Protein AF-0000000087007994 (afdb_homodimer)

Nearest PDB structures (foldseek):
  3gvc-assembly1_B  TM=8.521E-01  e=8.054E-19  Mycobacterium tuberculosis H37Rv
  3m1a-assembly1_G  TM=7.918E-01  e=7.813E-20  Streptomyces avermitilis
  3m1a-assembly2_B  TM=7.851E-01  e=1.188E-19  Streptomyces avermitilis
  3m1a-assembly6_J  TM=7.791E-01  e=2.035E-19  Streptomyces avermitilis
  3gvc-assembly2_D-3  TM=8.747E-01  e=1.055E-17  Mycobacterium tuberculosis H37Rv

Structure (mmCIF, N/CA/C/O backbone):
data_AF-0000000087007994-model_v1
#
loop_
_entity.id
_entity.type
_entity.pdbx_description
1 polymer 'Dehydrogenase/reductase SDR family protein 7-like'
#
loop_
_atom_site.group_PDB
_atom_site.id
_atom_site.type_symbol
_atom_site.label_atom_id
_atom_site.label_alt_id
_atom_site.label_comp_id
_atom_site.label_asym_id
_atom_site.label_entity_id
_atom_site.label_seq_id
_atom_site.pdbx_PDB_ins_code
_atom_site.Cartn_x
_atom_site.Cartn_y
_atom_site.Cartn_z
_atom_site.occupancy
_atom_site.B_iso_or_equiv
_atom_site.auth_seq_id
_atom_site.auth_comp_id
_atom_site.auth_asym_id
_atom_site.auth_atom_id
_atom_site.pdbx_PDB_model_num
ATOM 1 N N . MET A 1 1 ? -0.614 -20.672 -14.039 1 98.31 1 MET A N 1
ATOM 2 C CA . MET A 1 1 ? -0.047 -19.484 -14.672 1 98.31 1 MET A CA 1
ATOM 3 C C . MET A 1 1 ? 0.906 -18.766 -13.727 1 98.31 1 MET A C 1
ATOM 5 O O . MET A 1 1 ? 0.541 -18.453 -12.594 1 98.31 1 MET A O 1
ATOM 9 N N . ILE A 1 2 ? 2.139 -18.578 -14.102 1 98.81 2 ILE A N 1
ATOM 10 C CA . ILE A 1 2 ? 3.188 -17.984 -13.289 1 98.81 2 ILE A CA 1
ATOM 11 C C . ILE A 1 2 ? 3.684 -16.703 -13.945 1 98.81 2 ILE A C 1
ATOM 13 O O . ILE A 1 2 ? 4.18 -16.719 -15.07 1 98.81 2 ILE A O 1
ATOM 17 N N . THR A 1 3 ? 3.537 -15.57 -13.289 1 98.75 3 THR A N 1
ATOM 18 C CA . THR A 1 3 ? 4.07 -14.32 -13.805 1 98.75 3 THR A CA 1
ATOM 19 C C . THR A 1 3 ? 5.523 -14.133 -13.383 1 98.75 3 THR A C 1
ATOM 21 O O . THR A 1 3 ? 5.949 -14.656 -12.352 1 98.75 3 THR A O 1
ATOM 24 N N . GLY A 1 4 ? 6.262 -13.367 -14.188 1 97.62 4 GLY A N 1
ATOM 25 C CA . GLY A 1 4 ? 7.684 -13.219 -13.93 1 97.62 4 GLY A CA 1
ATOM 26 C C . GLY A 1 4 ? 8.469 -14.5 -14.109 1 97.62 4 GLY A C 1
ATOM 27 O O . GLY A 1 4 ? 9.453 -14.742 -13.414 1 97.62 4 GLY A O 1
ATOM 28 N N . ALA A 1 5 ? 8.078 -15.32 -15 1 98.06 5 ALA A N 1
ATOM 29 C CA . ALA A 1 5 ? 8.594 -16.688 -15.117 1 98.06 5 ALA A CA 1
ATOM 30 C C . ALA A 1 5 ? 9.891 -16.719 -15.914 1 98.06 5 ALA A C 1
ATOM 32 O O . ALA A 1 5 ? 10.477 -17.781 -16.125 1 98.06 5 ALA A O 1
ATOM 33 N N . SER A 1 6 ? 10.406 -15.547 -16.297 1 96.06 6 SER A N 1
ATOM 34 C CA . SER A 1 6 ? 11.539 -15.508 -17.219 1 96.06 6 SER A CA 1
ATOM 35 C C . SER A 1 6 ? 12.867 -15.578 -16.469 1 96.06 6 SER A C 1
ATOM 37 O O . SER A 1 6 ? 13.93 -15.695 -17.078 1 96.06 6 SER A O 1
ATOM 39 N N . SER A 1 7 ? 12.898 -15.453 -15.133 1 93.25 7 SER A N 1
ATOM 40 C CA . SER A 1 7 ? 14.141 -15.492 -14.375 1 93.25 7 SER A CA 1
ATOM 41 C C . SER A 1 7 ? 13.875 -15.656 -12.883 1 93.25 7 SER A C 1
ATOM 43 O O . SER A 1 7 ? 12.719 -15.695 -12.453 1 93.25 7 SER A O 1
ATOM 45 N N . GLY A 1 8 ? 14.891 -15.945 -12.203 1 93.94 8 GLY A N 1
ATOM 46 C CA . GLY A 1 8 ? 14.859 -15.891 -10.75 1 93.94 8 GLY A CA 1
ATOM 47 C C . GLY A 1 8 ? 13.852 -16.859 -10.141 1 93.94 8 GLY A C 1
ATOM 48 O O . GLY A 1 8 ? 13.852 -18.047 -10.469 1 93.94 8 GLY A O 1
ATOM 49 N N . LEU A 1 9 ? 13.109 -16.312 -9.219 1 96.62 9 LEU A N 1
ATOM 50 C CA . LEU A 1 9 ? 12.133 -17.125 -8.5 1 96.62 9 LEU A CA 1
ATOM 51 C C . LEU A 1 9 ? 11.07 -17.672 -9.445 1 96.62 9 LEU A C 1
ATOM 53 O O . LEU A 1 9 ? 10.641 -18.828 -9.32 1 96.62 9 LEU A O 1
ATOM 57 N N . GLY A 1 10 ? 10.641 -16.828 -10.398 1 98 10 GLY A N 1
ATOM 58 C CA . GLY A 1 10 ? 9.625 -17.266 -11.352 1 98 10 GLY A CA 1
ATOM 59 C C . GLY A 1 10 ? 10.047 -18.469 -12.172 1 98 10 GLY A C 1
ATOM 60 O O . GLY A 1 10 ? 9.258 -19.391 -12.383 1 98 10 GLY A O 1
ATOM 61 N N . GLU A 1 11 ? 11.258 -18.438 -12.602 1 97.88 11 GLU A N 1
ATOM 62 C CA . GLU A 1 11 ? 11.797 -19.578 -13.328 1 97.88 11 GLU A CA 1
ATOM 63 C C . GLU A 1 11 ? 11.85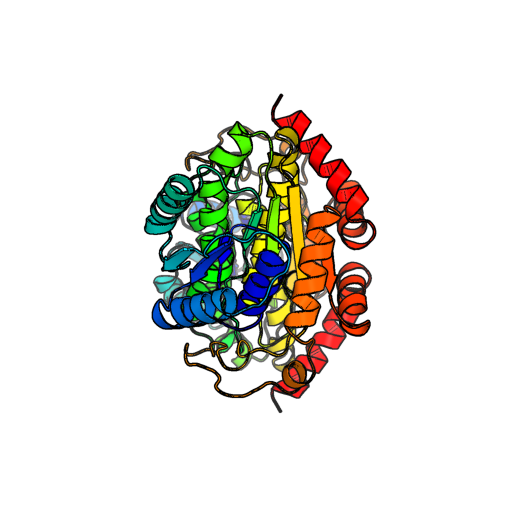2 -20.828 -12.445 1 97.88 11 GLU A C 1
ATOM 65 O O . GLU A 1 11 ? 11.484 -21.922 -12.883 1 97.88 11 GLU A O 1
ATOM 70 N N . SER A 1 12 ? 12.289 -20.672 -11.227 1 98 12 SER A N 1
ATOM 71 C CA . SER A 1 12 ? 12.359 -21.781 -10.289 1 98 12 SER A CA 1
ATOM 72 C C . SER A 1 12 ? 10.969 -22.344 -9.992 1 98 12 SER A C 1
ATOM 74 O O . SER A 1 12 ? 10.797 -23.547 -9.844 1 98 12 SER A O 1
ATOM 76 N N . LEU A 1 13 ? 10.008 -21.453 -9.883 1 98.69 13 LEU A N 1
ATOM 77 C CA . LEU A 1 13 ? 8.625 -21.891 -9.703 1 98.69 13 LEU A CA 1
ATOM 78 C C . LEU A 1 13 ? 8.156 -22.719 -10.891 1 98.69 13 LEU A C 1
ATOM 80 O O . LEU A 1 13 ? 7.5 -23.75 -10.711 1 98.69 13 LEU A O 1
ATOM 84 N N . ALA A 1 14 ? 8.477 -22.219 -12.094 1 98.5 14 ALA A N 1
ATOM 85 C CA . ALA A 1 14 ? 8.109 -22.953 -13.305 1 98.5 14 ALA A CA 1
ATOM 86 C C . ALA A 1 14 ? 8.648 -24.391 -13.266 1 98.5 14 ALA A C 1
ATOM 88 O O . ALA A 1 14 ? 7.918 -25.344 -13.531 1 98.5 14 ALA A O 1
ATOM 89 N N . HIS A 1 15 ? 9.922 -24.516 -12.898 1 97.69 15 HIS A N 1
ATOM 90 C CA . HIS A 1 15 ? 10.547 -25.828 -12.805 1 97.69 15 HIS A CA 1
ATOM 91 C C . HIS A 1 15 ? 9.859 -26.703 -11.766 1 97.69 15 HIS A C 1
ATOM 93 O O . HIS A 1 15 ? 9.555 -27.875 -12.023 1 97.69 15 HIS A O 1
ATOM 99 N N . CYS A 1 16 ? 9.586 -26.141 -10.633 1 97.19 16 CYS A N 1
ATOM 100 C CA . CYS A 1 16 ? 9.016 -26.859 -9.5 1 97.19 16 CYS A CA 1
ATOM 101 C C . CYS A 1 16 ? 7.609 -27.359 -9.82 1 97.19 16 CYS A C 1
ATOM 103 O O . CYS A 1 16 ? 7.297 -28.531 -9.594 1 97.19 16 CYS A O 1
ATOM 105 N N . PHE A 1 17 ? 6.777 -26.531 -10.375 1 97.88 17 PHE A N 1
ATOM 106 C CA . PHE A 1 17 ? 5.395 -26.891 -10.648 1 97.88 17 PHE A CA 1
ATOM 107 C C . PHE A 1 17 ? 5.305 -27.797 -11.867 1 97.88 17 PHE A C 1
ATOM 109 O O . PHE A 1 17 ? 4.445 -28.688 -11.922 1 97.88 17 PHE A O 1
ATOM 116 N N . TYR A 1 18 ? 6.191 -27.625 -12.852 1 97.62 18 TYR A N 1
ATOM 117 C CA . TYR A 1 18 ? 6.266 -28.531 -13.992 1 97.62 18 TYR A CA 1
ATOM 118 C C . TYR A 1 18 ? 6.629 -29.938 -13.562 1 97.62 18 TYR A C 1
ATOM 120 O O . TYR A 1 18 ? 5.988 -30.906 -13.977 1 97.62 18 TYR A O 1
ATOM 128 N N . LYS A 1 19 ? 7.629 -30.016 -12.688 1 95.38 19 LYS A N 1
ATOM 129 C CA . LYS A 1 19 ? 8.086 -31.297 -12.172 1 95.38 19 LYS A CA 1
ATOM 130 C C . LYS A 1 19 ? 6.973 -32 -11.391 1 95.38 19 LYS A C 1
ATOM 132 O O . LYS A 1 19 ? 6.918 -33.219 -11.352 1 95.38 19 LYS A O 1
ATOM 137 N N . ALA A 1 20 ? 6.098 -31.219 -10.844 1 95.19 20 ALA A N 1
ATOM 138 C CA . ALA A 1 20 ? 4.988 -31.75 -10.055 1 95.19 20 ALA A CA 1
ATOM 139 C C . ALA A 1 20 ? 3.826 -32.156 -10.953 1 95.19 20 ALA A C 1
ATOM 141 O O . ALA A 1 20 ? 2.777 -32.594 -10.461 1 95.19 20 ALA A O 1
ATOM 142 N N . GLY A 1 21 ? 3.92 -31.984 -12.289 1 94.62 21 GLY A N 1
ATOM 143 C CA . GLY A 1 21 ? 2.93 -32.469 -13.234 1 94.62 21 GLY A CA 1
ATOM 144 C C . GLY A 1 21 ? 1.931 -31.406 -13.656 1 94.62 21 GLY A C 1
ATOM 145 O O . GLY A 1 21 ? 0.955 -31.703 -14.352 1 94.62 21 GLY A O 1
ATOM 146 N N . CYS A 1 22 ? 2.174 -30.172 -13.289 1 96.25 22 CYS A N 1
ATOM 147 C CA . CYS A 1 22 ? 1.242 -29.094 -13.617 1 96.25 22 CYS A CA 1
ATOM 148 C C . CYS A 1 22 ? 1.373 -28.688 -15.078 1 96.25 22 CYS A C 1
ATOM 150 O O . CYS A 1 22 ? 2.457 -28.766 -15.656 1 96.25 22 CYS A O 1
ATOM 152 N N . ARG A 1 23 ? 0.257 -28.344 -15.688 1 96.19 23 ARG A N 1
ATOM 153 C CA . ARG A 1 23 ? 0.303 -27.547 -16.906 1 96.19 23 ARG A CA 1
ATOM 154 C C . ARG A 1 23 ? 0.7 -26.109 -16.609 1 96.19 23 ARG A C 1
ATOM 156 O O . ARG A 1 23 ? -0.021 -25.391 -15.906 1 96.19 23 ARG A O 1
ATOM 163 N N . VAL A 1 24 ? 1.832 -25.688 -17.188 1 97.88 24 VAL A N 1
ATOM 164 C CA . VAL A 1 24 ? 2.396 -24.422 -16.75 1 97.88 24 VAL A CA 1
ATOM 165 C C . VAL A 1 24 ? 2.309 -23.391 -17.875 1 97.88 24 VAL A C 1
ATOM 167 O O . VAL A 1 24 ? 2.648 -23.688 -19.016 1 97.88 24 VAL A O 1
ATOM 170 N N . ILE A 1 25 ? 1.737 -22.234 -17.578 1 98.44 25 ILE A N 1
ATOM 171 C CA . ILE A 1 25 ? 1.8 -21.062 -18.438 1 98.44 25 ILE A CA 1
ATOM 172 C C . ILE A 1 25 ? 2.873 -20.109 -17.906 1 98.44 25 ILE A C 1
ATOM 174 O O . ILE A 1 25 ? 2.807 -19.641 -16.766 1 98.44 25 ILE A O 1
ATOM 178 N N . LEU A 1 26 ? 3.904 -19.844 -18.781 1 98.75 26 LEU A N 1
ATOM 179 C CA . LEU A 1 26 ? 5.004 -18.938 -18.469 1 98.75 26 LEU A CA 1
ATOM 180 C C . LEU A 1 26 ? 4.699 -17.516 -18.953 1 98.75 26 LEU A C 1
ATOM 182 O O . LEU A 1 26 ? 4.648 -17.266 -20.156 1 98.75 26 LEU A O 1
ATOM 186 N N . ALA A 1 27 ? 4.555 -16.578 -18 1 98.62 27 ALA A N 1
ATOM 187 C CA . ALA A 1 27 ? 4.148 -15.234 -18.359 1 98.62 27 ALA A CA 1
ATOM 188 C C . ALA A 1 27 ? 5.176 -14.203 -17.906 1 98.62 27 ALA A C 1
ATOM 190 O O . ALA A 1 27 ? 5.535 -14.156 -16.734 1 98.62 27 ALA A O 1
ATOM 191 N N . ALA A 1 28 ? 5.711 -13.461 -18.734 1 98.12 28 ALA A N 1
ATOM 192 C CA . ALA A 1 28 ? 6.633 -12.352 -18.5 1 98.12 28 ALA A CA 1
ATOM 193 C C . ALA A 1 28 ? 6.77 -11.477 -19.734 1 98.12 28 ALA A C 1
ATOM 195 O O . ALA A 1 28 ? 6.105 -11.711 -20.75 1 98.12 28 ALA A O 1
ATOM 196 N N . ARG A 1 29 ? 7.621 -10.516 -19.672 1 95.25 29 ARG A N 1
ATOM 197 C CA . ARG A 1 29 ? 7.762 -9.57 -20.781 1 95.25 29 ARG A CA 1
ATOM 198 C C . ARG A 1 29 ? 8.672 -10.125 -21.859 1 95.25 29 ARG A C 1
ATOM 200 O O . ARG A 1 29 ? 8.438 -9.906 -23.062 1 95.25 29 ARG A O 1
ATOM 207 N N . ARG A 1 30 ? 9.719 -10.891 -21.469 1 95.25 30 ARG A N 1
ATOM 208 C CA . ARG A 1 30 ? 10.781 -11.281 -22.391 1 95.25 30 ARG A CA 1
ATOM 209 C C . ARG A 1 30 ? 10.5 -12.648 -23 1 95.25 30 ARG A C 1
ATOM 211 O O . ARG A 1 30 ? 10.867 -13.68 -22.422 1 95.25 30 ARG A O 1
ATOM 218 N N . GLN A 1 31 ? 10 -12.516 -24.203 1 97.75 31 GLN A N 1
ATOM 219 C CA . GLN A 1 31 ? 9.578 -13.742 -24.859 1 97.75 31 GLN A CA 1
ATOM 220 C C . GLN A 1 31 ? 10.75 -14.703 -25.047 1 97.75 31 GLN A C 1
ATOM 222 O O . GLN A 1 31 ? 10.617 -15.906 -24.828 1 97.75 31 GLN A O 1
ATOM 227 N N . ASN A 1 32 ? 11.906 -14.172 -25.453 1 98.38 32 ASN A N 1
ATOM 228 C CA . ASN A 1 32 ? 13.07 -15.016 -25.688 1 98.38 32 ASN A CA 1
ATOM 229 C C . ASN A 1 32 ? 13.477 -15.773 -24.422 1 98.38 32 ASN A C 1
ATOM 231 O O . ASN A 1 32 ? 13.828 -16.953 -24.484 1 98.38 32 ASN A O 1
ATOM 235 N N . GLU A 1 33 ? 13.422 -15.125 -23.312 1 98 33 GLU A N 1
ATOM 236 C CA . GLU A 1 33 ? 13.758 -15.773 -22.047 1 98 33 GLU A CA 1
ATOM 237 C C . GLU A 1 33 ? 12.703 -16.797 -21.656 1 98 33 GLU A C 1
ATOM 239 O O . GLU A 1 33 ? 13.016 -17.828 -21.047 1 98 33 GLU A O 1
ATOM 244 N N . LEU A 1 34 ? 11.445 -16.484 -21.969 1 98.62 34 LEU A N 1
ATOM 245 C CA . LEU A 1 34 ? 10.383 -17.453 -21.703 1 98.62 34 LEU A CA 1
ATOM 246 C C . LEU A 1 34 ? 10.594 -18.734 -22.516 1 98.62 34 LEU A C 1
ATOM 248 O O . LEU A 1 34 ? 10.383 -19.828 -22 1 98.62 34 LEU A O 1
ATOM 252 N N . GLU A 1 35 ? 11.008 -18.547 -23.75 1 98.5 35 GLU A N 1
ATOM 253 C CA . GLU A 1 35 ? 11.273 -19.703 -24.609 1 98.5 35 GLU A CA 1
ATOM 254 C C . GLU A 1 35 ? 12.461 -20.516 -24.078 1 98.5 35 GLU A C 1
ATOM 256 O O . GLU A 1 35 ? 12.461 -21.75 -24.156 1 98.5 35 GLU A O 1
ATOM 261 N N . ARG A 1 36 ? 13.445 -19.812 -23.578 1 98.44 36 ARG A N 1
ATOM 262 C CA . ARG A 1 36 ? 14.562 -20.5 -22.953 1 98.44 36 ARG A CA 1
ATOM 263 C C . ARG A 1 36 ? 14.102 -21.344 -21.766 1 98.44 36 ARG A C 1
ATOM 265 O O . ARG A 1 36 ? 14.477 -22.516 -21.656 1 98.44 36 ARG A O 1
ATOM 272 N N . VAL A 1 37 ? 13.273 -20.781 -20.906 1 98.5 37 VAL A N 1
ATOM 273 C CA . VAL A 1 37 ? 12.742 -21.516 -19.75 1 98.5 37 VAL A CA 1
ATOM 274 C C . VAL A 1 37 ? 11.914 -22.703 -20.234 1 98.5 37 VAL A C 1
ATOM 276 O O . VAL A 1 37 ? 12.016 -23.797 -19.688 1 98.5 37 VAL A O 1
ATOM 279 N N . ARG A 1 38 ? 11.086 -22.469 -21.266 1 98.19 38 ARG A N 1
ATOM 280 C CA . ARG A 1 38 ? 10.289 -23.547 -21.844 1 98.19 38 ARG A CA 1
ATOM 281 C C . ARG A 1 38 ? 11.172 -24.703 -22.312 1 98.19 38 ARG A C 1
ATOM 283 O O . ARG A 1 38 ? 10.891 -25.875 -22.016 1 98.19 38 ARG A O 1
ATOM 290 N N . SER A 1 39 ? 12.227 -24.406 -22.984 1 97.88 39 SER A N 1
ATOM 291 C CA . SER A 1 39 ? 13.156 -25.406 -23.484 1 97.88 39 SER A CA 1
ATOM 292 C C . SER A 1 39 ? 13.797 -26.172 -22.328 1 97.88 39 SER A C 1
ATOM 294 O O . SER A 1 39 ? 13.953 -27.391 -22.406 1 97.88 39 SER A O 1
ATOM 296 N N . ASP A 1 40 ? 14.141 -25.453 -21.297 1 97.25 40 ASP A N 1
ATOM 297 C CA . ASP A 1 40 ? 14.711 -26.078 -20.109 1 97.25 40 ASP A CA 1
ATOM 298 C C . ASP A 1 40 ? 13.734 -27.078 -19.484 1 97.25 40 ASP A C 1
ATOM 300 O O . ASP A 1 40 ? 14.133 -28.172 -19.062 1 97.25 40 ASP A O 1
ATOM 304 N N . LEU A 1 41 ? 12.492 -26.688 -19.391 1 97.19 41 LEU A N 1
ATOM 305 C CA . LEU A 1 41 ? 11.469 -27.547 -18.797 1 97.19 41 LEU A CA 1
ATOM 306 C C . LEU A 1 41 ? 11.266 -28.812 -19.641 1 97.19 41 LEU A C 1
ATOM 308 O O . LEU A 1 41 ? 11.18 -29.922 -19.094 1 97.19 41 LEU A O 1
ATOM 312 N N . LEU A 1 42 ? 11.273 -28.641 -20.953 1 95.62 42 LEU A N 1
ATOM 313 C CA . LEU A 1 42 ? 11.062 -29.766 -21.875 1 95.62 42 LEU A CA 1
ATOM 314 C C . LEU A 1 42 ? 12.242 -30.734 -21.812 1 95.62 42 LEU A C 1
ATOM 316 O O . LEU A 1 42 ? 12.078 -31.922 -22.062 1 95.62 42 LEU A O 1
ATOM 320 N N . ALA A 1 43 ? 13.336 -30.188 -21.438 1 95.06 4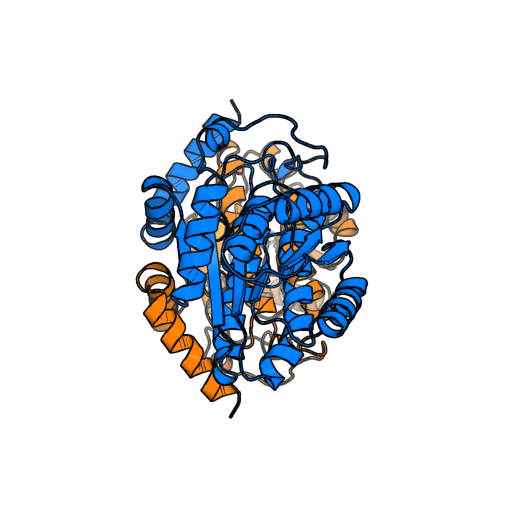3 ALA A N 1
ATOM 321 C CA . ALA A 1 43 ? 14.547 -31 -21.406 1 95.06 43 ALA A CA 1
ATOM 322 C C . ALA A 1 43 ? 14.633 -31.797 -20.094 1 95.06 43 ALA A C 1
ATOM 324 O O . ALA A 1 43 ? 15.453 -32.719 -19.969 1 95.06 43 ALA A O 1
ATOM 325 N N . MET A 1 44 ? 13.766 -31.438 -19.219 1 91.75 44 MET A N 1
ATOM 326 C CA . MET A 1 44 ? 13.789 -32.125 -17.938 1 91.75 44 MET A CA 1
ATOM 327 C C . MET A 1 44 ? 13.312 -33.562 -18.109 1 91.75 44 MET A C 1
ATOM 329 O O . MET A 1 44 ? 12.422 -33.844 -18.906 1 91.75 44 MET A O 1
ATOM 333 N N . HIS A 1 45 ? 13.977 -34.562 -17.562 1 85.94 45 HIS A N 1
ATOM 334 C CA . HIS A 1 45 ? 13.555 -35.938 -17.547 1 85.94 45 HIS A CA 1
ATOM 335 C C . HIS A 1 45 ? 12.633 -36.219 -16.359 1 85.94 45 HIS A C 1
ATOM 337 O O . HIS A 1 45 ? 13.102 -36.531 -15.266 1 85.94 45 HIS A O 1
ATOM 343 N N . VAL A 1 46 ? 11.391 -35.938 -16.625 1 84.56 46 VAL A N 1
ATOM 344 C CA . VAL A 1 46 ? 10.422 -36.125 -15.539 1 84.56 46 VAL A CA 1
ATOM 345 C C . VAL A 1 46 ? 9.742 -37.5 -15.695 1 84.56 46 VAL A C 1
ATOM 347 O O . VAL A 1 46 ? 9.508 -37.969 -16.812 1 84.56 46 VAL A O 1
ATOM 350 N N . THR A 1 47 ? 9.461 -38.094 -14.586 1 87.06 47 THR A N 1
ATOM 351 C CA . THR A 1 47 ? 8.93 -39.469 -14.562 1 87.06 47 THR A CA 1
ATOM 352 C C . THR A 1 47 ? 7.402 -39.438 -14.586 1 87.06 47 THR A C 1
ATOM 354 O O . THR A 1 47 ? 6.77 -40.5 -14.688 1 87.06 47 THR A O 1
ATOM 357 N N . ILE A 1 48 ? 6.828 -38.344 -14.469 1 87.38 48 ILE A N 1
ATOM 358 C CA . ILE A 1 48 ? 5.371 -38.219 -14.492 1 87.38 48 ILE A CA 1
ATOM 359 C C . ILE A 1 48 ? 4.934 -37.531 -15.789 1 87.38 48 ILE A C 1
ATOM 361 O O . ILE A 1 48 ? 5.719 -36.812 -16.422 1 87.38 48 ILE A O 1
ATOM 365 N N . PRO A 1 49 ? 3.707 -37.844 -16.234 1 85.94 49 PRO A N 1
ATOM 366 C CA . PRO A 1 49 ? 3.221 -37.125 -17.438 1 85.94 49 PRO A CA 1
ATOM 367 C C . PRO A 1 49 ? 3.26 -35.625 -17.297 1 85.94 49 PRO A C 1
ATOM 369 O O . PRO A 1 49 ? 2.9 -35.094 -16.25 1 85.94 49 PRO A O 1
ATOM 372 N N . THR A 1 50 ? 3.846 -35 -18.219 1 86.31 50 THR A N 1
ATOM 373 C CA . THR A 1 50 ? 3.916 -33.562 -18.25 1 86.31 50 THR A CA 1
ATOM 374 C C . THR A 1 50 ? 3.283 -33 -19.516 1 86.31 50 THR A C 1
ATOM 376 O O . THR A 1 50 ? 2.988 -33.781 -20.453 1 86.31 50 THR A O 1
ATOM 379 N N . HIS A 1 51 ? 2.928 -31.797 -19.484 1 90.25 51 HIS A N 1
ATOM 380 C CA . HIS A 1 51 ? 2.393 -31.062 -20.625 1 90.25 51 HIS A CA 1
ATOM 381 C C . HIS A 1 51 ? 3.354 -29.969 -21.094 1 90.25 51 HIS A C 1
ATOM 383 O O . HIS A 1 51 ? 4.043 -29.359 -20.266 1 90.25 51 HIS A O 1
ATOM 389 N N . PRO A 1 52 ? 3.395 -29.797 -22.375 1 93.38 52 PRO A N 1
ATOM 390 C CA . PRO A 1 52 ? 4.273 -28.719 -22.844 1 93.38 52 PRO A CA 1
ATOM 391 C C . PRO A 1 52 ? 3.914 -27.359 -22.25 1 93.38 52 PRO A C 1
ATOM 393 O O . PRO A 1 52 ? 2.75 -26.953 -22.281 1 93.38 52 PRO A O 1
ATOM 396 N N . PRO A 1 53 ? 4.891 -26.719 -21.719 1 97.31 53 PRO A N 1
ATOM 397 C CA . PRO A 1 53 ? 4.625 -25.391 -21.172 1 97.31 53 PRO A CA 1
ATOM 398 C C . PRO A 1 53 ? 4.191 -24.391 -22.234 1 97.31 53 PRO A C 1
ATOM 400 O O . PRO A 1 53 ? 4.629 -24.484 -23.391 1 97.31 53 PRO A O 1
ATOM 403 N N . VAL A 1 54 ? 3.377 -23.453 -21.875 1 97.75 54 VAL A N 1
ATOM 404 C CA . VAL A 1 54 ? 2.887 -22.422 -22.797 1 97.75 54 VAL A CA 1
ATOM 405 C C . VAL A 1 54 ? 3.525 -21.078 -22.453 1 97.75 54 VAL A C 1
ATOM 407 O O . VAL A 1 54 ? 3.59 -20.703 -21.281 1 97.75 54 VAL A O 1
ATOM 410 N N . VAL A 1 55 ? 4.02 -20.453 -23.484 1 98.25 55 VAL A N 1
ATOM 411 C CA . VAL A 1 55 ? 4.605 -19.125 -23.328 1 98.25 55 VAL A CA 1
ATOM 412 C C . VAL A 1 55 ? 3.543 -18.062 -23.594 1 98.25 55 VAL A C 1
ATOM 414 O O . VAL A 1 55 ? 2.85 -18.109 -24.609 1 98.25 55 VAL A O 1
ATOM 417 N N . LEU A 1 56 ? 3.4 -17.109 -22.672 1 98.31 56 LEU A N 1
ATOM 418 C CA . LEU A 1 56 ? 2.453 -16.016 -22.781 1 98.31 56 LEU A CA 1
ATOM 419 C C . LEU A 1 56 ? 3.121 -14.68 -22.438 1 98.31 56 LEU A C 1
ATOM 421 O O . LEU A 1 56 ? 3.055 -14.227 -21.281 1 98.31 56 LEU A O 1
ATOM 425 N N . PRO A 1 57 ? 3.736 -14.047 -23.469 1 98.19 57 PRO A N 1
ATOM 426 C CA . PRO A 1 57 ? 4.336 -12.734 -23.188 1 98.19 57 PRO A CA 1
ATOM 427 C C . PRO A 1 57 ? 3.314 -11.703 -22.734 1 98.19 57 PRO A C 1
ATOM 429 O O . PRO A 1 57 ? 2.268 -11.539 -23.359 1 98.19 57 PRO A O 1
ATOM 432 N N . LEU A 1 58 ? 3.57 -11.047 -21.562 1 97.19 58 LEU A N 1
ATOM 433 C CA . LEU A 1 58 ? 2.682 -9.992 -21.094 1 97.19 58 LEU A CA 1
ATOM 434 C C . LEU A 1 58 ? 3.438 -8.992 -20.234 1 97.19 58 LEU A C 1
ATOM 436 O O . LEU A 1 58 ? 4.484 -9.312 -19.672 1 97.19 58 LEU A O 1
ATOM 440 N N . ASP A 1 59 ? 2.992 -7.797 -20.25 1 98 59 ASP A N 1
ATOM 441 C CA . ASP A 1 59 ? 3.504 -6.691 -19.453 1 98 59 ASP A CA 1
ATOM 442 C C . ASP A 1 59 ? 2.512 -6.301 -18.359 1 98 59 ASP A C 1
ATOM 444 O O . ASP A 1 59 ? 1.438 -5.77 -18.641 1 98 59 ASP A O 1
ATOM 448 N N . LEU A 1 60 ? 2.957 -6.512 -17.109 1 97.94 60 LEU A N 1
ATOM 449 C CA . LEU A 1 60 ? 2.074 -6.254 -15.977 1 97.94 60 LEU A CA 1
ATOM 450 C C . LEU A 1 60 ? 1.728 -4.773 -15.883 1 97.94 60 LEU A C 1
ATOM 452 O O . LEU A 1 60 ? 0.769 -4.398 -15.203 1 97.94 60 LEU A O 1
ATOM 456 N N . SER A 1 61 ? 2.535 -3.92 -16.5 1 96.69 61 SER A N 1
ATOM 457 C CA . SER A 1 61 ? 2.258 -2.488 -16.438 1 96.69 61 SER A CA 1
ATOM 458 C C . SER A 1 61 ? 1.196 -2.094 -17.469 1 96.69 61 SER A C 1
ATOM 460 O O . SER A 1 61 ? 0.654 -0.989 -17.406 1 96.69 61 SER A O 1
ATOM 462 N N . ASP A 1 62 ? 0.912 -2.979 -18.438 1 97.44 62 ASP A N 1
ATOM 463 C CA . ASP A 1 62 ? -0.129 -2.719 -19.422 1 97.44 62 ASP A CA 1
ATOM 464 C C . ASP A 1 62 ? -1.477 -3.268 -18.969 1 97.44 62 ASP A C 1
ATOM 466 O O . ASP A 1 62 ? -1.969 -4.258 -19.516 1 97.44 62 ASP A O 1
ATOM 470 N N . LEU A 1 63 ? -2.107 -2.549 -18.109 1 97.5 63 LEU A N 1
ATOM 471 C CA . LEU A 1 63 ? -3.301 -3.008 -17.406 1 97.5 63 LEU A CA 1
ATOM 472 C C . LEU A 1 63 ? -4.418 -3.336 -18.391 1 97.5 63 LEU A C 1
ATOM 474 O O . LEU A 1 63 ? -5.152 -4.309 -18.188 1 97.5 63 LEU A O 1
ATOM 478 N N . ASN A 1 64 ? -4.551 -2.574 -19.391 1 96.5 64 ASN A N 1
ATOM 479 C CA . ASN A 1 64 ? -5.652 -2.723 -20.328 1 96.5 64 ASN A CA 1
ATOM 480 C C . ASN A 1 64 ? -5.523 -4.008 -21.156 1 96.5 64 ASN A C 1
ATOM 482 O O . ASN A 1 64 ? -6.52 -4.531 -21.641 1 96.5 64 ASN A O 1
ATOM 486 N N . ALA A 1 65 ? -4.332 -4.57 -21.281 1 97.88 65 ALA A N 1
ATOM 487 C CA . ALA A 1 65 ? -4.082 -5.754 -22.094 1 97.88 65 ALA A CA 1
ATOM 488 C C . ALA A 1 65 ? -4.227 -7.031 -21.281 1 97.88 65 ALA A C 1
ATOM 490 O O . ALA A 1 65 ? -4.371 -8.125 -21.828 1 97.88 65 ALA A O 1
ATOM 491 N N . LEU A 1 66 ? -4.219 -6.961 -19.984 1 98.19 66 LEU A N 1
ATOM 492 C CA . LEU A 1 66 ? -4.109 -8.133 -19.109 1 98.19 66 LEU A CA 1
ATOM 493 C C . LEU A 1 66 ? -5.332 -9.031 -19.266 1 98.19 66 LEU A C 1
ATOM 495 O O . LEU A 1 66 ? -5.199 -10.25 -19.375 1 98.19 66 LEU A O 1
ATOM 499 N N . PRO A 1 67 ? -6.551 -8.453 -19.344 1 97.69 67 PRO A N 1
ATOM 500 C CA . PRO A 1 67 ? -7.707 -9.328 -19.5 1 97.69 67 PRO A CA 1
ATOM 501 C C . PRO A 1 67 ? -7.641 -10.156 -20.797 1 97.69 67 PRO A C 1
ATOM 503 O O . PRO A 1 67 ? -8.047 -11.32 -20.812 1 97.69 67 PRO A O 1
ATOM 506 N N . ASP A 1 68 ? -7.117 -9.594 -21.812 1 98 68 ASP A N 1
ATOM 507 C CA . ASP A 1 68 ? -6.98 -10.312 -23.062 1 98 68 ASP A CA 1
ATOM 508 C C . ASP A 1 68 ? -5.98 -11.461 -22.938 1 98 68 ASP A C 1
ATOM 510 O O . ASP A 1 68 ? -6.18 -12.531 -23.516 1 98 68 ASP A O 1
ATOM 514 N N . HIS A 1 69 ? -4.91 -11.203 -22.266 1 97.81 69 HIS A N 1
ATOM 515 C CA . HIS A 1 69 ? -3.938 -12.266 -22.031 1 97.81 69 HIS A CA 1
ATOM 516 C C . HIS A 1 69 ? -4.559 -13.422 -21.25 1 97.81 69 HIS A C 1
ATOM 518 O O . HIS A 1 69 ? -4.262 -14.586 -21.516 1 97.81 69 HIS A O 1
ATOM 524 N N . VAL A 1 70 ? -5.406 -13.078 -20.266 1 98.06 70 VAL A N 1
ATOM 525 C CA . VAL A 1 70 ? -6.078 -14.102 -19.469 1 98.06 70 VAL A CA 1
ATOM 526 C C . VAL A 1 70 ? -7.027 -14.906 -20.359 1 98.06 70 VAL A C 1
ATOM 528 O O . VAL A 1 70 ? -7.102 -16.125 -20.25 1 98.06 70 VAL A O 1
ATOM 531 N N . ARG A 1 71 ? -7.707 -14.219 -21.25 1 97.56 71 ARG A N 1
ATOM 532 C CA . ARG A 1 71 ? -8.586 -14.906 -22.188 1 97.56 71 ARG A CA 1
ATOM 533 C C . ARG A 1 71 ? -7.801 -15.891 -23.047 1 97.56 71 ARG A C 1
ATOM 535 O O . ARG A 1 71 ? -8.258 -17 -23.297 1 97.56 71 ARG A O 1
ATOM 542 N N . GLN A 1 72 ? -6.672 -15.5 -23.5 1 97.12 72 GLN A N 1
ATOM 543 C CA . GLN A 1 72 ? -5.809 -16.375 -24.297 1 97.12 72 GLN A CA 1
ATOM 544 C C . GLN A 1 72 ? -5.398 -17.609 -23.484 1 97.12 72 GLN A C 1
ATOM 546 O O . GLN A 1 72 ? -5.426 -18.734 -24 1 97.12 72 GLN A O 1
ATOM 551 N N . ALA A 1 73 ? -5.012 -17.359 -22.25 1 96.62 73 ALA A N 1
ATOM 552 C CA . ALA A 1 73 ? -4.613 -18.453 -21.375 1 96.62 73 ALA A CA 1
ATOM 553 C C . ALA A 1 73 ? -5.766 -19.438 -21.172 1 96.62 73 ALA A C 1
ATOM 555 O O . ALA A 1 73 ? -5.562 -20.656 -21.203 1 96.62 73 ALA A O 1
ATOM 556 N N . LEU A 1 74 ? -6.977 -18.922 -20.953 1 96.56 74 LEU A N 1
ATOM 557 C CA . LEU A 1 74 ? -8.156 -19.75 -20.719 1 96.56 74 LEU A CA 1
ATOM 558 C C . LEU A 1 74 ? -8.539 -20.516 -21.984 1 96.56 74 LEU A C 1
ATOM 560 O O . LEU A 1 74 ? -9.039 -21.641 -21.891 1 96.56 74 LEU A O 1
ATOM 564 N N . ALA A 1 75 ? -8.258 -19.922 -23.109 1 95.44 75 ALA A N 1
ATOM 565 C CA . ALA A 1 75 ? -8.562 -20.594 -24.375 1 95.44 75 ALA A CA 1
ATOM 566 C C . ALA A 1 75 ? -7.672 -21.812 -24.594 1 95.44 75 ALA A C 1
ATOM 568 O O . ALA A 1 75 ? -8.078 -22.766 -25.234 1 95.44 75 ALA A O 1
ATOM 569 N N . ILE A 1 76 ? -6.531 -21.797 -24.047 1 91.94 76 ILE A N 1
ATOM 570 C CA . ILE A 1 76 ? -5.562 -22.875 -24.25 1 91.94 76 ILE A CA 1
ATOM 571 C C . ILE A 1 76 ? -5.926 -24.062 -23.359 1 91.94 76 ILE A C 1
ATOM 573 O O . ILE A 1 76 ? -6.027 -25.188 -23.844 1 91.94 76 ILE A O 1
ATOM 577 N N . PHE A 1 77 ? -6.184 -23.797 -22.078 1 90.81 77 PHE A N 1
ATOM 578 C CA . PHE A 1 77 ? -6.344 -24.906 -21.141 1 90.81 77 PHE A CA 1
ATOM 579 C C . PHE A 1 77 ? -7.77 -24.969 -20.609 1 90.81 77 PHE A C 1
ATOM 581 O O . PHE A 1 77 ? -8.133 -25.906 -19.906 1 90.81 77 PHE A O 1
ATOM 588 N N . GLY A 1 78 ? -8.586 -23.969 -20.828 1 91.31 78 GLY A N 1
ATOM 589 C CA . GLY A 1 78 ? -9.969 -23.938 -20.391 1 91.31 78 GLY A CA 1
ATOM 590 C C . GLY A 1 78 ? -10.141 -23.297 -19.031 1 91.31 78 GLY A C 1
ATOM 591 O O . GLY A 1 78 ? -11.148 -22.625 -18.766 1 91.31 78 GLY A O 1
ATOM 592 N N . HIS A 1 79 ? -9.203 -23.594 -18.125 1 93.44 79 HIS A N 1
ATOM 593 C CA . HIS A 1 79 ? -9.281 -22.984 -16.812 1 93.44 79 HIS A CA 1
ATOM 594 C C . HIS A 1 79 ? -7.891 -22.781 -16.219 1 93.44 79 HIS A C 1
ATOM 596 O O . HIS A 1 79 ? -6.906 -23.328 -16.719 1 93.44 79 HIS A O 1
ATOM 602 N N . ILE A 1 80 ? -7.816 -21.938 -15.25 1 97.12 80 ILE A N 1
ATOM 603 C CA . ILE A 1 80 ? -6.613 -21.703 -14.461 1 97.12 80 ILE A CA 1
ATOM 604 C C . ILE A 1 80 ? -6.855 -22.125 -13.008 1 97.12 80 ILE A C 1
ATOM 606 O O . ILE A 1 80 ? -7.656 -21.516 -12.305 1 97.12 80 ILE A O 1
ATOM 610 N N . ASP A 1 81 ? -6.176 -23.156 -12.594 1 98.06 81 ASP A N 1
ATOM 611 C CA . ASP A 1 81 ? -6.363 -23.688 -11.25 1 98.06 81 ASP A CA 1
ATOM 612 C C . ASP A 1 81 ? -5.547 -22.891 -10.234 1 98.06 81 ASP A C 1
ATOM 614 O O . ASP A 1 81 ? -5.973 -22.719 -9.086 1 98.06 81 ASP A O 1
ATOM 618 N N . ILE A 1 82 ? -4.309 -22.484 -10.641 1 98.81 82 ILE A N 1
ATOM 619 C CA . ILE A 1 82 ? -3.395 -21.766 -9.766 1 98.81 82 ILE A CA 1
ATOM 620 C C . ILE A 1 82 ? -2.834 -20.547 -10.5 1 98.81 82 ILE A C 1
ATOM 622 O O . ILE A 1 82 ? -2.281 -20.672 -11.594 1 98.81 82 ILE A O 1
ATOM 626 N N . LEU A 1 83 ? -3.098 -19.406 -9.984 1 98.88 83 LEU A N 1
ATOM 627 C CA . LEU A 1 83 ? -2.43 -18.188 -10.422 1 98.88 83 LEU A CA 1
ATOM 628 C C . LEU A 1 83 ? -1.33 -17.781 -9.445 1 98.88 83 LEU A C 1
ATOM 630 O O . LEU A 1 83 ? -1.599 -17.562 -8.266 1 98.88 83 LEU A O 1
ATOM 634 N N . ILE A 1 84 ? -0.088 -17.781 -9.875 1 98.88 84 ILE A N 1
ATOM 635 C CA . ILE A 1 84 ? 1.029 -17.344 -9.047 1 98.88 84 ILE A CA 1
ATOM 636 C C . ILE A 1 84 ? 1.486 -15.953 -9.484 1 98.88 84 ILE A C 1
ATOM 638 O O . ILE A 1 84 ? 2.23 -15.812 -10.453 1 98.88 84 ILE A O 1
ATOM 642 N N . ASN A 1 85 ? 1.009 -14.969 -8.75 1 98.81 85 ASN A N 1
ATOM 643 C CA . ASN A 1 85 ? 1.48 -13.602 -8.922 1 98.81 85 ASN A CA 1
ATOM 644 C C . ASN A 1 85 ? 2.879 -13.414 -8.336 1 98.81 85 ASN A C 1
ATOM 646 O O . ASN A 1 85 ? 3.029 -13.078 -7.164 1 98.81 85 ASN A O 1
ATOM 650 N N . ASN A 1 86 ? 3.846 -13.562 -9.172 1 98.38 86 ASN A N 1
ATOM 651 C CA . ASN A 1 86 ? 5.238 -13.492 -8.75 1 98.38 86 ASN A CA 1
ATOM 652 C C . ASN A 1 86 ? 5.961 -12.312 -9.398 1 98.38 86 ASN A C 1
ATOM 654 O O . ASN A 1 86 ? 6.949 -11.812 -8.859 1 98.38 86 ASN A O 1
ATOM 658 N N . GLY A 1 87 ? 5.41 -11.883 -10.547 1 96.81 87 GLY A N 1
ATOM 659 C CA . GLY A 1 87 ? 6.043 -10.766 -11.242 1 96.81 87 GLY A CA 1
ATOM 660 C C . GLY A 1 87 ? 6.086 -9.5 -10.414 1 96.81 87 GLY A C 1
ATOM 661 O O . GLY A 1 87 ? 5.117 -9.164 -9.727 1 96.81 87 GLY A O 1
ATOM 662 N N . GLY A 1 88 ? 7.211 -8.797 -10.461 1 95 88 GLY A N 1
ATOM 663 C CA . GLY A 1 88 ? 7.395 -7.547 -9.742 1 95 88 GLY A CA 1
ATOM 664 C C . GLY A 1 88 ? 8.75 -6.914 -9.977 1 95 88 GLY A C 1
ATOM 665 O O . GLY A 1 88 ? 9.602 -7.496 -10.656 1 95 88 GLY A O 1
ATOM 666 N N . ILE A 1 89 ? 8.812 -5.668 -9.484 1 94.38 89 ILE A N 1
ATOM 667 C CA . ILE A 1 89 ? 10.055 -4.914 -9.617 1 94.38 89 ILE A CA 1
ATOM 668 C C . ILE A 1 89 ? 10.5 -4.418 -8.242 1 94.38 89 ILE A C 1
ATOM 670 O O . ILE A 1 89 ? 9.672 -4.047 -7.41 1 94.38 89 ILE A O 1
ATOM 674 N N . SER A 1 90 ? 11.844 -4.496 -8.039 1 92.5 90 SER A N 1
ATOM 675 C CA . SER A 1 90 ? 12.406 -3.984 -6.797 1 92.5 90 SER A CA 1
ATOM 676 C C . SER A 1 90 ? 12.883 -2.545 -6.957 1 92.5 90 SER A C 1
ATOM 678 O O . SER A 1 90 ? 12.859 -1.996 -8.062 1 92.5 90 SER A O 1
ATOM 680 N N . TYR A 1 91 ? 13.25 -1.97 -5.82 1 92.19 91 TYR A N 1
ATOM 681 C CA . TYR A 1 91 ? 13.57 -0.549 -5.77 1 92.19 91 TYR A CA 1
ATOM 682 C C . TYR A 1 91 ? 14.586 -0.259 -4.668 1 92.19 91 TYR A C 1
ATOM 684 O O . TYR A 1 91 ? 14.555 -0.887 -3.607 1 92.19 91 TYR A O 1
ATOM 692 N N . ARG A 1 92 ? 15.539 0.614 -5.02 1 92.56 92 ARG A N 1
ATOM 693 C CA . ARG A 1 92 ? 16.484 1.167 -4.047 1 92.56 92 ARG A CA 1
ATOM 694 C C . ARG A 1 92 ? 16.625 2.674 -4.227 1 92.56 92 ARG A C 1
ATOM 696 O O . ARG A 1 92 ? 17 3.143 -5.305 1 92.56 92 ARG A O 1
ATOM 703 N N . GLY A 1 93 ? 16.328 3.412 -3.201 1 93.44 93 GLY A N 1
ATOM 704 C CA . GLY A 1 93 ? 16.438 4.863 -3.229 1 93.44 93 GLY A CA 1
ATOM 705 C C . GLY A 1 93 ? 15.781 5.539 -2.041 1 93.44 93 GLY A C 1
ATOM 706 O O . GLY A 1 93 ? 14.977 4.926 -1.341 1 93.44 93 GLY A O 1
ATOM 707 N N . ASP A 1 94 ? 16.219 6.777 -1.768 1 94.81 94 ASP A N 1
ATOM 708 C CA . ASP A 1 94 ? 15.586 7.547 -0.698 1 94.81 94 ASP A CA 1
ATOM 709 C C . ASP A 1 94 ? 14.391 8.336 -1.221 1 94.81 94 ASP A C 1
ATOM 711 O O . ASP A 1 94 ? 14.297 8.609 -2.42 1 94.81 94 ASP A O 1
ATOM 715 N N . ILE A 1 95 ? 13.523 8.742 -0.353 1 95.38 95 ILE A N 1
ATOM 716 C CA . ILE A 1 95 ? 12.258 9.367 -0.71 1 95.38 95 ILE A CA 1
ATOM 717 C C . ILE A 1 95 ? 12.516 10.711 -1.388 1 95.38 95 ILE A C 1
ATOM 719 O O . ILE A 1 95 ? 11.922 11.016 -2.422 1 95.38 95 ILE A O 1
ATOM 723 N N . LEU A 1 96 ? 13.414 11.406 -0.86 1 94.38 96 LEU A N 1
ATOM 724 C CA . LEU A 1 96 ? 13.656 12.773 -1.317 1 94.38 96 LEU A CA 1
ATOM 725 C C . LEU A 1 96 ? 14.164 12.781 -2.754 1 94.38 96 LEU A C 1
ATOM 727 O O . LEU A 1 96 ? 13.711 13.578 -3.576 1 94.38 96 LEU A O 1
ATOM 731 N N . SER A 1 97 ? 14.969 11.836 -3.141 1 94.12 97 SER A N 1
ATOM 732 C CA . SER A 1 97 ? 15.68 11.883 -4.414 1 94.12 97 SER A CA 1
ATOM 733 C C . SER A 1 97 ? 15 11.008 -5.457 1 94.12 97 SER A C 1
ATOM 735 O O . SER A 1 97 ? 15.484 10.883 -6.582 1 94.12 97 SER A O 1
ATOM 737 N N . THR A 1 98 ? 13.922 10.422 -5.121 1 95.69 98 THR A N 1
ATOM 738 C CA . THR A 1 98 ? 13.273 9.5 -6.039 1 95.69 98 THR A CA 1
ATOM 739 C C . THR A 1 98 ? 12.227 10.219 -6.887 1 95.69 98 THR A C 1
ATOM 741 O O . THR A 1 98 ? 11.398 10.969 -6.355 1 95.69 98 THR A O 1
ATOM 744 N N . ASP A 1 99 ? 12.289 9.969 -8.164 1 95.62 99 ASP A N 1
ATOM 745 C CA . ASP A 1 99 ? 11.289 10.523 -9.078 1 95.62 99 ASP A CA 1
ATOM 746 C C . ASP A 1 99 ? 9.922 9.891 -8.844 1 95.62 99 ASP A C 1
ATOM 748 O O . ASP A 1 99 ? 9.812 8.672 -8.688 1 95.62 99 ASP A O 1
ATOM 752 N N . ALA A 1 100 ? 8.906 10.75 -8.914 1 95.75 100 ALA A N 1
ATOM 753 C CA . ALA A 1 100 ? 7.547 10.266 -8.703 1 95.75 100 ALA A CA 1
ATOM 754 C C . ALA A 1 100 ? 7.172 9.211 -9.734 1 95.75 100 ALA A C 1
ATOM 756 O O . ALA A 1 100 ? 6.43 8.273 -9.43 1 95.75 100 ALA A O 1
ATOM 757 N N . GLU A 1 101 ? 7.68 9.367 -10.883 1 95.88 101 GLU A N 1
ATOM 758 C CA . GLU A 1 101 ? 7.363 8.43 -11.953 1 95.88 101 GLU A CA 1
ATOM 759 C C . GLU A 1 101 ? 7.91 7.039 -11.648 1 95.88 101 GLU A C 1
ATOM 761 O O . GLU A 1 101 ? 7.305 6.035 -12.023 1 95.88 101 GLU A O 1
ATOM 766 N N . VAL A 1 102 ? 9.047 6.957 -10.984 1 96.69 102 VAL A N 1
ATOM 767 C CA . VAL A 1 102 ? 9.625 5.676 -10.586 1 96.69 102 VAL A CA 1
ATOM 768 C C . VAL A 1 102 ? 8.719 5 -9.562 1 96.69 102 VAL A C 1
ATOM 770 O O . VAL A 1 102 ? 8.438 3.801 -9.664 1 96.69 102 VAL A O 1
ATOM 773 N N . VAL A 1 103 ? 8.273 5.781 -8.625 1 97.88 103 VAL A N 1
ATOM 774 C CA . VAL A 1 103 ? 7.367 5.258 -7.605 1 97.88 103 VAL A CA 1
ATOM 775 C C . VAL A 1 103 ? 6.098 4.723 -8.266 1 97.88 103 VAL A C 1
ATOM 777 O O . VAL A 1 103 ? 5.617 3.643 -7.914 1 97.88 103 VAL A O 1
ATOM 780 N N . LYS A 1 104 ? 5.582 5.469 -9.203 1 97.38 104 LYS A N 1
ATOM 781 C CA . LYS A 1 104 ? 4.379 5.062 -9.922 1 97.38 104 LYS A CA 1
ATOM 782 C C . LYS A 1 104 ? 4.605 3.764 -10.688 1 97.38 104 LYS A C 1
ATOM 784 O O . LYS A 1 104 ? 3.738 2.889 -10.711 1 97.38 104 LYS A O 1
ATOM 789 N N . ARG A 1 105 ? 5.723 3.676 -11.297 1 96.94 105 ARG A N 1
ATOM 790 C CA . ARG A 1 105 ? 6.043 2.48 -12.07 1 96.94 105 ARG A CA 1
ATOM 791 C C . ARG A 1 105 ? 6.07 1.244 -11.18 1 96.94 105 ARG A C 1
ATOM 793 O O . ARG A 1 105 ? 5.527 0.199 -11.539 1 96.94 105 ARG A O 1
ATOM 800 N N . ILE A 1 106 ? 6.695 1.354 -10.031 1 98 106 ILE A N 1
ATOM 801 C CA . ILE A 1 106 ? 6.789 0.247 -9.086 1 98 106 ILE A CA 1
ATOM 802 C C . ILE A 1 106 ? 5.391 -0.171 -8.641 1 98 106 ILE A C 1
ATOM 804 O O . ILE A 1 106 ? 5.062 -1.36 -8.633 1 98 106 ILE A O 1
ATOM 808 N N . MET A 1 107 ? 4.562 0.799 -8.32 1 98.62 107 MET A N 1
ATOM 809 C CA . MET A 1 107 ? 3.195 0.539 -7.871 1 98.62 107 MET A CA 1
ATOM 810 C C . MET A 1 107 ? 2.371 -0.098 -8.984 1 98.62 107 MET A C 1
ATOM 812 O O . MET A 1 107 ? 1.57 -1 -8.734 1 98.62 107 MET A O 1
ATOM 816 N N . MET A 1 108 ? 2.578 0.357 -10.188 1 98 108 MET A N 1
ATOM 817 C CA . MET A 1 108 ? 1.836 -0.136 -11.344 1 98 108 MET A CA 1
ATOM 818 C C . MET A 1 108 ? 2.096 -1.623 -11.562 1 98 108 MET A C 1
ATOM 820 O O . MET A 1 108 ? 1.159 -2.396 -11.773 1 98 108 MET A O 1
ATOM 824 N N . VAL A 1 109 ? 3.275 -1.999 -11.461 1 98.06 109 VAL A N 1
ATOM 825 C CA . VAL A 1 109 ? 3.654 -3.379 -11.75 1 98.06 109 VAL A CA 1
ATOM 826 C C . VAL A 1 109 ? 3.328 -4.266 -10.547 1 98.06 109 VAL A C 1
ATOM 828 O O . VAL A 1 109 ? 2.635 -5.273 -10.688 1 98.06 109 VAL A O 1
ATOM 831 N N . ASN A 1 110 ? 3.787 -3.875 -9.352 1 98.56 110 ASN A N 1
ATOM 832 C CA . ASN A 1 110 ? 3.75 -4.738 -8.18 1 98.56 110 ASN A CA 1
ATOM 833 C C . ASN A 1 110 ? 2.33 -4.879 -7.629 1 98.56 110 ASN A C 1
ATOM 835 O O . ASN A 1 110 ? 1.977 -5.918 -7.074 1 98.56 110 ASN A O 1
ATOM 839 N N . TYR A 1 111 ? 1.558 -3.805 -7.77 1 98.81 111 TYR A N 1
ATOM 840 C CA . TYR A 1 111 ? 0.222 -3.838 -7.188 1 98.81 111 TYR A CA 1
ATOM 841 C C . TYR A 1 111 ? -0.848 -3.891 -8.273 1 98.81 111 TYR A C 1
ATOM 843 O O . TYR A 1 111 ? -1.554 -4.895 -8.406 1 98.81 111 TYR A O 1
ATOM 851 N N . PHE A 1 112 ? -0.928 -2.881 -9.141 1 98.75 112 PHE A N 1
ATOM 852 C CA . PHE A 1 112 ? -2.025 -2.785 -10.094 1 98.75 112 PHE A CA 1
ATOM 853 C C . PHE A 1 112 ? -1.988 -3.945 -11.078 1 98.75 112 PHE A C 1
ATOM 855 O O . PHE A 1 112 ? -3.025 -4.531 -11.398 1 98.75 112 PHE A O 1
ATOM 862 N N . GLY A 1 113 ? -0.814 -4.238 -11.578 1 98.56 113 GLY A N 1
ATOM 863 C CA . GLY A 1 113 ? -0.689 -5.352 -12.508 1 98.56 113 GLY A CA 1
ATOM 864 C C . GLY A 1 113 ? -1.196 -6.664 -11.938 1 98.56 113 GLY A C 1
ATOM 865 O O . GLY A 1 113 ? -1.979 -7.367 -12.578 1 98.56 113 GLY A O 1
ATOM 866 N N . ASN A 1 114 ? -0.786 -6.98 -10.703 1 98.12 114 ASN A N 1
ATOM 867 C CA . ASN A 1 114 ? -1.209 -8.203 -10.023 1 98.12 114 ASN A CA 1
ATOM 868 C C . ASN A 1 114 ? -2.707 -8.188 -9.734 1 98.12 114 ASN A C 1
ATOM 870 O O . ASN A 1 114 ? -3.381 -9.211 -9.891 1 98.12 114 ASN A O 1
ATOM 874 N N . MET A 1 115 ? -3.199 -7.051 -9.312 1 98.44 115 MET A N 1
ATOM 875 C CA . MET A 1 115 ? -4.613 -6.902 -8.969 1 98.44 115 MET A CA 1
ATOM 876 C C . MET A 1 115 ? -5.492 -7.117 -10.195 1 98.44 115 MET A C 1
ATOM 878 O O . MET A 1 115 ? -6.457 -7.883 -10.148 1 98.44 115 MET A O 1
ATOM 882 N N . VAL A 1 116 ? -5.16 -6.488 -11.32 1 98.5 116 VAL A N 1
ATOM 883 C CA . VAL A 1 116 ? -5.973 -6.562 -12.531 1 98.5 116 VAL A CA 1
ATOM 884 C C . VAL A 1 116 ? -5.914 -7.977 -13.109 1 98.5 116 VAL A C 1
ATOM 886 O O . VAL A 1 116 ? -6.926 -8.508 -13.57 1 98.5 116 VAL A O 1
ATOM 889 N N . LEU A 1 117 ? -4.742 -8.57 -13.062 1 98.56 117 LEU A N 1
ATOM 890 C CA . LEU A 1 117 ? -4.59 -9.938 -13.531 1 98.56 117 LEU A CA 1
ATOM 891 C C . LEU A 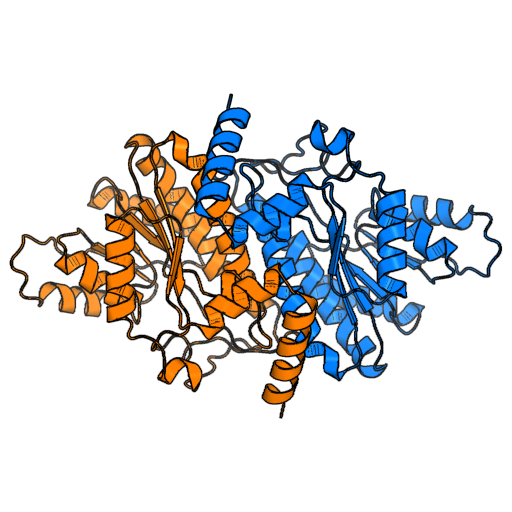1 117 ? -5.453 -10.891 -12.719 1 98.56 117 LEU A C 1
ATOM 893 O O . LEU A 1 117 ? -6.156 -11.734 -13.281 1 98.56 117 LEU A O 1
ATOM 897 N N . THR A 1 118 ? -5.387 -10.781 -11.406 1 98.69 118 THR A N 1
ATOM 898 C CA . THR A 1 118 ? -6.195 -11.602 -10.508 1 98.69 118 THR A CA 1
ATOM 899 C C . THR A 1 118 ? -7.68 -11.422 -10.805 1 98.69 118 THR A C 1
ATOM 901 O O . THR A 1 118 ? -8.414 -12.406 -10.922 1 98.69 118 THR A O 1
ATOM 904 N N . LYS A 1 119 ? -8.086 -10.18 -10.961 1 98.19 119 LYS A N 1
ATOM 905 C CA . LYS A 1 119 ? -9.484 -9.875 -11.258 1 98.19 119 LYS A CA 1
ATOM 906 C C . LYS A 1 119 ? -9.93 -10.562 -12.547 1 98.19 119 LYS A C 1
ATOM 908 O O . LYS A 1 119 ? -11.062 -11.039 -12.641 1 98.19 119 LYS A O 1
ATOM 913 N N . ALA A 1 120 ? -9.07 -10.594 -13.5 1 97.88 120 ALA A N 1
ATOM 914 C CA . ALA A 1 120 ? -9.398 -11.156 -14.805 1 97.88 120 ALA A CA 1
ATOM 915 C C . ALA A 1 120 ? -9.555 -12.672 -14.727 1 97.88 120 ALA A C 1
ATOM 917 O O . ALA A 1 120 ? -10.328 -13.266 -15.484 1 97.88 120 ALA A O 1
ATOM 918 N N . VAL A 1 121 ? -8.883 -13.336 -13.789 1 98.38 121 VAL A N 1
ATOM 919 C CA . VAL A 1 121 ? -8.883 -14.789 -13.68 1 98.38 121 VAL A CA 1
ATOM 920 C C . VAL A 1 121 ? -10.062 -15.242 -12.82 1 98.38 121 VAL A C 1
ATOM 922 O O . VAL A 1 121 ? -10.594 -16.344 -13.008 1 98.38 121 VAL A O 1
ATOM 925 N N . LEU A 1 122 ? -10.562 -14.398 -11.922 1 98.31 122 LEU A N 1
ATOM 926 C CA . LEU A 1 122 ? -11.492 -14.742 -10.852 1 98.31 122 LEU A CA 1
ATOM 927 C C . LEU A 1 122 ? -12.797 -15.289 -11.414 1 98.31 122 LEU A C 1
ATOM 929 O O . LEU A 1 122 ? -13.336 -16.281 -10.906 1 98.31 122 LEU A O 1
ATOM 933 N N . PRO A 1 123 ? -13.32 -14.664 -12.516 1 97.62 123 PRO A N 1
ATOM 934 C CA . PRO A 1 123 ? -14.602 -15.172 -13.016 1 97.62 123 PRO A CA 1
ATOM 935 C C . PRO A 1 123 ? -14.547 -16.656 -13.367 1 97.62 123 PRO A C 1
ATOM 937 O O . PRO A 1 123 ? -15.484 -17.406 -13.062 1 97.62 123 PRO A O 1
ATOM 940 N N . SER A 1 124 ? -13.5 -17.109 -13.984 1 97.62 124 SER A N 1
ATOM 941 C CA . SER A 1 124 ? -13.359 -18.516 -14.336 1 97.62 124 SER A CA 1
ATOM 942 C C . SER A 1 124 ? -13.25 -19.391 -13.094 1 97.62 124 SER A C 1
ATOM 944 O O . SER A 1 124 ? -13.828 -20.469 -13.039 1 97.62 124 SER A O 1
ATOM 946 N N . MET A 1 125 ? -12.523 -18.953 -12.07 1 98.44 125 MET A N 1
ATOM 947 C CA . MET A 1 125 ? -12.383 -19.703 -10.828 1 98.44 125 MET A CA 1
ATOM 948 C C . MET A 1 125 ? -13.719 -19.781 -10.094 1 98.44 125 MET A C 1
ATOM 950 O O . MET A 1 125 ? -14.031 -20.828 -9.5 1 98.44 125 MET A O 1
ATOM 954 N N . ILE A 1 126 ? -14.438 -18.688 -10.125 1 98 126 ILE A N 1
ATOM 955 C CA . ILE A 1 126 ? -15.734 -18.641 -9.461 1 98 126 ILE A CA 1
ATOM 956 C C . ILE A 1 126 ? -16.688 -19.625 -10.125 1 98 126 ILE A C 1
ATOM 958 O O . ILE A 1 126 ? -17.391 -20.375 -9.445 1 98 126 ILE A O 1
ATOM 962 N N . LYS A 1 127 ? -16.672 -19.625 -11.453 1 97.19 127 LYS A N 1
ATOM 963 C CA . LYS A 1 127 ? -17.5 -20.562 -12.203 1 97.19 127 LYS A CA 1
ATOM 964 C C . LYS A 1 127 ? -17.156 -22.016 -11.859 1 97.19 127 LYS A C 1
ATOM 966 O O . LYS A 1 127 ? -18.062 -22.844 -11.711 1 97.19 127 LYS A O 1
ATOM 971 N N . GLN A 1 128 ? -15.938 -22.328 -11.664 1 96.81 128 GLN A N 1
ATOM 972 C CA . GLN A 1 128 ? -15.453 -23.656 -11.359 1 96.81 128 GLN A CA 1
ATOM 973 C C . GLN A 1 128 ? -15.625 -23.984 -9.875 1 96.81 128 GLN A C 1
ATOM 975 O O . GLN A 1 128 ? -15.508 -25.141 -9.469 1 96.81 128 GLN A O 1
ATOM 980 N N . ARG A 1 129 ? -15.828 -22.953 -9.062 1 98.12 129 ARG A N 1
ATOM 981 C CA . ARG A 1 129 ? -15.867 -23.062 -7.609 1 98.12 129 ARG A CA 1
ATOM 982 C C . ARG A 1 129 ? -14.586 -23.703 -7.074 1 98.12 129 ARG A C 1
ATOM 984 O O . ARG A 1 129 ? -14.641 -24.594 -6.219 1 98.12 129 ARG A O 1
ATOM 991 N N . SER A 1 130 ? -13.547 -23.391 -7.73 1 98.19 130 SER A N 1
ATOM 992 C CA . SER A 1 130 ? -12.211 -23.844 -7.363 1 98.19 130 SER A CA 1
ATOM 993 C C . SER A 1 130 ? -11.141 -22.938 -7.934 1 98.19 130 SER A C 1
ATOM 995 O O . SER A 1 130 ? -11.297 -22.391 -9.031 1 98.19 130 SER A O 1
ATOM 997 N N . GLY A 1 131 ? -10.102 -22.719 -7.25 1 98.44 131 GLY A N 1
ATOM 998 C CA . GLY A 1 131 ? -8.977 -21.891 -7.66 1 98.44 131 GLY A CA 1
ATOM 999 C C . GLY A 1 131 ? -8.07 -21.5 -6.508 1 98.44 131 GLY A C 1
ATOM 1000 O O . GLY A 1 131 ? -8.477 -21.547 -5.344 1 98.44 131 GLY A O 1
ATOM 1001 N N . HIS A 1 132 ? -6.832 -21.234 -6.82 1 98.88 132 HIS A N 1
ATOM 1002 C CA . HIS A 1 132 ? -5.848 -20.812 -5.828 1 98.88 132 HIS A CA 1
ATOM 1003 C C . HIS A 1 132 ? -5.004 -19.656 -6.34 1 98.88 132 HIS A C 1
ATOM 1005 O O . HIS A 1 132 ? -4.25 -19.812 -7.305 1 98.88 132 HIS A O 1
ATOM 1011 N N . VAL A 1 133 ? -5.219 -18.516 -5.758 1 98.88 133 VAL A N 1
ATOM 1012 C CA . VAL A 1 133 ? -4.391 -17.359 -6.066 1 98.88 133 VAL A CA 1
ATOM 1013 C C . VAL A 1 133 ? -3.221 -17.281 -5.086 1 98.88 133 VAL A C 1
ATOM 1015 O O . VAL A 1 133 ? -3.424 -17.172 -3.875 1 98.88 133 VAL A O 1
ATOM 1018 N N . VAL A 1 134 ? -2.014 -17.375 -5.609 1 98.94 134 VAL A N 1
ATOM 1019 C CA . VAL A 1 134 ? -0.792 -17.266 -4.816 1 98.94 134 VAL A CA 1
ATOM 1020 C C . VAL A 1 134 ? -0.095 -15.938 -5.129 1 98.94 134 VAL A C 1
ATOM 1022 O O . VAL A 1 134 ? 0.234 -15.664 -6.285 1 98.94 134 VAL A O 1
ATOM 1025 N N . THR A 1 135 ? 0.039 -15.117 -4.129 1 98.81 135 THR A N 1
ATOM 1026 C CA . THR A 1 135 ? 0.729 -13.836 -4.285 1 98.81 135 THR A CA 1
ATOM 1027 C C . THR A 1 135 ? 2.096 -13.875 -3.605 1 98.81 135 THR A C 1
ATOM 1029 O O . THR A 1 135 ? 2.188 -14.102 -2.396 1 98.81 135 THR A O 1
ATOM 1032 N N . VAL A 1 136 ? 3.135 -13.656 -4.438 1 98.5 136 VAL A N 1
ATOM 1033 C CA . VAL A 1 136 ? 4.48 -13.555 -3.885 1 98.5 136 VAL A CA 1
ATOM 1034 C C . VAL A 1 136 ? 4.754 -12.109 -3.475 1 98.5 136 VAL A C 1
ATOM 1036 O O . VAL A 1 136 ? 5.051 -11.258 -4.32 1 98.5 136 VAL A O 1
ATOM 1039 N N . SER A 1 137 ? 4.652 -11.844 -2.232 1 98.12 137 SER A N 1
ATOM 1040 C CA . SER A 1 137 ? 4.938 -10.539 -1.646 1 98.12 137 SER A CA 1
ATOM 1041 C C . SER A 1 137 ? 6.371 -10.461 -1.14 1 98.12 137 SER A C 1
ATOM 1043 O O . SER A 1 137 ? 7.305 -10.859 -1.838 1 98.12 137 SER A O 1
ATOM 1045 N N . SER A 1 138 ? 6.605 -9.938 0.003 1 97.12 138 SER A N 1
ATOM 1046 C CA . SER A 1 138 ? 7.883 -9.75 0.684 1 97.12 138 SER A CA 1
ATOM 1047 C C . SER A 1 138 ? 7.68 -9.469 2.168 1 97.12 138 SER A C 1
ATOM 1049 O O . SER A 1 138 ? 6.594 -9.062 2.588 1 97.12 138 SER A O 1
ATOM 1051 N N . VAL A 1 139 ? 8.75 -9.742 2.904 1 97.19 139 VAL A N 1
ATOM 1052 C CA . VAL A 1 139 ? 8.75 -9.258 4.281 1 97.19 139 VAL A CA 1
ATOM 1053 C C . VAL A 1 139 ? 8.477 -7.758 4.301 1 97.19 139 VAL A C 1
ATOM 1055 O O . VAL A 1 139 ? 7.828 -7.25 5.215 1 97.19 139 VAL A O 1
ATOM 1058 N N . GLN A 1 140 ? 8.812 -7.082 3.229 1 96.94 140 GLN A N 1
ATOM 1059 C CA . GLN A 1 140 ? 8.633 -5.637 3.123 1 96.94 140 GLN A CA 1
ATOM 1060 C C . GLN A 1 140 ? 7.184 -5.289 2.793 1 96.94 140 GLN A C 1
ATOM 1062 O O . GLN A 1 140 ? 6.832 -4.113 2.676 1 96.94 140 GLN A O 1
ATOM 1067 N N . GLY A 1 141 ? 6.328 -6.25 2.65 1 98.06 141 GLY A N 1
ATOM 1068 C CA . GLY A 1 141 ? 4.887 -6.039 2.611 1 98.06 141 GLY A CA 1
ATOM 1069 C C . GLY A 1 141 ? 4.262 -5.945 3.99 1 98.06 141 GLY A C 1
ATOM 1070 O O . GLY A 1 141 ? 3.096 -5.566 4.121 1 98.06 141 GLY A O 1
ATOM 1071 N N . LYS A 1 142 ? 5.105 -6.238 5.004 1 97.38 142 LYS A N 1
ATOM 1072 C CA . LYS A 1 142 ? 4.641 -6.254 6.387 1 97.38 142 LYS A CA 1
ATOM 1073 C C . LYS A 1 142 ? 5.359 -5.195 7.223 1 97.38 142 LYS A C 1
ATOM 1075 O O . LYS A 1 142 ? 4.84 -4.754 8.25 1 97.38 142 LYS A O 1
ATOM 1080 N N . ILE A 1 143 ? 6.57 -4.852 6.809 1 97.25 143 ILE A N 1
ATOM 1081 C CA . ILE A 1 143 ? 7.328 -3.783 7.449 1 97.25 143 ILE A CA 1
ATOM 1082 C C . ILE A 1 143 ? 8.031 -2.941 6.383 1 97.25 143 ILE A C 1
ATOM 1084 O O . ILE A 1 143 ? 8.312 -3.428 5.285 1 97.25 143 ILE A O 1
ATOM 1088 N N . ALA A 1 144 ? 8.266 -1.723 6.711 1 97.25 144 ALA A N 1
ATOM 1089 C CA . ALA A 1 144 ? 8.977 -0.819 5.805 1 97.25 144 ALA A CA 1
ATOM 1090 C C . ALA A 1 144 ? 10.328 -0.416 6.383 1 97.25 144 ALA A C 1
ATOM 1092 O O . ALA A 1 144 ? 10.438 -0.124 7.578 1 97.25 144 ALA A O 1
ATOM 1093 N N . ILE A 1 145 ? 11.359 -0.467 5.551 1 95.88 145 ILE A N 1
ATOM 1094 C CA . ILE A 1 145 ? 12.703 -0.061 5.953 1 95.88 145 ILE A CA 1
ATOM 1095 C C . ILE A 1 145 ? 13.156 1.132 5.113 1 95.88 145 ILE A C 1
ATOM 1097 O O . ILE A 1 145 ? 12.617 1.374 4.027 1 95.88 145 ILE A O 1
ATOM 1101 N N . PRO A 1 146 ? 14.141 1.907 5.602 1 96.75 146 PRO A N 1
ATOM 1102 C CA . PRO A 1 146 ? 14.625 3.059 4.84 1 96.75 146 PRO A CA 1
ATOM 1103 C C . PRO A 1 146 ? 15.242 2.662 3.5 1 96.75 146 PRO A C 1
ATOM 1105 O O . PRO A 1 146 ? 15.805 1.568 3.375 1 96.75 146 PRO A O 1
ATOM 1108 N N . HIS A 1 147 ? 15.055 3.535 2.465 1 95.5 147 HIS A N 1
ATOM 1109 C CA . HIS A 1 147 ? 15.648 3.43 1.138 1 95.5 147 HIS A CA 1
ATOM 1110 C C . HIS A 1 147 ? 14.969 2.348 0.309 1 95.5 147 HIS A C 1
ATOM 1112 O O . HIS A 1 147 ? 15.539 1.858 -0.67 1 95.5 147 HIS A O 1
ATOM 1118 N N . ARG A 1 148 ? 13.758 1.95 0.771 1 95.62 148 ARG A N 1
ATOM 1119 C CA . ARG A 1 148 ? 12.945 0.972 0.052 1 95.62 148 ARG A CA 1
ATOM 1120 C C . ARG A 1 148 ? 11.477 1.384 0.034 1 95.62 148 ARG A C 1
ATOM 1122 O O . ARG A 1 148 ? 10.594 0.536 -0.084 1 95.62 148 ARG A O 1
ATOM 1129 N N . SER A 1 149 ? 11.242 2.664 0.193 1 97.12 149 SER A N 1
ATOM 1130 C CA . SER A 1 149 ? 9.898 3.17 0.455 1 97.12 149 SER A CA 1
ATOM 1131 C C . SER A 1 149 ? 8.93 2.756 -0.646 1 97.12 149 SER A C 1
ATOM 1133 O O . SER A 1 149 ? 7.828 2.281 -0.363 1 97.12 149 SER A O 1
ATOM 1135 N N . ALA A 1 150 ? 9.312 2.926 -1.943 1 97.88 150 ALA A N 1
ATOM 1136 C CA . ALA A 1 150 ? 8.414 2.646 -3.059 1 97.88 150 ALA A CA 1
ATOM 1137 C C . ALA A 1 150 ? 8.086 1.158 -3.139 1 97.88 150 ALA A C 1
ATOM 1139 O O . ALA A 1 150 ? 6.934 0.782 -3.381 1 97.88 150 ALA A O 1
ATOM 1140 N N . TYR A 1 151 ? 9.086 0.316 -2.912 1 97.44 151 TYR A N 1
ATOM 1141 C CA . TYR A 1 151 ? 8.891 -1.13 -2.926 1 97.44 151 TYR A CA 1
ATOM 1142 C C . TYR A 1 151 ? 7.988 -1.572 -1.782 1 97.44 151 TYR A C 1
ATOM 1144 O O . TYR A 1 151 ? 7.016 -2.299 -1.998 1 97.44 151 TYR A O 1
ATOM 1152 N N . ALA A 1 152 ? 8.281 -1.069 -0.565 1 98.44 152 ALA A N 1
ATOM 1153 C CA . ALA A 1 152 ? 7.484 -1.422 0.608 1 98.44 152 ALA A CA 1
ATOM 1154 C C . ALA A 1 152 ? 6.035 -0.975 0.442 1 98.44 152 ALA A C 1
ATOM 1156 O O . ALA A 1 152 ? 5.109 -1.715 0.779 1 98.44 152 ALA A O 1
ATOM 1157 N N . ALA A 1 153 ? 5.852 0.212 -0.076 1 98.81 153 ALA A N 1
ATOM 1158 C CA . ALA A 1 153 ? 4.5 0.715 -0.29 1 98.81 153 ALA A CA 1
ATOM 1159 C C . ALA A 1 153 ? 3.717 -0.201 -1.228 1 98.81 153 ALA A C 1
ATOM 1161 O O . ALA A 1 153 ? 2.561 -0.536 -0.957 1 98.81 153 ALA A O 1
ATOM 1162 N N . SER A 1 154 ? 4.316 -0.62 -2.307 1 98.69 154 SER A N 1
ATOM 1163 C CA . SER A 1 154 ? 3.646 -1.469 -3.285 1 98.69 154 SER A CA 1
ATOM 1164 C C . SER A 1 154 ? 3.297 -2.828 -2.691 1 98.69 154 SER A C 1
ATOM 1166 O O . SER A 1 154 ? 2.215 -3.361 -2.943 1 98.69 154 SER A O 1
ATOM 1168 N N . LYS A 1 155 ? 4.219 -3.387 -1.898 1 98.75 155 LYS A N 1
ATOM 1169 C CA . LYS A 1 155 ? 3.994 -4.707 -1.32 1 98.75 155 LYS A CA 1
ATOM 1170 C C . LYS A 1 155 ? 3.004 -4.641 -0.161 1 98.75 155 LYS A C 1
ATOM 1172 O O . LYS A 1 155 ? 2.234 -5.578 0.062 1 98.75 155 LYS A O 1
ATOM 1177 N N . HIS A 1 156 ? 2.98 -3.492 0.56 1 98.81 156 HIS A N 1
ATOM 1178 C CA . HIS A 1 156 ? 1.933 -3.277 1.552 1 98.81 156 HIS A CA 1
ATOM 1179 C C . HIS A 1 156 ? 0.556 -3.23 0.897 1 98.81 156 HIS A C 1
ATOM 1181 O O . HIS A 1 156 ? -0.404 -3.801 1.42 1 98.81 156 HIS A O 1
ATOM 1187 N N . ALA A 1 157 ? 0.49 -2.492 -0.194 1 98.88 157 ALA A N 1
ATOM 1188 C CA . ALA A 1 157 ? -0.771 -2.432 -0.93 1 98.88 157 ALA A CA 1
ATOM 1189 C C . ALA A 1 157 ? -1.213 -3.822 -1.375 1 98.88 157 ALA A C 1
ATOM 1191 O O . ALA A 1 157 ? -2.389 -4.176 -1.258 1 98.88 157 ALA A O 1
ATOM 1192 N N . LEU A 1 158 ? -0.287 -4.582 -1.851 1 98.69 158 LEU A N 1
ATOM 1193 C CA . LEU A 1 158 ? -0.561 -5.941 -2.311 1 98.69 158 LEU A CA 1
ATOM 1194 C C . LEU A 1 158 ? -1.049 -6.816 -1.16 1 98.69 158 LEU A C 1
ATOM 1196 O O . LEU A 1 158 ? -1.942 -7.645 -1.343 1 98.69 158 LEU A O 1
ATOM 1200 N N . GLN A 1 159 ? -0.473 -6.672 -0.006 1 98.56 159 GLN A N 1
ATOM 1201 C CA . GLN A 1 159 ? -0.892 -7.41 1.183 1 98.56 159 GLN A CA 1
ATOM 1202 C C . GLN A 1 159 ? -2.346 -7.105 1.534 1 98.56 159 GLN A C 1
ATOM 1204 O O . GLN A 1 159 ? -3.129 -8.016 1.804 1 98.56 159 GLN A O 1
ATOM 1209 N N . ALA A 1 160 ? -2.66 -5.816 1.57 1 98.69 160 ALA A N 1
ATOM 1210 C CA . ALA A 1 160 ? -4.023 -5.402 1.896 1 98.69 160 ALA A CA 1
ATOM 1211 C C . ALA A 1 160 ? -5.023 -5.961 0.888 1 98.69 160 ALA A C 1
ATOM 1213 O O . ALA A 1 160 ? -6.078 -6.465 1.269 1 98.69 160 ALA A O 1
ATOM 1214 N N . PHE A 1 161 ? -4.672 -5.906 -0.376 1 98.69 161 PHE A N 1
ATOM 1215 C CA . PHE A 1 161 ? -5.496 -6.449 -1.45 1 98.69 161 PHE A CA 1
ATOM 1216 C C . PHE A 1 161 ? -5.754 -7.934 -1.238 1 98.69 161 PHE A C 1
ATOM 1218 O O . PHE A 1 161 ? -6.898 -8.391 -1.312 1 98.69 161 PHE A O 1
ATOM 1225 N N . SER A 1 162 ? -4.727 -8.648 -0.95 1 98.81 162 SER A N 1
ATOM 1226 C CA . SER A 1 162 ? -4.816 -10.102 -0.814 1 98.81 162 SER A CA 1
ATOM 1227 C C . SER A 1 162 ? -5.652 -10.492 0.401 1 98.81 162 SER A C 1
ATOM 1229 O O . SER A 1 162 ? -6.395 -11.469 0.36 1 98.81 162 SER A O 1
ATOM 1231 N N . ASP A 1 163 ? -5.504 -9.742 1.503 1 98.56 163 ASP A N 1
ATOM 1232 C CA . ASP A 1 163 ? -6.293 -10.008 2.699 1 98.56 163 ASP A CA 1
ATOM 1233 C C . ASP A 1 163 ? -7.785 -9.82 2.43 1 98.56 163 ASP A C 1
ATOM 1235 O O . ASP A 1 163 ? -8.609 -10.625 2.869 1 98.56 163 ASP A O 1
ATOM 1239 N N . ALA A 1 164 ? -8.133 -8.742 1.764 1 98.38 164 ALA A N 1
ATOM 1240 C CA . ALA A 1 164 ? -9.531 -8.492 1.422 1 98.38 164 ALA A CA 1
ATOM 1241 C C . ALA A 1 164 ? -10.047 -9.531 0.432 1 98.38 164 ALA A C 1
ATOM 1243 O O . ALA A 1 164 ? -11.156 -10.047 0.579 1 98.38 164 ALA A O 1
ATOM 1244 N N . LEU A 1 165 ? -9.219 -9.828 -0.564 1 98.62 165 LEU A N 1
ATOM 1245 C CA . LEU A 1 165 ? -9.578 -10.812 -1.579 1 98.62 165 LEU A CA 1
ATOM 1246 C C . LEU A 1 165 ? -9.914 -12.156 -0.939 1 98.62 165 LEU A C 1
ATOM 1248 O O . LEU A 1 165 ? -10.93 -12.766 -1.265 1 98.62 165 LEU A O 1
ATOM 1252 N N . ARG A 1 166 ? -9.039 -12.633 -0.02 1 98.62 166 ARG A N 1
ATOM 1253 C CA . ARG A 1 166 ? -9.195 -13.93 0.636 1 98.62 166 ARG A CA 1
ATOM 1254 C C . ARG A 1 166 ? -10.586 -14.055 1.262 1 98.62 166 ARG A C 1
ATOM 1256 O O . ARG A 1 166 ? -11.258 -15.07 1.082 1 98.62 166 ARG A O 1
ATOM 1263 N N . ALA A 1 167 ? -10.969 -13.008 1.938 1 98.38 167 ALA A N 1
ATOM 1264 C CA . ALA A 1 167 ? -12.266 -13.031 2.602 1 98.38 167 ALA A CA 1
ATOM 1265 C C . ALA A 1 167 ? -13.406 -13.031 1.581 1 98.38 167 ALA A C 1
ATOM 1267 O O . ALA A 1 167 ? -14.375 -13.773 1.728 1 98.38 167 ALA A O 1
ATOM 1268 N N . GLU A 1 168 ? -13.305 -12.25 0.554 1 98 168 GLU A N 1
ATOM 1269 C CA . GLU A 1 168 ? -14.398 -12.008 -0.38 1 98 168 GLU A CA 1
ATOM 1270 C C . GLU A 1 168 ? -14.633 -13.219 -1.276 1 98 168 GLU A C 1
ATOM 1272 O O . GLU A 1 168 ? -15.758 -13.469 -1.712 1 98 168 GLU A O 1
ATOM 1277 N N . VAL A 1 169 ? -13.586 -14.016 -1.541 1 98.19 169 VAL A N 1
ATOM 1278 C CA . VAL A 1 169 ? -13.75 -15.086 -2.521 1 98.19 169 VAL A CA 1
ATOM 1279 C C . VAL A 1 169 ? -13.922 -16.422 -1.804 1 98.19 169 VAL A C 1
ATOM 1281 O O . VAL A 1 169 ? -14.102 -17.453 -2.447 1 98.19 169 VAL A O 1
ATOM 1284 N N . ALA A 1 170 ? -13.82 -16.438 -0.499 1 97.69 170 ALA A N 1
ATOM 1285 C CA . ALA A 1 170 ? -13.938 -17.656 0.285 1 97.69 170 ALA A CA 1
ATOM 1286 C C . ALA A 1 170 ? -15.258 -18.375 -0.016 1 97.69 170 ALA A C 1
ATOM 1288 O O . ALA A 1 170 ? -15.305 -19.609 -0.072 1 97.69 170 ALA A O 1
ATOM 1289 N N . ARG A 1 171 ? -16.266 -17.625 -0.269 1 95.94 171 ARG A N 1
ATOM 1290 C CA . ARG A 1 171 ? -17.594 -18.188 -0.504 1 95.94 171 ARG A CA 1
ATOM 1291 C C . ARG A 1 171 ? -17.625 -18.969 -1.812 1 95.94 171 ARG A C 1
ATOM 1293 O O . ARG A 1 171 ? -18.547 -19.781 -2.037 1 95.94 171 ARG A O 1
ATOM 1300 N N . TYR A 1 172 ? -16.688 -18.75 -2.658 1 97.5 172 TYR A N 1
ATOM 1301 C CA . TYR A 1 172 ? -16.625 -19.422 -3.951 1 97.5 172 TYR A CA 1
ATOM 1302 C C . TYR A 1 172 ? -15.633 -20.578 -3.928 1 97.5 172 TYR A C 1
ATOM 1304 O O . TYR A 1 172 ? -15.273 -21.125 -4.977 1 97.5 172 TYR A O 1
ATOM 1312 N N . ASN A 1 173 ? -15.07 -20.875 -2.74 1 98 173 ASN A N 1
ATOM 1313 C CA . ASN A 1 173 ? -14.102 -21.953 -2.561 1 98 173 ASN A CA 1
ATOM 1314 C C . ASN A 1 173 ? -12.797 -21.656 -3.297 1 98 173 ASN A C 1
ATOM 1316 O O . ASN A 1 173 ? -12.18 -22.562 -3.865 1 98 173 ASN A O 1
ATOM 1320 N N . ILE A 1 174 ? -12.492 -20.422 -3.438 1 98.56 174 ILE A N 1
ATOM 1321 C CA . ILE A 1 174 ? -11.219 -20 -3.986 1 98.56 174 ILE A CA 1
ATOM 1322 C C . ILE A 1 174 ? -10.234 -19.703 -2.852 1 98.56 174 ILE A C 1
ATOM 1324 O O . ILE A 1 174 ? -10.586 -19.047 -1.872 1 98.56 174 ILE A O 1
ATOM 1328 N N . LYS A 1 175 ? -9.016 -20.25 -2.92 1 98.75 175 LYS A N 1
ATOM 1329 C CA . LYS A 1 175 ? -7.98 -20.078 -1.905 1 98.75 175 LYS A CA 1
ATOM 1330 C C . LYS A 1 175 ? -7.043 -18.938 -2.264 1 98.75 175 LYS A C 1
ATOM 1332 O O . LYS A 1 175 ? -6.82 -18.656 -3.443 1 98.75 175 LYS A O 1
ATOM 1337 N N . VAL A 1 176 ? -6.598 -18.25 -1.271 1 98.81 176 VAL A N 1
ATOM 1338 C CA . VAL A 1 176 ? -5.633 -17.172 -1.443 1 98.81 176 VAL A CA 1
ATOM 1339 C C . VAL A 1 176 ? -4.461 -17.359 -0.484 1 98.81 176 VAL A C 1
ATOM 1341 O O . VAL A 1 176 ? -4.656 -17.469 0.729 1 98.81 176 VAL A O 1
ATOM 1344 N N . SER A 1 177 ? -3.254 -17.484 -1.044 1 98.81 177 SER A N 1
ATOM 1345 C CA . SER A 1 177 ? -2.023 -17.594 -0.265 1 98.81 177 SER A CA 1
ATOM 1346 C C . SER A 1 177 ? -1.119 -16.375 -0.507 1 98.81 177 SER A C 1
ATOM 1348 O O . SER A 1 177 ? -0.941 -15.953 -1.648 1 98.81 177 SER A O 1
ATOM 1350 N N . VAL A 1 178 ? -0.634 -15.797 0.533 1 98.81 178 VAL A N 1
ATOM 1351 C CA . VAL A 1 178 ? 0.375 -14.75 0.432 1 98.81 178 VAL A CA 1
ATOM 1352 C C . VAL A 1 178 ? 1.703 -15.25 0.989 1 98.81 178 VAL A C 1
ATOM 1354 O O . VAL A 1 178 ? 1.78 -15.664 2.148 1 98.81 178 VAL A O 1
ATOM 1357 N N . ILE A 1 179 ? 2.727 -15.266 0.143 1 98.75 179 ILE A N 1
ATOM 1358 C CA . ILE A 1 179 ? 4.074 -15.695 0.503 1 98.75 179 ILE A CA 1
ATOM 1359 C C . ILE A 1 179 ? 4.965 -14.469 0.709 1 98.75 179 ILE A C 1
ATOM 1361 O O . ILE A 1 179 ? 5.055 -13.609 -0.164 1 98.75 179 ILE A O 1
ATOM 1365 N N . SER A 1 180 ? 5.586 -14.375 1.832 1 98.25 180 SER A N 1
ATOM 1366 C CA . SER A 1 180 ? 6.453 -13.242 2.143 1 98.25 180 SER A CA 1
ATOM 1367 C C . SER A 1 180 ? 7.887 -13.703 2.393 1 98.25 180 SER A C 1
ATOM 1369 O O . SER A 1 180 ? 8.289 -13.906 3.539 1 98.25 180 SER A O 1
ATOM 1371 N N . PRO A 1 181 ? 8.648 -13.75 1.313 1 96.75 181 PRO A N 1
ATOM 1372 C CA . PRO A 1 181 ? 10.055 -14.109 1.482 1 96.75 181 PRO A CA 1
ATOM 1373 C C . PRO A 1 181 ? 10.906 -12.938 1.958 1 96.75 181 PRO A C 1
ATOM 1375 O O . PRO A 1 181 ? 10.555 -11.773 1.739 1 96.75 181 PRO A O 1
ATOM 1378 N N . GLY A 1 182 ? 11.992 -13.32 2.691 1 92.81 182 GLY A N 1
ATOM 1379 C CA . GLY A 1 182 ? 13.086 -12.375 2.859 1 92.81 182 GLY A CA 1
ATOM 1380 C C . GLY A 1 182 ? 13.938 -12.219 1.613 1 92.81 182 GLY A C 1
ATOM 1381 O O . GLY A 1 182 ? 13.422 -12.266 0.494 1 92.81 182 GLY A O 1
ATOM 1382 N N . TYR A 1 183 ? 15.164 -11.992 1.747 1 85.81 183 TYR A N 1
ATOM 1383 C CA . TYR A 1 183 ? 16.062 -11.82 0.611 1 85.81 183 TYR A CA 1
ATOM 1384 C C . TYR A 1 183 ? 16.266 -13.141 -0.121 1 85.81 183 TYR A C 1
ATOM 1386 O O . TYR A 1 183 ? 16.5 -14.18 0.506 1 85.81 183 TYR A O 1
ATOM 1394 N N . ILE A 1 184 ? 15.953 -13.086 -1.369 1 84.75 184 ILE A N 1
ATOM 1395 C CA . ILE A 1 184 ? 16.188 -14.219 -2.258 1 84.75 184 ILE A CA 1
ATOM 1396 C C . ILE A 1 184 ? 17.359 -13.898 -3.188 1 84.75 184 ILE A C 1
ATOM 1398 O O . ILE A 1 184 ? 17.469 -12.789 -3.713 1 84.75 184 ILE A O 1
ATOM 1402 N N . ALA A 1 185 ? 18.188 -14.852 -3.354 1 81 185 ALA A N 1
ATOM 1403 C CA . ALA A 1 185 ? 19.359 -14.664 -4.223 1 81 185 ALA A CA 1
ATOM 1404 C C . ALA A 1 185 ? 18.953 -14.703 -5.695 1 81 185 ALA A C 1
ATOM 1406 O O . ALA A 1 185 ? 18.922 -15.773 -6.309 1 81 185 ALA A O 1
ATOM 1407 N N . THR A 1 186 ? 18.531 -13.594 -6.254 1 81.25 186 THR A N 1
ATOM 1408 C CA . THR A 1 186 ? 18.156 -13.438 -7.652 1 81.25 186 THR A CA 1
ATOM 1409 C C . THR A 1 186 ? 18.703 -12.133 -8.227 1 81.25 186 THR A C 1
ATOM 1411 O O . THR A 1 186 ? 19.359 -11.367 -7.516 1 81.25 186 THR A O 1
ATOM 1414 N N . SER A 1 187 ? 18.453 -12.031 -9.453 1 72.88 187 SER A N 1
ATOM 1415 C CA . SER A 1 187 ? 18.875 -10.789 -10.094 1 72.88 187 SER A CA 1
ATOM 1416 C C . SER A 1 187 ? 17.938 -9.641 -9.766 1 72.88 187 SER A C 1
ATOM 1418 O O . SER A 1 187 ? 18.062 -8.547 -10.312 1 72.88 187 SER A O 1
ATOM 1420 N N . LEU A 1 188 ? 17.047 -9.836 -8.891 1 75.44 188 LEU A N 1
ATOM 1421 C CA . LEU A 1 188 ? 16.047 -8.82 -8.562 1 75.44 188 LEU A CA 1
ATOM 1422 C C . LEU A 1 188 ? 16.719 -7.562 -8.016 1 75.44 188 LEU A C 1
ATOM 1424 O O . LEU A 1 188 ? 16.359 -6.449 -8.406 1 75.44 188 LEU A O 1
ATOM 1428 N N . SER A 1 189 ? 17.656 -7.805 -7.18 1 70.94 189 SER A N 1
ATOM 1429 C CA . SER A 1 189 ? 18.391 -6.668 -6.617 1 70.94 189 SER A CA 1
ATOM 1430 C C . SER A 1 189 ? 19.234 -5.973 -7.676 1 70.94 189 SER A C 1
ATOM 1432 O O . SER A 1 189 ? 19.359 -4.746 -7.676 1 70.94 189 SER A O 1
ATOM 1434 N N . LEU A 1 190 ? 19.766 -6.848 -8.594 1 75.31 190 LEU A N 1
ATOM 1435 C CA . LEU A 1 190 ? 20.578 -6.301 -9.672 1 75.31 190 LEU A CA 1
ATOM 1436 C C . LEU A 1 190 ? 19.75 -5.398 -10.586 1 75.31 190 LEU A C 1
ATOM 1438 O O . LEU A 1 190 ? 20.234 -4.375 -11.062 1 75.31 190 LEU A O 1
ATOM 1442 N N . ASN A 1 191 ? 18.5 -5.746 -10.664 1 81.19 191 ASN A N 1
ATOM 1443 C CA . ASN A 1 191 ? 17.625 -5.031 -11.586 1 81.19 191 ASN A CA 1
ATOM 1444 C C . ASN A 1 191 ? 16.766 -4 -10.852 1 81.19 191 ASN A C 1
ATOM 1446 O O . ASN A 1 191 ? 15.875 -3.391 -11.445 1 81.19 191 ASN A O 1
ATOM 1450 N N . ALA A 1 192 ? 17.062 -3.818 -9.57 1 83.44 192 ALA A N 1
ATOM 1451 C CA . ALA A 1 192 ? 16.266 -2.865 -8.789 1 83.44 192 ALA A CA 1
ATOM 1452 C C . ALA A 1 192 ? 16.344 -1.468 -9.398 1 83.44 192 ALA A C 1
ATOM 1454 O O . ALA A 1 192 ? 17.406 -1.028 -9.836 1 83.44 192 ALA A O 1
ATOM 1455 N N . LEU A 1 193 ? 15.211 -0.762 -9.422 1 84.69 193 LEU A N 1
ATOM 1456 C CA . LEU A 1 193 ? 15.211 0.62 -9.891 1 84.69 193 LEU A CA 1
ATOM 1457 C C . LEU A 1 193 ? 15.758 1.558 -8.82 1 84.69 193 LEU A C 1
ATOM 1459 O O . LEU A 1 193 ? 15.469 1.384 -7.633 1 84.69 193 LEU A O 1
ATOM 1463 N N . THR A 1 194 ? 16.516 2.492 -9.297 1 84.75 194 THR A N 1
ATOM 1464 C CA . THR A 1 194 ? 16.969 3.559 -8.414 1 84.75 194 THR A CA 1
ATOM 1465 C C . THR A 1 194 ? 16 4.742 -8.445 1 84.75 194 THR A C 1
ATOM 1467 O O . THR A 1 194 ? 15 4.707 -9.156 1 84.75 194 THR A O 1
ATOM 1470 N N . GLY A 1 195 ? 16.359 5.73 -7.746 1 85.19 195 GLY A N 1
ATOM 1471 C CA . GLY A 1 195 ? 15.516 6.914 -7.672 1 85.19 195 GLY A CA 1
ATOM 1472 C C . GLY A 1 195 ? 15.305 7.586 -9.016 1 85.19 195 GLY A C 1
ATOM 1473 O O . GLY A 1 195 ? 14.297 8.258 -9.234 1 85.19 195 GLY A O 1
ATOM 1474 N N . SER A 1 196 ? 16.25 7.406 -9.906 1 84 196 SER A N 1
ATOM 1475 C CA . SER A 1 196 ? 16.172 8.023 -11.227 1 84 196 SER A CA 1
ATOM 1476 C C . SER A 1 196 ? 15.539 7.074 -12.234 1 84 196 SER A C 1
ATOM 1478 O O . SER A 1 196 ? 15.273 7.465 -13.375 1 84 196 SER A O 1
ATOM 1480 N N . GLY A 1 197 ? 15.352 5.859 -11.797 1 82.81 197 GLY A N 1
ATOM 1481 C CA . GLY A 1 197 ? 14.727 4.887 -12.68 1 82.81 197 GLY A CA 1
ATOM 1482 C C . GLY A 1 197 ? 15.727 3.975 -13.367 1 82.81 197 GLY A C 1
ATOM 1483 O O . GLY A 1 197 ? 15.344 3.039 -14.07 1 82.81 197 GLY A O 1
ATOM 1484 N N . GLU A 1 198 ? 16.953 4.266 -13.141 1 82.81 198 GLU A N 1
ATOM 1485 C CA . GLU A 1 198 ? 17.984 3.395 -13.688 1 82.81 198 GLU A CA 1
ATOM 1486 C C . GLU A 1 198 ? 18.141 2.125 -12.852 1 82.81 198 GLU A C 1
ATOM 1488 O O . GLU A 1 198 ? 17.672 2.066 -11.711 1 82.81 198 GLU A O 1
ATOM 1493 N N . VAL A 1 199 ? 18.75 1.192 -13.508 1 83 199 VAL A N 1
ATOM 1494 C CA . VAL A 1 199 ? 18.969 -0.062 -12.797 1 83 199 VAL A CA 1
ATOM 1495 C C . VAL A 1 199 ? 20.109 0.115 -11.789 1 83 199 VAL A C 1
ATOM 1497 O O . VAL A 1 199 ? 21.125 0.743 -12.086 1 83 199 VAL A O 1
ATOM 1500 N N . HIS A 1 200 ? 20 -0.378 -10.633 1 79.06 200 HIS A N 1
ATOM 1501 C CA . HIS A 1 200 ? 20.969 -0.262 -9.555 1 79.06 200 HIS A CA 1
ATOM 1502 C C . HIS A 1 200 ? 22.281 -0.932 -9.938 1 79.06 200 HIS A C 1
ATOM 1504 O O . HIS A 1 200 ? 23.359 -0.375 -9.695 1 79.06 200 HIS A O 1
ATOM 1510 N N . GLY A 1 201 ? 22.219 -2.123 -10.633 1 73.06 201 GLY A N 1
ATOM 1511 C CA . GLY A 1 201 ? 23.359 -2.775 -11.234 1 73.06 201 GLY A CA 1
ATOM 1512 C C . GLY A 1 201 ? 24.297 -3.408 -10.219 1 73.06 201 GLY A C 1
ATOM 1513 O O . GLY A 1 201 ? 25.391 -3.844 -10.555 1 73.06 201 GLY A O 1
ATOM 1514 N N . LYS A 1 202 ? 24.062 -3.242 -8.828 1 68.94 202 LYS A N 1
ATOM 1515 C CA . LYS A 1 202 ? 24.922 -3.852 -7.805 1 68.94 202 LYS A CA 1
ATOM 1516 C C . LYS A 1 202 ? 24.125 -4.832 -6.949 1 68.94 202 LYS A C 1
ATOM 1518 O O . LYS A 1 202 ? 22.969 -4.578 -6.613 1 68.94 202 LYS A O 1
ATOM 1523 N N . MET A 1 203 ? 24.875 -6.008 -6.699 1 65.94 203 MET A N 1
ATOM 1524 C CA . MET A 1 203 ? 24.234 -6.977 -5.812 1 65.94 203 MET A CA 1
ATOM 1525 C C . MET A 1 203 ? 24.312 -6.516 -4.359 1 65.94 203 MET A C 1
ATOM 1527 O O . MET A 1 203 ? 25.375 -6.141 -3.879 1 65.94 203 MET A O 1
ATOM 1531 N N . ASP A 1 204 ? 23.234 -6.391 -3.689 1 64.81 204 ASP A N 1
ATOM 1532 C CA . ASP A 1 204 ? 23.188 -6.07 -2.268 1 64.81 204 ASP A CA 1
ATOM 1533 C C . ASP A 1 204 ? 23.703 -7.234 -1.423 1 64.81 204 ASP A C 1
ATOM 1535 O O . ASP A 1 204 ? 23.406 -8.391 -1.71 1 64.81 204 ASP A O 1
ATOM 1539 N N . GLY A 1 205 ? 24.641 -6.965 -0.539 1 64.44 205 GLY A N 1
ATOM 1540 C CA . GLY A 1 205 ? 25.203 -7.996 0.312 1 64.44 205 GLY A CA 1
ATOM 1541 C C . GLY A 1 205 ? 24.156 -8.883 0.958 1 64.44 205 GLY A C 1
ATOM 1542 O O . GLY A 1 205 ? 24.344 -10.102 1.039 1 64.44 205 GLY A O 1
ATOM 1543 N N . ASP A 1 206 ? 23.094 -8.328 1.315 1 62.56 206 ASP A N 1
ATOM 1544 C CA . ASP A 1 206 ? 22.031 -9.086 1.968 1 62.56 206 ASP A CA 1
ATOM 1545 C C . ASP A 1 206 ? 21.391 -10.078 1.002 1 62.56 206 ASP A C 1
ATOM 1547 O O . ASP A 1 206 ? 21.016 -11.188 1.4 1 62.56 206 ASP A O 1
ATOM 1551 N N . ILE A 1 207 ? 21.391 -9.844 -0.217 1 61.31 207 ILE A N 1
ATOM 1552 C CA . ILE A 1 207 ? 20.734 -10.688 -1.212 1 61.31 207 ILE A CA 1
ATOM 1553 C C . ILE A 1 207 ? 21.656 -11.828 -1.625 1 61.31 207 ILE A C 1
ATOM 1555 O O . ILE A 1 207 ? 21.219 -12.961 -1.818 1 61.31 207 ILE A O 1
ATOM 1559 N N . ALA A 1 208 ? 22.953 -11.461 -1.687 1 64.19 208 ALA A N 1
ATOM 1560 C CA . ALA A 1 208 ? 23.922 -12.5 -2.047 1 64.19 208 ALA A CA 1
ATOM 1561 C C . ALA A 1 208 ? 23.859 -13.672 -1.066 1 64.19 208 ALA A C 1
ATOM 1563 O O . ALA A 1 208 ? 24.109 -14.812 -1.441 1 64.19 208 ALA A O 1
ATOM 1564 N N . HIS A 1 209 ? 23.344 -13.305 0.104 1 70.31 209 HIS A N 1
ATOM 1565 C CA . HIS A 1 209 ? 23.266 -14.328 1.139 1 70.31 209 HIS A CA 1
ATOM 1566 C C . HIS A 1 209 ? 21.812 -14.766 1.367 1 70.31 209 HIS A C 1
ATOM 1568 O O . HIS A 1 209 ? 21.516 -15.43 2.357 1 70.31 209 HIS A O 1
ATOM 1574 N N . GLY A 1 210 ? 21.062 -14.469 0.419 1 81.75 210 GLY A N 1
ATOM 1575 C CA . GLY A 1 210 ? 19.656 -14.812 0.56 1 81.75 210 GLY A CA 1
ATOM 1576 C C . GLY A 1 210 ? 19.359 -16.266 0.234 1 81.75 210 GLY A C 1
ATOM 1577 O O . GLY A 1 210 ? 20.281 -17.047 -0.024 1 81.75 210 GLY A O 1
ATOM 1578 N N . TYR A 1 211 ? 18.062 -16.656 0.339 1 90 211 TYR A N 1
ATOM 1579 C CA . TYR A 1 211 ? 17.609 -18.016 0.03 1 90 211 TYR A CA 1
ATOM 1580 C C . TYR A 1 211 ? 17.781 -18.312 -1.452 1 90 211 TYR A C 1
ATOM 1582 O O . TYR A 1 211 ? 17.625 -17.438 -2.297 1 90 211 TYR A O 1
ATOM 1590 N N . LYS A 1 212 ? 18.094 -19.547 -1.767 1 93.19 212 LYS A N 1
ATOM 1591 C CA . LYS A 1 212 ? 18.062 -19.984 -3.158 1 93.19 212 LYS A CA 1
ATOM 1592 C C . LYS A 1 212 ? 16.656 -19.984 -3.717 1 93.19 212 LYS A C 1
ATOM 1594 O O . LYS A 1 212 ? 15.711 -20.406 -3.041 1 93.19 212 LYS A O 1
ATOM 1599 N N . PRO A 1 213 ? 16.5 -19.469 -4.941 1 95.62 213 PRO A N 1
ATOM 1600 C CA . PRO A 1 213 ? 15.164 -19.438 -5.547 1 95.62 213 PRO A CA 1
ATOM 1601 C C . PRO A 1 213 ? 14.5 -20.812 -5.566 1 95.62 213 PRO A C 1
ATOM 1603 O O . PRO A 1 213 ? 13.281 -20.922 -5.383 1 95.62 213 PRO A O 1
ATOM 1606 N N . GLU A 1 214 ? 15.281 -21.906 -5.738 1 96.19 214 GLU A N 1
ATOM 1607 C CA . GLU A 1 214 ? 14.75 -23.266 -5.77 1 96.19 214 GLU A CA 1
ATOM 1608 C C . GLU A 1 214 ? 14.125 -23.656 -4.43 1 96.19 214 GLU A C 1
ATOM 1610 O O . GLU A 1 214 ? 13.062 -24.281 -4.391 1 96.19 214 GLU A O 1
ATOM 1615 N N . TYR A 1 215 ? 14.758 -23.234 -3.369 1 96.75 215 TYR A N 1
ATOM 1616 C CA . TYR A 1 215 ? 14.25 -23.5 -2.029 1 96.75 215 TYR A CA 1
ATOM 1617 C C . TYR A 1 215 ? 12.914 -22.797 -1.803 1 96.75 215 TYR A C 1
ATOM 1619 O O . TYR A 1 215 ? 11.961 -23.422 -1.311 1 96.75 215 TYR A O 1
ATOM 1627 N N . VAL A 1 216 ? 12.875 -21.562 -2.174 1 97.62 216 VAL A N 1
ATOM 1628 C CA . VAL A 1 216 ? 11.664 -20.766 -1.998 1 97.62 216 VAL A CA 1
ATOM 1629 C C . VAL A 1 216 ? 10.539 -21.344 -2.855 1 97.62 216 VAL A C 1
ATOM 1631 O O . VAL A 1 216 ? 9.391 -21.438 -2.41 1 97.62 216 VAL A O 1
ATOM 1634 N N . ALA A 1 217 ? 10.867 -21.781 -4.051 1 98.38 217 ALA A N 1
ATOM 1635 C CA . ALA A 1 217 ? 9.883 -22.359 -4.957 1 98.38 217 ALA A CA 1
ATOM 1636 C C . ALA A 1 217 ? 9.273 -23.625 -4.355 1 98.38 217 ALA A C 1
ATOM 1638 O O . ALA A 1 217 ? 8.055 -23.828 -4.43 1 98.38 217 ALA A O 1
ATOM 1639 N N . GLU A 1 218 ? 10.086 -24.453 -3.758 1 98.19 218 GLU A N 1
ATOM 1640 C CA . GLU A 1 218 ? 9.609 -25.672 -3.123 1 98.19 218 GLU A CA 1
ATOM 1641 C C . GLU A 1 218 ? 8.68 -25.359 -1.949 1 98.19 218 GLU A C 1
ATOM 1643 O O . GLU A 1 218 ? 7.68 -26.047 -1.741 1 98.19 218 GLU A O 1
ATOM 1648 N N . LYS A 1 219 ? 9.07 -24.344 -1.195 1 98.38 219 LYS A N 1
ATOM 1649 C CA . LYS A 1 219 ? 8.234 -23.938 -0.071 1 98.38 219 LYS A CA 1
ATOM 1650 C C . LYS A 1 219 ? 6.883 -23.422 -0.552 1 98.38 219 LYS A C 1
ATOM 1652 O O . LYS A 1 219 ? 5.859 -23.656 0.09 1 98.38 219 LYS A O 1
ATOM 1657 N N . ILE A 1 220 ? 6.891 -22.734 -1.653 1 98.62 220 ILE A N 1
ATOM 1658 C CA . ILE A 1 220 ? 5.652 -22.203 -2.211 1 98.62 220 ILE A CA 1
ATOM 1659 C C . ILE A 1 220 ? 4.773 -23.359 -2.703 1 98.62 220 ILE A C 1
ATOM 1661 O O . ILE A 1 220 ? 3.564 -23.359 -2.457 1 98.62 220 ILE A O 1
ATOM 1665 N N . LEU A 1 221 ? 5.348 -24.359 -3.389 1 98.62 221 LEU A N 1
ATOM 1666 C CA . LEU A 1 221 ? 4.586 -25.531 -3.816 1 98.62 221 LEU A CA 1
ATOM 1667 C C . LEU A 1 221 ? 3.943 -26.234 -2.623 1 98.62 221 LEU A C 1
ATOM 1669 O O . LEU A 1 221 ? 2.76 -26.578 -2.662 1 98.62 221 LEU A O 1
ATOM 1673 N N . SER A 1 222 ? 4.746 -26.391 -1.562 1 98.62 222 SER A N 1
ATOM 1674 C CA . SER A 1 222 ? 4.227 -27.016 -0.349 1 98.62 222 SER A CA 1
ATOM 1675 C C . SER A 1 222 ? 3.078 -26.203 0.24 1 98.62 222 SER A C 1
ATOM 1677 O O . SER A 1 222 ? 2.09 -26.766 0.715 1 98.62 222 SER A O 1
ATOM 1679 N N . ALA A 1 223 ? 3.232 -24.891 0.217 1 98.44 223 ALA A N 1
ATOM 1680 C CA . ALA A 1 223 ? 2.195 -24.016 0.744 1 98.44 223 ALA A CA 1
ATOM 1681 C C . ALA A 1 223 ? 0.904 -24.141 -0.058 1 98.44 223 ALA A C 1
ATOM 1683 O O . ALA A 1 223 ? -0.192 -24.078 0.504 1 98.44 223 ALA A O 1
ATOM 1684 N N . VAL A 1 224 ? 1.05 -24.281 -1.343 1 98.44 224 VAL A N 1
ATOM 1685 C CA . VAL A 1 224 ? -0.11 -24.438 -2.215 1 98.44 224 VAL A CA 1
ATOM 1686 C C . VAL A 1 224 ? -0.812 -25.75 -1.912 1 98.44 224 VAL A C 1
ATOM 1688 O O . VAL A 1 224 ? -2.033 -25.797 -1.74 1 98.44 224 VAL A O 1
ATOM 1691 N N . VAL A 1 225 ? -0.057 -26.859 -1.788 1 98 225 VAL A N 1
ATOM 1692 C CA . VAL A 1 225 ? -0.599 -28.188 -1.525 1 98 225 VAL A CA 1
ATOM 1693 C C . VAL A 1 225 ? -1.301 -28.203 -0.169 1 98 225 VAL A C 1
ATOM 1695 O O . VAL A 1 225 ? -2.373 -28.797 -0.024 1 98 225 VAL A O 1
ATOM 1698 N N . GLU A 1 226 ? -0.708 -27.484 0.779 1 98.12 226 GLU A N 1
ATOM 1699 C CA . GLU A 1 226 ? -1.242 -27.453 2.139 1 98.12 226 GLU A CA 1
ATOM 1700 C C . GLU A 1 226 ? -2.299 -26.359 2.295 1 98.12 226 GLU A C 1
ATOM 1702 O O . GLU A 1 226 ? -2.9 -26.219 3.363 1 98.12 226 GLU A O 1
ATOM 1707 N N . CYS A 1 227 ? -2.533 -25.562 1.295 1 97.56 227 CYS A N 1
ATOM 1708 C CA . CYS A 1 227 ? -3.5 -24.469 1.274 1 97.56 227 CYS A CA 1
ATOM 1709 C C . CYS A 1 227 ? -3.227 -23.484 2.4 1 97.56 227 CYS A C 1
ATOM 1711 O O . CYS A 1 227 ? -4.148 -23.078 3.109 1 97.56 227 CYS A O 1
ATOM 1713 N N . LYS A 1 228 ? -1.91 -23.188 2.559 1 97.94 228 LYS A N 1
ATOM 1714 C CA . LYS A 1 228 ? -1.563 -22.188 3.555 1 97.94 228 LYS A CA 1
ATOM 1715 C C . LYS A 1 228 ? -2.066 -20.797 3.137 1 97.94 228 LYS A C 1
ATOM 1717 O O . LYS A 1 228 ? -1.996 -20.438 1.962 1 97.94 228 LYS A O 1
ATOM 1722 N N . LYS A 1 229 ? -2.6 -20.094 4.109 1 98.25 229 LYS A N 1
ATOM 1723 C CA . LYS A 1 229 ? -3.117 -18.766 3.816 1 98.25 229 LYS A CA 1
ATOM 1724 C C . LYS A 1 229 ? -1.993 -17.734 3.791 1 98.25 229 LYS A C 1
ATOM 1726 O O . LYS A 1 229 ? -2.064 -16.75 3.053 1 98.25 229 LYS A O 1
ATOM 1731 N N . GLU A 1 230 ? -1.036 -17.891 4.602 1 97.81 230 GLU A N 1
ATOM 1732 C CA . GLU A 1 230 ? 0.129 -17.016 4.684 1 97.81 230 GLU A CA 1
ATOM 1733 C C . GLU A 1 230 ? 1.386 -17.797 5.043 1 97.81 230 GLU A C 1
ATOM 1735 O O . GLU A 1 230 ? 1.337 -18.719 5.867 1 97.81 230 GLU A O 1
ATOM 1740 N N . LEU A 1 231 ? 2.51 -17.469 4.402 1 97.81 231 LEU A N 1
ATOM 1741 C CA . LEU A 1 231 ? 3.795 -18.094 4.688 1 97.81 231 LEU A CA 1
ATOM 1742 C C . LEU A 1 231 ? 4.922 -17.062 4.648 1 97.81 231 LEU A C 1
ATOM 1744 O O . LEU A 1 231 ? 5.066 -16.344 3.666 1 97.81 231 LEU A O 1
ATOM 1748 N N . ILE A 1 232 ? 5.66 -16.906 5.727 1 97.44 232 ILE A N 1
ATOM 1749 C CA . ILE A 1 232 ? 6.852 -16.062 5.773 1 97.44 232 ILE A CA 1
ATOM 1750 C C . ILE A 1 232 ? 8.102 -16.922 5.648 1 97.44 232 ILE A C 1
ATOM 1752 O O . ILE A 1 232 ? 8.336 -17.812 6.465 1 97.44 232 ILE A O 1
ATOM 1756 N N . ILE A 1 233 ? 8.828 -16.734 4.578 1 97 233 ILE A N 1
ATOM 1757 C CA . ILE A 1 233 ? 10.102 -17.422 4.363 1 97 233 ILE A CA 1
ATOM 1758 C C . ILE A 1 233 ? 11.258 -16.484 4.641 1 97 233 ILE A C 1
ATOM 1760 O O . ILE A 1 233 ? 11.797 -15.859 3.719 1 97 233 ILE A O 1
ATOM 1764 N N . ALA A 1 234 ? 11.664 -16.406 5.844 1 95.06 234 ALA A N 1
ATOM 1765 C CA . ALA A 1 234 ? 12.695 -15.461 6.266 1 95.06 234 ALA A CA 1
ATOM 1766 C C . ALA A 1 234 ? 13.422 -15.961 7.508 1 95.06 234 ALA A C 1
ATOM 1768 O O . ALA A 1 234 ? 12.891 -16.766 8.266 1 95.06 234 ALA A O 1
ATOM 1769 N N . PRO A 1 235 ? 14.711 -15.539 7.648 1 92.88 235 PRO A N 1
ATOM 1770 C CA . PRO A 1 235 ? 15.391 -15.844 8.906 1 92.88 235 PRO A CA 1
ATOM 1771 C C . PRO A 1 235 ? 14.672 -15.258 10.125 1 92.88 235 PRO A C 1
ATOM 1773 O O . PRO A 1 235 ? 13.656 -14.578 9.969 1 92.88 235 PRO A O 1
ATOM 1776 N N . VAL A 1 236 ? 15.133 -15.461 11.281 1 93.69 236 VAL A N 1
ATOM 1777 C CA . VAL A 1 236 ? 14.469 -15.156 12.539 1 93.69 236 VAL A CA 1
ATOM 1778 C C . VAL A 1 236 ? 14.359 -13.641 12.719 1 93.69 236 VAL A C 1
ATOM 1780 O O . VAL A 1 236 ? 13.336 -13.141 13.203 1 93.69 236 VAL A O 1
ATOM 1783 N N . ILE A 1 237 ? 15.328 -12.914 12.273 1 92.81 237 ILE A N 1
ATOM 1784 C CA . ILE A 1 237 ? 15.414 -11.484 12.578 1 92.81 237 ILE A CA 1
ATOM 1785 C C . ILE A 1 237 ? 14.289 -10.742 11.859 1 92.81 237 ILE A C 1
ATOM 1787 O O . ILE A 1 237 ? 13.539 -9.984 12.492 1 92.81 237 ILE A O 1
ATOM 1791 N N . PRO A 1 238 ? 14.086 -10.992 10.531 1 93.31 238 PRO A N 1
ATOM 1792 C CA . PRO A 1 238 ? 12.953 -10.32 9.883 1 93.31 238 PRO A CA 1
ATOM 1793 C C . PRO A 1 238 ? 11.609 -10.734 10.469 1 93.31 238 PRO A C 1
ATOM 1795 O O . PRO A 1 238 ? 10.68 -9.922 10.531 1 93.31 238 PRO A O 1
ATOM 1798 N N . ARG A 1 239 ? 11.453 -11.922 10.891 1 94.12 239 ARG A N 1
ATOM 1799 C CA . ARG A 1 239 ? 10.211 -12.391 11.5 1 94.12 239 ARG A CA 1
ATOM 1800 C C . ARG A 1 239 ? 9.938 -11.656 12.805 1 94.12 239 ARG A C 1
ATOM 1802 O O . ARG A 1 239 ? 8.805 -11.258 13.078 1 94.12 239 ARG A O 1
ATOM 1809 N N . LEU A 1 240 ? 11.023 -11.461 13.594 1 94.81 240 LEU A N 1
ATOM 1810 C CA . LEU A 1 240 ? 10.898 -10.734 14.852 1 94.81 240 LEU A CA 1
ATOM 1811 C C . LEU A 1 240 ? 10.586 -9.258 14.602 1 94.81 240 LEU A C 1
ATOM 1813 O O . LEU A 1 240 ? 9.852 -8.641 15.367 1 94.81 240 LEU A O 1
ATOM 1817 N N . ALA A 1 241 ? 11.18 -8.742 13.523 1 95.31 241 ALA A N 1
ATOM 1818 C CA . ALA A 1 241 ? 10.953 -7.34 13.188 1 95.31 241 ALA A CA 1
ATOM 1819 C C . ALA A 1 241 ? 9.477 -7.082 12.898 1 95.31 241 ALA A C 1
ATOM 1821 O O . ALA A 1 241 ? 8.938 -6.035 13.266 1 95.31 241 ALA A O 1
ATOM 1822 N N . ILE A 1 242 ? 8.836 -8.016 12.242 1 95.94 242 ILE A N 1
ATOM 1823 C CA . ILE A 1 242 ? 7.414 -7.902 11.953 1 95.94 242 ILE A CA 1
ATOM 1824 C C . ILE A 1 242 ? 6.621 -7.836 13.25 1 95.94 242 ILE A C 1
ATOM 1826 O O . ILE A 1 242 ? 5.727 -7 13.398 1 95.94 242 ILE A O 1
ATOM 1830 N N . MET A 1 243 ? 6.977 -8.664 14.234 1 95 243 MET A N 1
ATOM 1831 C CA . MET A 1 243 ? 6.297 -8.688 15.531 1 95 243 MET A CA 1
ATOM 1832 C C . MET A 1 243 ? 6.574 -7.41 16.312 1 95 243 MET A C 1
ATOM 1834 O O . MET A 1 243 ? 5.66 -6.824 16.906 1 95 243 MET A O 1
ATOM 1838 N N . ILE A 1 244 ? 7.809 -6.961 16.281 1 95.88 244 ILE A N 1
ATOM 1839 C CA . ILE A 1 244 ? 8.227 -5.781 17.031 1 95.88 244 ILE A CA 1
ATOM 1840 C C . ILE A 1 244 ? 7.531 -4.543 16.469 1 95.88 244 ILE A C 1
ATOM 1842 O O . ILE A 1 244 ? 7.129 -3.654 17.219 1 95.88 244 ILE A O 1
ATOM 1846 N N . ARG A 1 245 ? 7.336 -4.52 15.133 1 96.88 245 ARG A N 1
ATOM 1847 C CA . ARG A 1 245 ? 6.688 -3.371 14.508 1 96.88 245 ARG A CA 1
ATOM 1848 C C . ARG A 1 245 ? 5.273 -3.176 15.047 1 96.88 245 ARG A C 1
ATOM 1850 O O . ARG A 1 245 ? 4.805 -2.045 15.18 1 96.88 245 ARG A O 1
ATOM 1857 N N . THR A 1 246 ? 4.609 -4.266 15.367 1 94.19 246 THR A N 1
ATOM 1858 C CA . THR A 1 246 ? 3.229 -4.191 15.828 1 94.19 246 THR A CA 1
ATOM 1859 C C . THR A 1 246 ? 3.174 -4.027 17.344 1 94.19 246 THR A C 1
ATOM 1861 O O . THR A 1 246 ? 2.395 -3.223 17.859 1 94.19 246 THR A O 1
ATOM 1864 N N . LEU A 1 247 ? 4.086 -4.684 18.109 1 93.56 247 LEU A N 1
ATOM 1865 C CA . LEU A 1 247 ? 3.971 -4.777 19.562 1 93.56 247 LEU A CA 1
ATOM 1866 C C . LEU A 1 247 ? 4.762 -3.668 20.25 1 93.56 247 LEU A C 1
ATOM 1868 O O . LEU A 1 247 ? 4.426 -3.254 21.359 1 93.56 247 LEU A O 1
ATOM 1872 N N . ALA A 1 248 ? 5.809 -3.225 19.594 1 95.56 248 ALA A N 1
ATOM 1873 C CA . ALA A 1 248 ? 6.684 -2.188 20.141 1 95.56 248 ALA A CA 1
ATOM 1874 C C . ALA A 1 248 ? 7.145 -1.229 19.047 1 95.56 248 ALA A C 1
ATOM 1876 O O . ALA A 1 248 ? 8.344 -1.109 18.781 1 95.56 248 ALA A O 1
ATOM 1877 N N . PRO A 1 249 ? 6.145 -0.473 18.516 1 95.44 249 PRO A N 1
ATOM 1878 C CA . PRO A 1 249 ? 6.469 0.363 17.359 1 95.44 249 PRO A CA 1
ATOM 1879 C C . PRO A 1 249 ? 7.566 1.384 17.656 1 95.44 249 PRO A C 1
ATOM 1881 O O . PRO A 1 249 ? 8.406 1.666 16.797 1 95.44 249 PRO A O 1
ATOM 1884 N N . SER A 1 250 ? 7.613 1.959 18.859 1 95.94 250 SER A N 1
ATOM 1885 C CA . SER A 1 250 ? 8.641 2.938 19.203 1 95.94 250 SER A CA 1
ATOM 1886 C C . SER A 1 250 ? 10.039 2.338 19.078 1 95.94 250 SER A C 1
ATOM 1888 O O . SER A 1 250 ? 10.969 3.004 18.625 1 95.94 250 SER A O 1
ATOM 1890 N N . PHE A 1 251 ? 10.164 1.083 19.578 1 96.25 251 PHE A N 1
ATOM 1891 C CA . PHE A 1 251 ? 11.445 0.393 19.469 1 96.25 251 PHE A CA 1
ATOM 1892 C C . PHE A 1 251 ? 11.781 0.116 18.016 1 96.25 251 PHE A C 1
ATOM 1894 O O . PHE A 1 251 ? 12.938 0.27 17.594 1 96.25 251 PHE A O 1
ATOM 1901 N N . TYR A 1 252 ? 10.836 -0.314 17.25 1 97.12 252 TYR A N 1
ATOM 1902 C CA . TYR A 1 252 ? 11.016 -0.532 15.82 1 97.12 252 TYR A CA 1
ATOM 1903 C C . TYR A 1 252 ? 11.5 0.741 15.133 1 97.12 252 TYR A C 1
ATOM 1905 O O . TYR A 1 252 ? 12.438 0.706 14.328 1 97.12 252 TYR A O 1
ATOM 1913 N N . PHE A 1 253 ? 10.844 1.889 15.422 1 97.12 253 PHE A N 1
ATOM 1914 C CA . PHE A 1 253 ? 11.203 3.162 14.812 1 97.12 253 PHE A CA 1
ATOM 1915 C C . PHE A 1 253 ? 12.625 3.557 15.172 1 97.12 253 PHE A C 1
ATOM 1917 O O . PHE A 1 253 ? 13.359 4.102 14.344 1 97.12 253 PHE A O 1
ATOM 1924 N N . TRP A 1 254 ? 12.984 3.273 16.391 1 96.06 254 TRP A N 1
ATOM 1925 C CA . TRP A 1 254 ? 14.344 3.553 16.828 1 96.06 254 TRP A CA 1
ATOM 1926 C C . TRP A 1 254 ? 15.359 2.758 16.016 1 96.06 254 TRP A C 1
ATOM 1928 O O . TRP A 1 254 ? 16.375 3.305 15.57 1 96.06 254 TRP A O 1
ATOM 1938 N N . ILE A 1 255 ? 15.141 1.49 15.781 1 95.81 255 ILE A N 1
ATOM 1939 C CA . ILE A 1 255 ? 16 0.617 15 1 95.81 255 ILE A CA 1
ATOM 1940 C C . ILE A 1 255 ? 16.109 1.141 13.57 1 95.81 255 ILE A C 1
ATOM 1942 O O . ILE A 1 255 ? 17.203 1.189 13.008 1 95.81 255 ILE A O 1
ATOM 1946 N N . MET A 1 256 ? 15 1.549 13 1 96.44 256 MET A N 1
ATOM 1947 C CA . MET A 1 256 ? 14.984 1.978 11.602 1 96.44 256 MET A CA 1
ATOM 1948 C C . MET A 1 256 ? 15.719 3.303 11.438 1 96.44 256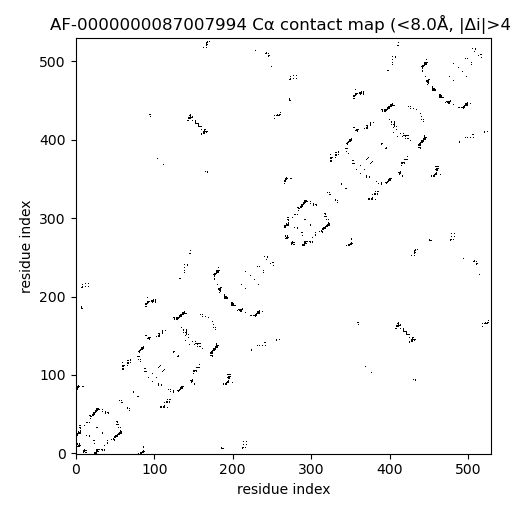 MET A C 1
ATOM 1950 O O . MET A 1 256 ? 16.344 3.543 10.398 1 96.44 256 MET A O 1
ATOM 1954 N N . GLU A 1 257 ? 15.594 4.18 12.422 1 96.12 257 GLU A N 1
ATOM 1955 C CA . GLU A 1 257 ? 16.344 5.434 12.398 1 96.12 257 GLU A CA 1
ATOM 1956 C C . GLU A 1 257 ? 17.844 5.176 12.359 1 96.12 257 GLU A C 1
ATOM 1958 O O . GLU A 1 257 ? 18.578 5.836 11.617 1 96.12 257 GLU A O 1
ATOM 1963 N N . ARG A 1 258 ? 18.281 4.211 13.133 1 94.44 258 ARG A N 1
ATOM 1964 C CA . ARG A 1 258 ? 19.688 3.846 13.164 1 94.44 258 ARG A CA 1
ATOM 1965 C C . ARG A 1 258 ? 20.125 3.232 11.836 1 94.44 258 ARG A C 1
ATOM 1967 O O . ARG A 1 258 ? 21.219 3.518 11.344 1 94.44 258 ARG A O 1
ATOM 1974 N N . LYS A 1 259 ? 19.281 2.424 11.297 1 92.62 259 LYS A N 1
ATOM 1975 C CA . LYS A 1 259 ? 19.562 1.807 10.008 1 92.62 259 LYS A CA 1
ATOM 1976 C C . LYS A 1 259 ? 19.703 2.861 8.914 1 92.62 259 LYS A C 1
ATOM 1978 O O . LYS A 1 259 ? 20.578 2.746 8.039 1 92.62 259 LYS A O 1
ATOM 1983 N N . ALA A 1 260 ? 18.891 3.854 8.953 1 93.19 260 ALA A N 1
ATOM 1984 C CA . ALA A 1 260 ? 18.922 4.91 7.949 1 93.19 260 ALA A CA 1
ATOM 1985 C C . ALA A 1 260 ? 20.219 5.707 8.023 1 93.19 260 ALA A C 1
ATOM 1987 O O . ALA A 1 260 ? 20.766 6.117 6.996 1 93.19 260 ALA A O 1
ATOM 1988 N N . ARG A 1 261 ? 20.719 5.93 9.188 1 89.19 261 ARG A N 1
ATOM 1989 C CA . ARG A 1 261 ? 21.953 6.684 9.406 1 89.19 261 ARG A CA 1
ATOM 1990 C C . ARG A 1 261 ? 23.156 5.918 8.883 1 89.19 261 ARG A C 1
ATOM 1992 O O . ARG A 1 261 ? 24.094 6.516 8.328 1 89.19 261 ARG A O 1
ATOM 1999 N N . ASN A 1 262 ? 23.109 4.637 8.961 1 82.62 262 ASN A N 1
ATOM 2000 C CA . ASN A 1 262 ? 24.219 3.797 8.547 1 82.62 262 ASN A CA 1
ATOM 2001 C C . ASN A 1 262 ? 24.281 3.658 7.027 1 82.62 262 ASN A C 1
ATOM 2003 O O . ASN A 1 262 ? 25.359 3.441 6.465 1 82.62 262 ASN A O 1
ATOM 2007 N N . SER A 1 263 ? 23.188 3.746 6.344 1 71.38 263 SER A N 1
ATOM 2008 C CA . SER A 1 263 ? 23.156 3.6 4.891 1 71.38 263 SER A CA 1
ATOM 2009 C C . SER A 1 263 ? 23.562 4.895 4.195 1 71.38 263 SER A C 1
ATOM 2011 O O . SER A 1 263 ? 23.922 4.879 3.018 1 71.38 263 SER A O 1
ATOM 2013 N N . SER A 1 264 ? 23.391 6.035 4.785 1 61.81 264 SER A N 1
ATOM 2014 C CA . SER A 1 264 ? 23.734 7.332 4.219 1 61.81 264 SER A CA 1
ATOM 2015 C C . SER A 1 264 ? 25.234 7.598 4.332 1 61.81 264 SER A C 1
ATOM 2017 O O . SER A 1 264 ? 25.797 8.383 3.564 1 61.81 264 SER A O 1
ATOM 2019 N N . ASP A 1 265 ? 25.953 6.914 5.266 1 49.03 265 ASP A N 1
ATOM 2020 C CA . ASP A 1 265 ? 27.391 7.07 5.402 1 49.03 265 ASP A CA 1
ATOM 2021 C C . ASP A 1 265 ? 28.141 6.137 4.453 1 49.03 265 ASP A C 1
ATOM 2023 O O . ASP A 1 265 ? 27.75 4.984 4.266 1 49.03 265 ASP A O 1
ATOM 2027 N N . MET B 1 1 ? -0.053 23.672 7.113 1 98.31 1 MET B N 1
ATOM 2028 C CA . MET B 1 1 ? -0.815 23.375 5.906 1 98.31 1 MET B CA 1
ATOM 2029 C C . MET B 1 1 ? -1.647 22.109 6.094 1 98.31 1 MET B C 1
ATOM 2031 O O . MET B 1 1 ? -1.121 21.062 6.488 1 98.31 1 MET B O 1
ATOM 2035 N N . ILE B 1 2 ? -2.932 22.188 5.93 1 98.81 2 ILE B N 1
ATOM 2036 C CA . ILE B 1 2 ? -3.869 21.094 6.148 1 98.81 2 ILE B CA 1
ATOM 2037 C C . ILE B 1 2 ? -4.574 20.75 4.836 1 98.81 2 ILE B C 1
ATOM 2039 O O . ILE B 1 2 ? -5.25 21.594 4.246 1 98.81 2 ILE B O 1
ATOM 2043 N N . THR B 1 3 ? -4.41 19.547 4.352 1 98.75 3 THR B N 1
ATOM 2044 C CA . THR B 1 3 ? -5.125 19.109 3.156 1 98.75 3 THR B CA 1
ATOM 2045 C C . THR B 1 3 ? -6.492 18.547 3.52 1 98.75 3 THR B C 1
ATOM 2047 O O . THR B 1 3 ? -6.691 18.047 4.629 1 98.75 3 THR B O 1
ATOM 2050 N N . GLY B 1 4 ? -7.422 18.625 2.562 1 97.62 4 GLY B N 1
ATOM 2051 C CA . GLY B 1 4 ? -8.781 18.203 2.848 1 97.62 4 GLY B CA 1
ATOM 2052 C C . GLY B 1 4 ? -9.477 19.094 3.859 1 97.62 4 GLY B C 1
ATOM 2053 O O . GLY B 1 4 ? -10.305 18.625 4.648 1 97.62 4 GLY B O 1
ATOM 2054 N N . ALA B 1 5 ? -9.18 20.328 3.881 1 98.06 5 ALA B N 1
ATOM 2055 C CA . ALA B 1 5 ? -9.594 21.234 4.945 1 98.06 5 ALA B CA 1
ATOM 2056 C C . ALA B 1 5 ? -11.008 21.766 4.703 1 98.06 5 ALA B C 1
ATOM 2058 O O . ALA B 1 5 ? -11.531 22.547 5.5 1 98.06 5 ALA B O 1
ATOM 2059 N N . SER B 1 6 ? -11.672 21.281 3.66 1 96.06 6 SER B N 1
ATOM 2060 C CA . SER B 1 6 ? -12.945 21.875 3.258 1 96.06 6 SER B CA 1
ATOM 2061 C C . SER B 1 6 ? -14.117 21.234 3.998 1 96.06 6 SER B C 1
ATOM 2063 O O . SER B 1 6 ? -15.25 21.688 3.889 1 96.06 6 SER B O 1
ATOM 2065 N N . SER B 1 7 ? -13.922 20.125 4.711 1 93.25 7 SER B N 1
ATOM 2066 C CA . SER B 1 7 ? -15.008 19.469 5.422 1 93.25 7 SER B CA 1
ATOM 2067 C C . SER B 1 7 ? -14.477 18.438 6.418 1 93.25 7 SER B C 1
ATOM 2069 O O . SER B 1 7 ? -13.266 18.234 6.516 1 93.25 7 SER B O 1
ATOM 2071 N N . GLY B 1 8 ? -15.336 18.016 7.234 1 93.88 8 GLY B N 1
ATOM 2072 C CA . GLY B 1 8 ? -15.062 16.859 8.078 1 93.88 8 GLY B CA 1
ATOM 2073 C C . GLY B 1 8 ? -13.898 17.078 9.023 1 93.88 8 GLY B C 1
ATOM 2074 O O . GLY B 1 8 ? -13.852 18.078 9.734 1 93.88 8 GLY B O 1
ATOM 2075 N N . LEU B 1 9 ? -13.047 16.094 9.047 1 96.56 9 LEU B N 1
ATOM 2076 C CA . LEU B 1 9 ? -11.906 16.125 9.953 1 96.56 9 LEU B CA 1
ATOM 2077 C C . LEU B 1 9 ? -10.977 17.281 9.602 1 96.56 9 LEU B C 1
ATOM 2079 O O . LEU B 1 9 ? -10.438 17.953 10.5 1 96.56 9 LEU B O 1
ATOM 2083 N N . GLY B 1 10 ? -10.789 17.531 8.297 1 98 10 GLY B N 1
ATOM 2084 C CA . GLY B 1 10 ? -9.922 18.609 7.875 1 98 10 GLY B CA 1
ATOM 2085 C C . GLY B 1 10 ? -10.375 19.969 8.375 1 98 10 GLY B C 1
ATOM 2086 O O . GLY B 1 10 ? -9.555 20.781 8.82 1 98 10 GLY B O 1
ATOM 2087 N N . GLU B 1 11 ? -11.633 20.188 8.305 1 97.88 11 GLU B N 1
ATOM 2088 C CA . GLU B 1 11 ? -12.195 21.438 8.828 1 97.88 11 GLU B CA 1
ATOM 2089 C C . GLU B 1 11 ? -12 21.531 10.336 1 97.88 11 GLU B C 1
ATOM 2091 O O . GLU B 1 11 ? -11.625 22.594 10.844 1 97.88 11 GLU B O 1
ATOM 2096 N N . SER B 1 12 ? -12.234 20.453 11.039 1 98 12 SER B N 1
ATOM 2097 C CA . SER B 1 12 ? -12.047 20.422 12.484 1 98 12 SER B CA 1
ATOM 2098 C C . SER B 1 12 ? -10.586 20.672 12.859 1 98 12 SER B C 1
ATOM 2100 O O . SER B 1 12 ? -10.297 21.328 13.859 1 98 12 SER B O 1
ATOM 2102 N N . LEU B 1 13 ? -9.703 20.094 12.078 1 98.69 13 LEU B N 1
ATOM 2103 C CA . LEU B 1 13 ? -8.281 20.344 12.289 1 98.69 13 LEU B CA 1
ATOM 2104 C C . LEU B 1 13 ? -7.949 21.812 12.117 1 98.69 13 LEU B C 1
ATOM 2106 O O . LEU B 1 13 ? -7.195 22.391 12.914 1 98.69 13 LEU B O 1
ATOM 2110 N N . ALA B 1 14 ? -8.516 22.406 11.055 1 98.5 14 ALA B N 1
ATOM 2111 C CA . ALA B 1 14 ? -8.297 23.844 10.82 1 98.5 14 ALA B CA 1
ATOM 2112 C C . ALA B 1 14 ? -8.711 24.672 12.031 1 98.5 14 ALA B C 1
ATOM 2114 O O . ALA B 1 14 ? -7.961 25.531 12.484 1 98.5 14 ALA B O 1
ATOM 2115 N N . HIS B 1 15 ? -9.875 24.359 12.578 1 97.62 15 HIS B N 1
ATOM 2116 C CA . HIS B 1 15 ? -10.375 25.062 13.758 1 97.62 15 HIS B CA 1
ATOM 2117 C C . HIS B 1 15 ? -9.445 24.875 14.945 1 97.62 15 HIS B C 1
ATOM 2119 O O . HIS B 1 15 ? -9.094 25.828 15.633 1 97.62 15 HIS B O 1
ATOM 2125 N N . CYS B 1 16 ? -9.031 23.672 15.156 1 97.12 16 CYS B N 1
ATOM 2126 C CA . CYS B 1 16 ? -8.219 23.297 16.312 1 97.12 16 CYS B CA 1
ATOM 2127 C C . CYS B 1 16 ? -6.855 23.969 16.266 1 97.12 16 CYS B C 1
ATOM 2129 O O . CYS B 1 16 ? -6.414 24.562 17.25 1 97.12 16 CYS B O 1
ATOM 2131 N N . PHE B 1 17 ? -6.207 23.953 15.133 1 97.88 17 PHE B N 1
ATOM 2132 C CA . PHE B 1 17 ? -4.863 24.5 15 1 97.88 17 PHE B CA 1
ATOM 2133 C C . PHE B 1 17 ? -4.91 26.031 14.953 1 97.88 17 PHE B C 1
ATOM 2135 O O . PHE B 1 17 ? -4 26.688 15.453 1 97.88 17 PHE B O 1
ATOM 2142 N N . TYR B 1 18 ? -5.961 26.594 14.375 1 97.62 18 TYR B N 1
ATOM 2143 C CA . TYR B 1 18 ? -6.156 28.047 14.383 1 97.62 18 TYR B CA 1
ATOM 2144 C C . TYR B 1 18 ? -6.324 28.562 15.797 1 97.62 18 TYR B C 1
ATOM 2146 O O . TYR B 1 18 ? -5.691 29.547 16.188 1 97.62 18 TYR B O 1
ATOM 2154 N N . LYS B 1 19 ? -7.148 27.859 16.562 1 95.44 19 LYS B N 1
ATOM 2155 C CA . LYS B 1 19 ? -7.402 28.234 17.953 1 95.44 19 LYS B CA 1
ATOM 2156 C C . LYS B 1 19 ? -6.121 28.172 18.781 1 95.44 19 LYS B C 1
ATOM 2158 O O . LYS B 1 19 ? -5.961 28.922 19.734 1 95.44 19 LYS B O 1
ATOM 2163 N N . ALA B 1 20 ? -5.23 27.328 18.359 1 95.19 20 ALA B N 1
ATOM 2164 C CA . ALA B 1 20 ? -3.967 27.141 19.062 1 95.19 20 ALA B CA 1
ATOM 2165 C C . ALA B 1 20 ? -2.943 28.188 18.625 1 95.19 20 ALA B C 1
ATOM 2167 O O . ALA B 1 20 ? -1.795 28.172 19.078 1 95.19 20 ALA B O 1
ATOM 2168 N N . GLY B 1 21 ? -3.283 29.094 17.688 1 94.62 21 GLY B N 1
ATOM 2169 C CA . GLY B 1 21 ? -2.434 30.219 17.312 1 94.62 21 GLY B CA 1
ATOM 2170 C C . GLY B 1 21 ? -1.611 29.953 16.062 1 94.62 21 GLY B C 1
ATOM 2171 O O . GLY B 1 21 ? -0.75 30.75 15.703 1 94.62 21 GLY B O 1
ATOM 2172 N N . CYS B 1 22 ? -1.883 28.875 15.375 1 96.31 22 CYS B N 1
ATOM 2173 C CA . CYS B 1 22 ? -1.113 28.516 14.188 1 96.31 22 CYS B CA 1
ATOM 2174 C C . CYS B 1 22 ? -1.526 29.375 13 1 96.31 22 CYS B C 1
ATOM 2176 O O . CYS B 1 22 ? -2.682 29.797 12.898 1 96.31 22 CYS B O 1
ATOM 2178 N N . ARG B 1 23 ? -0.568 29.719 12.164 1 96.19 23 ARG B N 1
ATOM 2179 C CA . ARG B 1 23 ? -0.89 30.156 10.805 1 96.19 23 ARG B CA 1
ATOM 2180 C C . ARG B 1 23 ? -1.346 28.984 9.945 1 96.19 23 ARG B C 1
ATOM 2182 O O . ARG B 1 23 ? -0.577 28.047 9.703 1 96.19 23 ARG B O 1
ATOM 2189 N N . VAL B 1 24 ? -2.584 29.078 9.461 1 97.88 24 VAL B N 1
ATOM 2190 C CA . VAL B 1 24 ? -3.164 27.891 8.852 1 97.88 24 VAL B CA 1
ATOM 2191 C C . VAL B 1 24 ? -3.354 28.109 7.352 1 97.88 24 VAL B C 1
ATOM 2193 O O . VAL B 1 24 ? -3.855 29.156 6.934 1 97.88 24 VAL B O 1
ATOM 2196 N N . ILE B 1 25 ? -2.834 27.203 6.547 1 98.44 25 ILE B N 1
ATOM 2197 C CA . ILE B 1 25 ? -3.137 27.109 5.125 1 98.44 25 ILE B CA 1
ATOM 2198 C C . ILE B 1 25 ? -4.18 26.031 4.891 1 98.44 25 ILE B C 1
ATOM 2200 O O . ILE B 1 25 ? -3.957 24.859 5.23 1 98.44 25 ILE B O 1
ATOM 2204 N N . LEU B 1 26 ? -5.359 26.438 4.324 1 98.75 26 LEU B N 1
ATOM 2205 C CA . LEU B 1 26 ? -6.457 25.531 4.008 1 98.75 26 LEU B CA 1
ATOM 2206 C C . LEU B 1 26 ? -6.355 25.047 2.57 1 98.75 26 LEU B C 1
ATOM 2208 O O . LEU B 1 26 ? -6.531 25.812 1.627 1 98.75 26 LEU B O 1
ATOM 2212 N N . ALA B 1 27 ? -6.129 23.734 2.416 1 98.62 27 ALA B N 1
ATOM 2213 C CA . ALA B 1 27 ? -5.898 23.188 1.075 1 98.62 27 ALA B CA 1
ATOM 2214 C C . ALA B 1 27 ? -6.918 22.109 0.736 1 98.62 27 ALA B C 1
ATOM 2216 O O . ALA B 1 27 ? -7.07 21.141 1.482 1 98.62 27 ALA B O 1
ATOM 2217 N N . ALA B 1 28 ? -7.637 22.234 -0.265 1 98.12 28 ALA B N 1
ATOM 2218 C CA . ALA B 1 28 ? -8.594 21.281 -0.82 1 98.12 28 ALA B CA 1
ATOM 2219 C C . ALA B 1 28 ? -9.008 21.672 -2.234 1 98.12 28 ALA B C 1
ATOM 2221 O O . ALA B 1 28 ? -8.508 22.656 -2.783 1 98.12 28 ALA B O 1
ATOM 2222 N N . ARG B 1 29 ? -9.922 20.938 -2.787 1 95.25 29 ARG B N 1
ATOM 2223 C CA . ARG B 1 29 ? -10.328 21.188 -4.168 1 95.25 29 ARG B CA 1
ATOM 2224 C C . ARG B 1 29 ? -11.367 22.297 -4.246 1 95.25 29 ARG B C 1
ATOM 2226 O O . ARG B 1 29 ? -11.375 23.078 -5.195 1 95.25 29 ARG B O 1
ATOM 2233 N N . ARG B 1 30 ? -12.25 22.375 -3.23 1 95.25 30 ARG B N 1
ATOM 2234 C CA . ARG B 1 30 ? -13.43 23.25 -3.303 1 95.25 30 ARG B CA 1
ATOM 2235 C C . ARG B 1 30 ? -13.141 24.609 -2.674 1 95.25 30 ARG B C 1
ATOM 2237 O O . ARG B 1 30 ? -13.312 24.781 -1.468 1 95.25 30 ARG B O 1
ATOM 2244 N N . GLN B 1 31 ? -12.859 25.484 -3.594 1 97.75 31 GLN B N 1
ATOM 2245 C CA . GLN B 1 31 ? -12.461 26.812 -3.133 1 97.75 31 GLN B CA 1
ATOM 2246 C C . GLN B 1 31 ? -13.562 27.453 -2.305 1 97.75 31 GLN B C 1
ATOM 2248 O O . GLN B 1 31 ? -13.289 28.062 -1.266 1 97.75 31 GLN B O 1
ATOM 2253 N N . ASN B 1 32 ? -14.82 27.344 -2.773 1 98.38 32 ASN B N 1
ATOM 2254 C CA . ASN B 1 32 ? -15.93 27.969 -2.062 1 98.38 32 ASN B CA 1
ATOM 2255 C C . ASN B 1 32 ? -16.047 27.438 -0.638 1 98.38 32 ASN B C 1
ATOM 2257 O O . ASN B 1 32 ? -16.312 28.188 0.294 1 98.38 32 ASN B O 1
ATOM 2261 N N . GLU B 1 33 ? -15.859 26.188 -0.465 1 98 33 GLU B N 1
ATOM 2262 C CA . GLU B 1 33 ? -15.93 25.594 0.866 1 98 33 GLU B CA 1
ATOM 2263 C C . GLU B 1 33 ? -14.734 26.016 1.721 1 98 33 GLU B C 1
ATOM 2265 O O . GLU B 1 33 ? -14.859 26.172 2.938 1 98 33 GLU B O 1
ATOM 2270 N N . LEU B 1 34 ? -13.586 26.172 1.077 1 98.62 34 LEU B N 1
ATOM 2271 C CA . LEU B 1 34 ? -12.414 26.656 1.803 1 98.62 34 LEU B CA 1
ATOM 2272 C C . LEU B 1 34 ? -12.656 28.062 2.322 1 98.62 34 LEU B C 1
ATOM 2274 O O . LEU B 1 34 ? -12.281 28.391 3.451 1 98.62 34 LEU B O 1
ATOM 2278 N N . GLU B 1 35 ? -13.289 28.875 1.499 1 98.5 35 GLU B N 1
ATOM 2279 C CA . GLU B 1 35 ? -13.609 30.234 1.912 1 98.5 35 GLU B CA 1
ATOM 2280 C C . GLU B 1 35 ? -14.617 30.25 3.061 1 98.5 35 GLU B C 1
ATOM 2282 O O . GLU B 1 35 ? -14.531 31.094 3.961 1 98.5 35 GLU B O 1
ATOM 2287 N N . ARG B 1 36 ? -15.555 29.328 2.986 1 98.44 36 ARG B N 1
ATOM 2288 C CA . ARG B 1 36 ? -16.484 29.188 4.094 1 98.44 36 ARG B CA 1
ATOM 2289 C C . ARG B 1 36 ? -15.766 28.859 5.391 1 98.44 36 ARG B C 1
ATOM 2291 O O . ARG B 1 36 ? -16.016 29.469 6.43 1 98.44 36 ARG B O 1
ATOM 2298 N N . VAL B 1 37 ? -14.852 27.906 5.363 1 98.5 37 VAL B N 1
ATOM 2299 C CA . VAL B 1 37 ? -14.078 27.531 6.535 1 98.5 37 VAL B CA 1
ATOM 2300 C C . VAL B 1 37 ? -13.242 28.719 7.016 1 98.5 37 VAL B C 1
ATOM 2302 O O . VAL B 1 37 ? -13.164 28.984 8.219 1 98.5 37 VAL B O 1
ATOM 2305 N N . ARG B 1 38 ? -12.617 29.438 6.055 1 98.19 38 ARG B N 1
ATOM 2306 C CA . ARG B 1 38 ? -11.844 30.625 6.398 1 98.19 38 ARG B CA 1
ATOM 2307 C C . ARG B 1 38 ? -12.703 31.641 7.152 1 98.19 38 ARG B C 1
ATOM 2309 O O . ARG B 1 38 ? -12.281 32.188 8.172 1 98.19 38 ARG B O 1
ATOM 2316 N N . SER B 1 39 ? -13.891 31.891 6.68 1 97.94 39 SER B N 1
ATOM 2317 C CA . SER B 1 39 ? -14.812 32.812 7.316 1 97.94 39 SER B CA 1
ATOM 2318 C C . SER B 1 39 ? -15.172 32.375 8.727 1 97.94 39 SER B C 1
ATOM 2320 O O . SER B 1 39 ? -15.25 33.188 9.648 1 97.94 39 SER B O 1
ATOM 2322 N N . ASP B 1 40 ? -15.391 31.109 8.859 1 97.31 40 ASP B N 1
ATOM 2323 C CA . ASP B 1 40 ? -15.703 30.547 10.172 1 97.31 40 ASP B CA 1
ATOM 2324 C C . ASP B 1 40 ? -14.555 30.766 11.148 1 97.31 40 ASP B C 1
ATOM 2326 O O . ASP B 1 40 ? -14.781 31.094 12.32 1 97.31 40 ASP B O 1
ATOM 2330 N N . LEU B 1 41 ? -13.336 30.531 10.711 1 97.31 41 LEU B N 1
ATOM 2331 C CA . LEU B 1 41 ? -12.164 30.703 11.555 1 97.31 41 LEU B CA 1
ATOM 2332 C C . LEU B 1 41 ? -12.008 32.156 11.977 1 97.31 41 LEU B C 1
ATOM 2334 O O . LEU B 1 41 ? -11.734 32.438 13.141 1 97.31 41 LEU B O 1
ATOM 2338 N N . LEU B 1 42 ? -12.25 33.062 11.039 1 95.69 42 LEU B N 1
ATOM 2339 C CA . LEU B 1 42 ? -12.109 34.5 11.305 1 95.69 42 LEU B CA 1
ATOM 2340 C C . LEU B 1 42 ? -13.18 34.969 12.281 1 95.69 42 LEU B C 1
ATOM 2342 O O . LEU B 1 42 ? -12.961 35.938 13.023 1 95.69 42 LEU B O 1
ATOM 2346 N N . ALA B 1 43 ? -14.242 34.281 12.297 1 95.06 43 ALA B N 1
ATOM 2347 C CA . ALA B 1 43 ? -15.359 34.656 13.148 1 95.06 43 ALA B CA 1
ATOM 2348 C C . ALA B 1 43 ? -15.156 34.156 14.578 1 95.06 43 ALA B C 1
ATOM 2350 O O . ALA B 1 43 ? -15.867 34.562 15.5 1 95.06 43 ALA B O 1
ATOM 2351 N N . MET B 1 44 ? -14.195 33.312 14.688 1 91.88 44 MET B N 1
ATOM 2352 C CA . MET B 1 44 ? -13.938 32.781 16.016 1 91.88 44 MET B CA 1
ATOM 2353 C C . MET B 1 44 ? -13.375 33.844 16.938 1 91.88 44 MET B C 1
ATOM 2355 O O . MET B 1 44 ? -12.602 34.688 16.516 1 91.88 44 MET B O 1
ATOM 2359 N N . HIS B 1 45 ? -13.844 33.969 18.141 1 86.06 45 HIS B N 1
ATOM 2360 C CA . HIS B 1 45 ? -13.297 34.844 19.172 1 86.06 45 HIS B CA 1
ATOM 2361 C C . HIS B 1 45 ? -12.164 34.188 19.938 1 86.06 45 HIS B C 1
ATOM 2363 O O . HIS B 1 45 ? -12.414 33.438 20.875 1 86.06 45 HIS B O 1
ATOM 2369 N N . VAL B 1 46 ? -11.008 34.344 19.375 1 85.06 46 VAL B N 1
ATOM 2370 C CA . VAL B 1 46 ? -9.844 33.719 20 1 85.06 46 VAL B CA 1
ATOM 2371 C C . VAL B 1 46 ? -9.086 34.75 20.828 1 85.06 46 VAL B C 1
ATOM 2373 O O . VAL B 1 46 ? -9 35.938 20.453 1 85.06 46 VAL B O 1
ATOM 2376 N N . THR B 1 47 ? -8.578 34.312 21.953 1 87.19 47 THR B N 1
ATOM 2377 C CA . THR B 1 47 ? -7.938 35.219 22.906 1 87.19 47 THR B CA 1
ATOM 2378 C C . THR B 1 47 ? -6.445 35.344 22.609 1 87.19 47 THR B C 1
ATOM 2380 O O . THR B 1 47 ? -5.754 36.156 23.234 1 87.19 47 THR B O 1
ATOM 2383 N N . ILE B 1 48 ? -5.953 34.594 21.734 1 87.5 48 ILE B N 1
ATOM 2384 C CA . ILE B 1 48 ? -4.539 34.656 21.375 1 87.5 48 ILE B CA 1
ATOM 2385 C C . ILE B 1 48 ? -4.391 35.25 19.969 1 87.5 48 ILE B C 1
ATOM 2387 O O . ILE B 1 48 ? -5.328 35.219 19.172 1 87.5 48 ILE B O 1
ATOM 2391 N N . PRO B 1 49 ? -3.244 35.875 19.719 1 86 49 PRO B N 1
ATOM 2392 C CA . PRO B 1 49 ? -3.027 36.406 18.359 1 86 49 PRO B CA 1
ATOM 2393 C C . PRO B 1 49 ? -3.172 35.344 17.281 1 86 49 PRO B C 1
ATOM 2395 O O . PRO B 1 49 ? -2.688 34.219 17.453 1 86 49 PRO B O 1
ATOM 2398 N N . THR B 1 50 ? -3.947 35.625 16.344 1 86.38 50 THR B N 1
ATOM 2399 C CA . THR B 1 50 ? -4.145 34.719 15.219 1 86.38 50 THR B CA 1
ATOM 2400 C C . THR B 1 50 ? -3.787 35.406 13.906 1 86.38 50 THR B C 1
ATOM 2402 O O . THR B 1 50 ? -3.594 36.625 13.867 1 86.38 50 THR B O 1
ATOM 2405 N N . HIS B 1 51 ? -3.539 34.625 12.93 1 90.31 51 HIS B N 1
ATOM 2406 C CA . HIS B 1 51 ? -3.281 35.094 11.57 1 90.31 51 HIS B CA 1
ATOM 2407 C C . HIS B 1 51 ? -4.395 34.688 10.625 1 90.31 51 HIS B C 1
ATOM 2409 O O . HIS B 1 51 ? -4.973 33.594 10.773 1 90.31 51 HIS B O 1
ATOM 2415 N N . PRO B 1 52 ? -4.672 35.562 9.703 1 93.44 52 PRO B N 1
ATOM 2416 C CA . PRO B 1 52 ? -5.707 35.156 8.742 1 93.44 52 PRO B CA 1
ATOM 2417 C C . PRO B 1 52 ? -5.363 33.875 8 1 93.44 52 PRO B C 1
ATOM 2419 O O . PRO B 1 52 ? -4.258 33.75 7.465 1 93.44 52 PRO B O 1
ATOM 2422 N N . PRO B 1 53 ? -6.277 32.969 8 1 97.38 53 PRO B N 1
ATOM 2423 C CA . PRO B 1 53 ? -6.031 31.734 7.266 1 97.38 53 PRO B CA 1
ATOM 2424 C C . PRO B 1 53 ? -5.871 31.969 5.762 1 97.38 53 PRO B C 1
ATOM 2426 O O . PRO B 1 53 ? -6.492 32.875 5.199 1 97.38 53 PRO B O 1
ATOM 2429 N N . VAL B 1 54 ? -5.078 31.156 5.129 1 97.75 54 VAL B N 1
ATOM 2430 C CA . VAL B 1 54 ? -4.84 31.266 3.691 1 97.75 54 VAL B CA 1
ATOM 2431 C C . VAL B 1 54 ? -5.512 30.094 2.975 1 97.75 54 VAL B C 1
ATOM 2433 O O . VAL B 1 54 ? -5.402 28.938 3.41 1 97.75 54 VAL B O 1
ATOM 2436 N N . VAL B 1 55 ? -6.223 30.453 1.938 1 98.25 55 VAL B N 1
ATOM 2437 C CA . VAL B 1 55 ? -6.879 29.453 1.104 1 98.25 55 VAL B CA 1
ATOM 2438 C C . VAL B 1 55 ? -5.965 29.062 -0.054 1 98.25 55 VAL B C 1
ATOM 2440 O O . VAL B 1 55 ? -5.457 29.922 -0.771 1 98.25 55 VAL B O 1
ATOM 2443 N N . LEU B 1 56 ? -5.734 27.75 -0.241 1 98.25 56 LEU B N 1
ATOM 2444 C CA . LEU B 1 56 ? -4.91 27.219 -1.32 1 98.25 56 LEU B CA 1
ATOM 2445 C C . LEU B 1 56 ? -5.617 26.062 -2.02 1 98.25 56 LEU B C 1
ATOM 2447 O O . LEU B 1 56 ? -5.398 24.906 -1.675 1 98.25 56 LEU B O 1
ATOM 2451 N N . PRO B 1 57 ? -6.449 26.422 -3.041 1 98.19 57 PRO B N 1
ATOM 2452 C CA . PRO B 1 57 ? -7.098 25.328 -3.779 1 98.19 57 PRO B CA 1
ATOM 2453 C C . PRO B 1 57 ? -6.102 24.406 -4.469 1 98.19 57 PRO B C 1
ATOM 2455 O O . PRO B 1 57 ? -5.191 24.875 -5.16 1 98.19 57 PRO B O 1
ATOM 2458 N N . LEU B 1 58 ? -6.207 23.078 -4.215 1 97.19 58 LEU B N 1
ATOM 2459 C CA . LEU B 1 58 ? -5.344 22.109 -4.895 1 97.19 58 LEU B CA 1
ATOM 2460 C C . LEU B 1 58 ? -6.023 20.75 -5.008 1 97.19 58 LEU B C 1
ATOM 2462 O O . LEU B 1 58 ? -6.938 20.438 -4.238 1 97.19 58 LEU B O 1
ATOM 2466 N N . ASP B 1 59 ? -5.688 20.047 -6.012 1 98 59 ASP B N 1
ATOM 2467 C CA . ASP B 1 59 ? -6.145 18.688 -6.285 1 98 59 ASP B CA 1
ATOM 2468 C C . ASP B 1 59 ? -5.016 17.672 -6.086 1 98 59 ASP B C 1
ATOM 2470 O O . ASP B 1 59 ? -4.055 17.656 -6.859 1 98 59 ASP B O 1
ATOM 2474 N N . LEU B 1 60 ? -5.223 16.812 -5.09 1 97.94 60 LEU B N 1
ATOM 2475 C CA . LEU B 1 60 ? -4.184 15.852 -4.738 1 97.94 60 LEU B CA 1
ATOM 2476 C C . LEU B 1 60 ? -3.949 14.867 -5.883 1 97.94 60 LEU B C 1
ATOM 2478 O O . LEU B 1 60 ? -2.924 14.18 -5.914 1 97.94 60 LEU B O 1
ATOM 2482 N N . SER B 1 61 ? -4.91 14.742 -6.785 1 96.69 61 SER B N 1
ATOM 2483 C CA . SER B 1 61 ? -4.742 13.812 -7.902 1 96.69 61 SER B CA 1
ATOM 2484 C C . SER B 1 61 ? -3.908 14.438 -9.016 1 96.69 61 SER B C 1
ATOM 2486 O O . SER B 1 61 ? -3.457 13.742 -9.93 1 96.69 61 SER B O 1
ATOM 2488 N N . ASP B 1 62 ? -3.727 15.766 -8.969 1 97.44 62 ASP B N 1
ATOM 2489 C CA . ASP B 1 62 ? -2.895 16.453 -9.961 1 97.44 62 ASP B CA 1
ATOM 2490 C C . ASP B 1 62 ? -1.448 16.547 -9.484 1 97.44 62 ASP B C 1
ATOM 2492 O O . ASP B 1 62 ? -0.976 17.641 -9.141 1 97.44 62 ASP B O 1
ATOM 2496 N N . LEU B 1 63 ? -0.732 15.492 -9.625 1 97.5 63 LEU B N 1
ATOM 2497 C CA . LEU B 1 63 ? 0.597 15.336 -9.039 1 97.5 63 LEU B CA 1
ATOM 2498 C C . LEU B 1 63 ? 1.552 16.391 -9.578 1 97.5 63 LEU B C 1
ATOM 2500 O O . LEU B 1 63 ? 2.379 16.922 -8.836 1 97.5 63 LEU B O 1
ATOM 2504 N N . ASN B 1 64 ? 1.447 16.703 -10.805 1 96.44 64 ASN B N 1
ATOM 2505 C CA . ASN B 1 64 ? 2.379 17.609 -11.453 1 96.44 64 ASN B CA 1
ATOM 2506 C C . ASN B 1 64 ? 2.215 19.047 -10.945 1 96.44 64 ASN B C 1
ATOM 2508 O O . ASN B 1 64 ? 3.148 19.844 -11.016 1 96.44 64 ASN B O 1
ATOM 2512 N N . ALA B 1 65 ? 1.066 19.391 -10.383 1 97.88 65 ALA B N 1
ATOM 2513 C CA . ALA B 1 65 ? 0.773 20.75 -9.93 1 97.88 65 ALA B CA 1
ATOM 2514 C C . ALA B 1 65 ? 1.157 20.938 -8.469 1 97.88 65 ALA B C 1
ATOM 2516 O O . ALA B 1 65 ? 1.286 22.062 -7.992 1 97.88 65 ALA B O 1
ATOM 2517 N N . LEU B 1 66 ? 1.368 19.891 -7.723 1 98.19 66 LEU B N 1
ATOM 2518 C CA . LEU B 1 66 ? 1.508 19.953 -6.273 1 98.19 66 LEU B CA 1
ATOM 2519 C C . LEU B 1 66 ? 2.756 20.734 -5.879 1 98.19 66 LEU B C 1
ATOM 2521 O O . LEU B 1 66 ? 2.707 21.578 -4.984 1 98.19 66 LEU B O 1
ATOM 2525 N N . PRO B 1 67 ? 3.887 20.531 -6.59 1 97.69 67 PRO B N 1
ATOM 2526 C CA . PRO B 1 67 ? 5.066 21.312 -6.215 1 97.69 67 PRO B CA 1
ATOM 2527 C C . PRO B 1 67 ? 4.848 22.812 -6.359 1 97.69 67 PRO B C 1
ATOM 2529 O O . PRO B 1 67 ? 5.34 23.594 -5.539 1 97.69 67 PRO B O 1
ATOM 2532 N N . ASP B 1 68 ? 4.117 23.203 -7.316 1 97.94 68 ASP B N 1
ATOM 2533 C CA . ASP B 1 68 ? 3.826 24.625 -7.512 1 97.94 68 ASP B CA 1
ATOM 2534 C C . ASP B 1 68 ? 2.963 25.156 -6.375 1 97.94 68 ASP B C 1
ATOM 2536 O O . ASP B 1 68 ? 3.145 26.297 -5.941 1 97.94 68 ASP B O 1
ATOM 2540 N N . HIS B 1 69 ? 2.002 24.391 -5.973 1 97.75 69 HIS B N 1
ATOM 2541 C CA . HIS B 1 69 ? 1.175 24.797 -4.84 1 97.75 69 HIS B CA 1
ATOM 2542 C C . HIS B 1 69 ? 2.014 24.969 -3.578 1 97.75 69 HIS B C 1
ATOM 2544 O O . HIS B 1 69 ? 1.774 25.891 -2.789 1 97.75 69 HIS B O 1
ATOM 2550 N N . VAL B 1 70 ? 2.988 24.078 -3.391 1 98.06 70 VAL B N 1
ATOM 2551 C CA . VAL B 1 70 ? 3.871 24.156 -2.232 1 98.06 70 VAL B CA 1
ATOM 2552 C C . VAL B 1 70 ? 4.711 25.438 -2.318 1 98.06 70 VAL B C 1
ATOM 2554 O O . VAL B 1 70 ? 4.906 26.125 -1.316 1 98.06 70 VAL B O 1
ATOM 2557 N N . ARG B 1 71 ? 5.172 25.734 -3.504 1 97.56 71 ARG B N 1
ATOM 2558 C CA . ARG B 1 71 ? 5.93 26.969 -3.697 1 97.56 71 ARG B CA 1
ATOM 2559 C C . ARG B 1 71 ? 5.094 28.188 -3.33 1 97.56 71 ARG B C 1
ATOM 2561 O O . ARG B 1 71 ? 5.594 29.125 -2.703 1 97.56 71 ARG B O 1
ATOM 2568 N N . GLN B 1 72 ? 3.869 28.203 -3.711 1 97.06 72 GLN B N 1
ATOM 2569 C CA . GLN B 1 72 ? 2.959 29.281 -3.367 1 97.06 72 GLN B CA 1
ATOM 2570 C C . GLN B 1 72 ? 2.797 29.406 -1.854 1 97.06 72 GLN B C 1
ATOM 2572 O O . GLN B 1 72 ? 2.828 30.516 -1.31 1 97.06 72 GLN B O 1
ATOM 2577 N N . ALA B 1 73 ? 2.609 28.281 -1.228 1 96.62 73 ALA B N 1
ATOM 2578 C CA . ALA B 1 73 ? 2.459 28.266 0.225 1 96.62 73 ALA B CA 1
ATOM 2579 C C . ALA B 1 73 ? 3.703 28.812 0.912 1 96.62 73 ALA B C 1
ATOM 2581 O O . ALA B 1 73 ? 3.6 29.594 1.862 1 96.62 73 ALA B O 1
ATOM 2582 N N . LEU B 1 74 ? 4.887 28.422 0.427 1 96.56 74 LEU B N 1
ATOM 2583 C CA . LEU B 1 74 ? 6.156 28.844 1.004 1 96.56 74 LEU B CA 1
ATOM 2584 C C . LEU B 1 74 ? 6.379 30.344 0.768 1 96.56 74 LEU B C 1
ATOM 2586 O O . LEU B 1 74 ? 6.984 31.016 1.601 1 96.56 74 LEU B O 1
ATOM 2590 N N . ALA B 1 75 ? 5.855 30.812 -0.322 1 95.38 75 ALA B N 1
ATOM 2591 C CA . ALA B 1 75 ? 6 32.219 -0.642 1 95.38 75 ALA B CA 1
ATOM 2592 C C . ALA B 1 75 ? 5.184 33.094 0.318 1 95.38 75 ALA B C 1
ATOM 2594 O O . ALA B 1 75 ? 5.547 34.25 0.594 1 95.38 75 ALA B O 1
ATOM 2595 N N . ILE B 1 76 ? 4.156 32.562 0.837 1 92 76 ILE B N 1
ATOM 2596 C CA . ILE B 1 76 ? 3.258 33.344 1.706 1 92 76 ILE B CA 1
ATOM 2597 C C . ILE B 1 76 ? 3.857 33.438 3.105 1 92 76 ILE B C 1
ATOM 2599 O O . ILE B 1 76 ? 3.967 34.531 3.666 1 92 76 ILE B O 1
ATOM 2603 N N . PHE B 1 77 ? 4.312 32.312 3.646 1 90.75 77 PHE B N 1
ATOM 2604 C CA . PHE B 1 77 ? 4.715 32.281 5.047 1 90.75 77 PHE B CA 1
ATOM 2605 C C . PHE B 1 77 ? 6.211 32.031 5.18 1 90.75 77 PHE B C 1
ATOM 2607 O O . PHE B 1 77 ? 6.766 32.094 6.277 1 90.75 77 PHE B O 1
ATOM 2614 N N . GLY B 1 78 ? 6.902 31.641 4.133 1 91.31 78 GLY B N 1
ATOM 2615 C CA . GLY B 1 78 ? 8.336 31.391 4.148 1 91.31 78 GLY B CA 1
ATOM 2616 C C . GLY B 1 78 ? 8.68 29.953 4.457 1 91.31 78 GLY B C 1
ATOM 2617 O O . GLY B 1 78 ? 9.656 29.406 3.93 1 91.31 78 GLY B O 1
ATOM 2618 N N . HIS B 1 79 ? 7.93 29.375 5.398 1 93.56 79 HIS B N 1
ATOM 2619 C CA . HIS B 1 79 ? 8.18 27.984 5.738 1 93.56 79 HIS B CA 1
ATOM 2620 C C . HIS B 1 79 ? 6.891 27.281 6.164 1 93.56 79 HIS B C 1
ATOM 2622 O O . HIS B 1 79 ? 5.883 27.938 6.438 1 93.56 79 HIS B O 1
ATOM 2628 N N . ILE B 1 80 ? 6.918 26 6.117 1 97.12 80 ILE B N 1
ATOM 2629 C CA . ILE B 1 80 ? 5.855 25.141 6.625 1 97.12 80 ILE B CA 1
ATOM 2630 C C . ILE B 1 80 ? 6.371 24.297 7.797 1 97.12 80 ILE B C 1
ATOM 2632 O O . ILE B 1 80 ? 7.227 23.438 7.617 1 97.12 80 ILE B O 1
ATOM 2636 N N . ASP B 1 81 ? 5.863 24.594 8.969 1 98.12 81 ASP B N 1
ATOM 2637 C CA . ASP B 1 81 ? 6.32 23.906 10.172 1 98.12 81 ASP B CA 1
ATOM 2638 C C . ASP B 1 81 ? 5.629 22.547 10.328 1 98.12 81 ASP B C 1
ATOM 2640 O O . ASP B 1 81 ? 6.227 21.594 10.82 1 98.12 81 ASP B O 1
ATOM 2644 N N . ILE B 1 82 ? 4.316 22.5 9.961 1 98.81 82 ILE B N 1
ATOM 2645 C CA . ILE B 1 82 ? 3.508 21.297 10.102 1 98.81 82 ILE B CA 1
ATOM 2646 C C . ILE B 1 82 ? 2.732 21.047 8.805 1 98.81 82 ILE B C 1
ATOM 2648 O O . ILE B 1 82 ? 2.016 21.922 8.328 1 98.81 82 ILE B O 1
ATOM 2652 N N . LEU B 1 83 ? 2.984 19.953 8.203 1 98.88 83 LEU B N 1
ATOM 2653 C CA . LEU B 1 83 ? 2.156 19.469 7.105 1 98.88 83 LEU B CA 1
ATOM 2654 C C . LEU B 1 83 ? 1.21 18.359 7.578 1 98.88 83 LEU B C 1
ATOM 2656 O O . LEU B 1 83 ? 1.654 17.328 8.078 1 98.88 83 LEU B O 1
ATOM 2660 N N . ILE B 1 84 ? -0.083 18.594 7.516 1 98.88 84 ILE B N 1
ATOM 2661 C CA . ILE B 1 84 ? -1.075 17.594 7.879 1 98.88 84 ILE B CA 1
ATOM 2662 C C . ILE B 1 84 ? -1.711 17.016 6.617 1 98.88 84 ILE B C 1
ATOM 2664 O O . ILE B 1 84 ? -2.621 17.609 6.043 1 98.88 84 ILE B O 1
ATOM 2668 N N . ASN B 1 85 ? -1.197 15.867 6.23 1 98.81 85 ASN B N 1
ATOM 2669 C CA . ASN B 1 85 ? -1.8 15.086 5.152 1 98.81 85 ASN B CA 1
ATOM 2670 C C . ASN B 1 85 ? -3.09 14.406 5.602 1 98.81 85 ASN B C 1
ATOM 2672 O O . ASN B 1 85 ? -3.062 13.273 6.09 1 98.81 85 ASN B O 1
ATOM 2676 N N . ASN B 1 86 ? -4.164 15.07 5.375 1 98.38 86 ASN B N 1
ATOM 2677 C CA . ASN B 1 86 ? -5.465 14.578 5.816 1 98.38 86 ASN B CA 1
ATOM 2678 C C . ASN B 1 86 ? -6.383 14.281 4.629 1 98.38 86 ASN B C 1
ATOM 2680 O O . ASN B 1 86 ? -7.297 13.461 4.738 1 98.38 86 ASN B O 1
ATOM 2684 N N . GLY B 1 87 ? -6.078 14.953 3.506 1 96.81 87 GLY B N 1
ATOM 2685 C CA . GLY B 1 87 ? -6.906 14.734 2.33 1 96.81 87 GLY B CA 1
ATOM 2686 C C . GLY B 1 87 ? -6.906 13.289 1.857 1 96.81 87 GLY B C 1
ATOM 2687 O O . GLY B 1 87 ? -5.867 12.633 1.861 1 96.81 87 GLY B O 1
ATOM 2688 N N . GLY B 1 88 ? -8.078 12.797 1.476 1 95 88 GLY B N 1
ATOM 2689 C CA . GLY B 1 88 ? -8.234 11.438 0.986 1 95 88 GLY B CA 1
ATOM 2690 C C . GLY B 1 88 ? -9.664 11.109 0.586 1 95 88 GLY B C 1
ATOM 2691 O O . GLY B 1 88 ? -10.57 11.93 0.765 1 95 88 GLY B O 1
ATOM 2692 N N . ILE B 1 89 ? -9.75 9.945 -0.051 1 94.44 89 ILE B N 1
ATOM 2693 C CA . ILE B 1 89 ? -11.055 9.477 -0.487 1 94.44 89 ILE B CA 1
ATOM 2694 C C . ILE B 1 89 ? -11.297 8.062 0.035 1 94.44 89 ILE B C 1
ATOM 2696 O O . ILE B 1 89 ? -10.367 7.254 0.11 1 94.44 89 ILE B O 1
ATOM 2700 N N . SER B 1 90 ? -12.57 7.824 0.441 1 92.56 90 SER B N 1
ATOM 2701 C CA . SER B 1 90 ? -12.953 6.496 0.904 1 92.56 90 SER B CA 1
ATOM 2702 C C . SER B 1 90 ? -13.562 5.672 -0.226 1 92.56 90 SER B C 1
ATOM 2704 O O . SER B 1 90 ? -13.766 6.18 -1.331 1 92.56 90 SER B O 1
ATOM 2706 N N . TYR B 1 91 ? -13.773 4.406 0.086 1 92.12 91 TYR B N 1
ATOM 2707 C CA . TYR B 1 91 ? -14.195 3.441 -0.924 1 92.12 91 TYR B CA 1
ATOM 2708 C C . TYR B 1 91 ? -15.031 2.33 -0.302 1 92.12 91 TYR B C 1
ATOM 2710 O O . TYR B 1 91 ? -14.773 1.909 0.829 1 92.12 91 TYR B O 1
ATOM 2718 N N . ARG B 1 92 ? -16.109 1.96 -1.034 1 92.44 92 ARG B N 1
ATOM 2719 C CA . ARG B 1 92 ? -16.906 0.785 -0.705 1 92.44 92 ARG B CA 1
ATOM 2720 C C . ARG B 1 92 ? -17.203 -0.039 -1.951 1 92.44 92 ARG B C 1
ATOM 2722 O O . ARG B 1 92 ? -17.797 0.467 -2.908 1 92.44 92 ARG B O 1
ATOM 2729 N N . GLY B 1 93 ? -16.797 -1.27 -1.942 1 93.38 93 GLY B N 1
ATOM 2730 C CA . GLY B 1 93 ? -17.031 -2.172 -3.057 1 93.38 93 GLY B CA 1
ATOM 2731 C C . GLY B 1 93 ? -16.25 -3.463 -2.963 1 93.38 93 GLY B C 1
ATOM 2732 O O . GLY B 1 93 ? -15.289 -3.555 -2.188 1 93.38 93 GLY B O 1
ATOM 2733 N N . ASP B 1 94 ? -16.719 -4.488 -3.68 1 94.88 94 ASP B N 1
ATOM 2734 C CA . ASP B 1 94 ? -15.984 -5.746 -3.725 1 94.88 94 ASP B CA 1
ATOM 2735 C C . ASP B 1 94 ? -14.961 -5.746 -4.859 1 94.88 94 ASP B C 1
ATOM 2737 O O . ASP B 1 94 ? -15.094 -4.992 -5.824 1 94.88 94 ASP B O 1
ATOM 2741 N N . ILE B 1 95 ? -13.992 -6.598 -4.773 1 95.5 95 ILE B N 1
ATOM 2742 C CA . ILE B 1 95 ? -12.859 -6.613 -5.695 1 95.5 95 ILE B CA 1
ATOM 2743 C C . ILE B 1 95 ? -13.344 -6.961 -7.102 1 95.5 95 ILE B C 1
ATOM 2745 O O . ILE B 1 95 ? -12.961 -6.309 -8.078 1 95.5 95 ILE B O 1
ATOM 2749 N N . LEU B 1 96 ? -14.188 -7.887 -7.164 1 94.44 96 LEU B N 1
ATOM 2750 C CA . LEU B 1 96 ? -14.609 -8.414 -8.453 1 94.44 96 LEU B CA 1
ATOM 2751 C C . LEU B 1 96 ? -15.359 -7.359 -9.258 1 94.44 96 LEU B C 1
ATOM 2753 O O . LEU B 1 96 ? -15.109 -7.191 -10.453 1 94.44 96 LEU B O 1
ATOM 2757 N N . SER B 1 97 ? -16.141 -6.531 -8.633 1 94.19 97 SER B N 1
ATOM 2758 C CA . SER B 1 97 ? -17.062 -5.637 -9.328 1 94.19 97 SER B CA 1
ATOM 2759 C C . SER B 1 97 ? -16.5 -4.219 -9.406 1 94.19 97 SER B C 1
ATOM 2761 O O . SER B 1 97 ? -17.156 -3.312 -9.922 1 94.19 97 SER B O 1
ATOM 2763 N N . THR B 1 98 ? -15.328 -4.027 -8.938 1 95.81 98 THR B N 1
ATOM 2764 C CA . THR B 1 98 ? -14.766 -2.68 -8.898 1 95.81 98 THR B CA 1
ATOM 2765 C C . THR B 1 98 ? -13.945 -2.4 -10.148 1 95.81 98 THR B C 1
ATOM 2767 O O . THR B 1 98 ? -13.102 -3.209 -10.539 1 95.81 98 THR B O 1
ATOM 2770 N N . ASP B 1 99 ? -14.195 -1.256 -10.734 1 95.75 99 ASP B N 1
ATOM 2771 C CA . ASP B 1 99 ? -13.422 -0.815 -11.891 1 95.75 99 ASP B CA 1
ATOM 2772 C C . ASP B 1 99 ? -11.984 -0.487 -11.484 1 95.75 99 ASP B C 1
ATOM 2774 O O . ASP B 1 99 ? -11.75 0.172 -10.469 1 95.75 99 ASP B O 1
ATOM 2778 N N . ALA B 1 100 ? -11.062 -0.894 -12.367 1 95.81 100 ALA B N 1
ATOM 2779 C CA . ALA B 1 100 ? -9.656 -0.642 -12.086 1 95.81 100 ALA B CA 1
ATOM 2780 C C . ALA B 1 100 ? -9.375 0.854 -11.969 1 95.81 100 ALA B C 1
ATOM 2782 O O . ALA B 1 100 ? -8.523 1.273 -11.188 1 95.81 100 ALA B O 1
ATOM 2783 N N . GLU B 1 101 ? -10.086 1.603 -12.719 1 95.88 101 GLU B N 1
ATOM 2784 C CA . GLU B 1 101 ? -9.891 3.049 -12.703 1 95.88 101 GLU B CA 1
ATOM 2785 C C . GLU B 1 101 ? -10.258 3.646 -11.352 1 95.88 101 GLU B C 1
ATOM 2787 O O . GLU B 1 101 ? -9.648 4.621 -10.906 1 95.88 1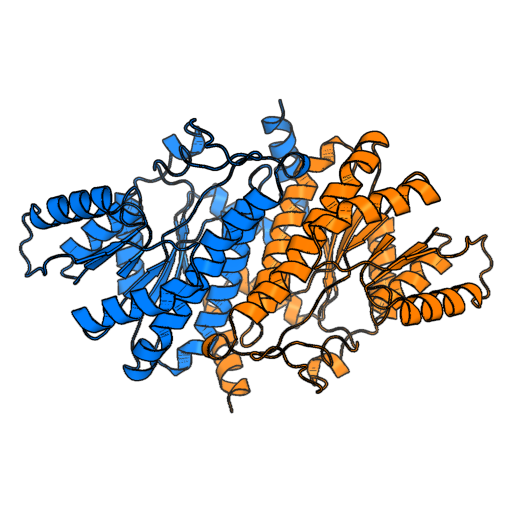01 GLU B O 1
ATOM 2792 N N . VAL B 1 102 ? -11.258 3.088 -10.68 1 96.69 102 VAL B N 1
ATOM 2793 C CA . VAL B 1 102 ? -11.648 3.545 -9.352 1 96.69 102 VAL B CA 1
ATOM 2794 C C . VAL B 1 102 ? -10.523 3.256 -8.359 1 96.69 102 VAL B C 1
ATOM 2796 O O . VAL B 1 102 ? -10.172 4.113 -7.547 1 96.69 102 VAL B O 1
ATOM 2799 N N . VAL B 1 103 ? -9.984 2.08 -8.461 1 97.94 103 VAL B N 1
ATOM 2800 C CA . VAL B 1 103 ? -8.883 1.7 -7.59 1 97.94 103 VAL B CA 1
ATOM 2801 C C . VAL B 1 103 ? -7.707 2.652 -7.801 1 97.94 103 VAL B C 1
ATOM 2803 O O . VAL B 1 103 ? -7.082 3.102 -6.836 1 97.94 103 VAL B O 1
ATOM 2806 N N . LYS B 1 104 ? -7.422 2.943 -9.039 1 97.31 104 LYS B N 1
ATOM 2807 C CA . LYS B 1 104 ? -6.328 3.854 -9.375 1 97.31 104 LYS B CA 1
ATOM 2808 C C . LYS B 1 104 ? -6.578 5.246 -8.805 1 97.31 104 LYS B C 1
ATOM 2810 O O . LYS B 1 104 ? -5.66 5.887 -8.297 1 97.31 104 LYS B O 1
ATOM 2815 N N . ARG B 1 105 ? -7.77 5.684 -8.914 1 96.88 105 ARG B N 1
ATOM 2816 C CA . ARG B 1 105 ? -8.117 7.008 -8.406 1 96.88 105 ARG B CA 1
ATOM 2817 C C . ARG B 1 105 ? -7.891 7.094 -6.898 1 96.88 105 ARG B C 1
ATOM 2819 O O . ARG B 1 105 ? -7.336 8.078 -6.406 1 96.88 105 ARG B O 1
ATOM 2826 N N . ILE B 1 106 ? -8.312 6.09 -6.176 1 98 106 ILE B N 1
ATOM 2827 C CA . ILE B 1 106 ? -8.156 6.051 -4.727 1 98 106 ILE B CA 1
ATOM 2828 C C . ILE B 1 106 ? -6.668 6.082 -4.367 1 98 106 ILE B C 1
ATOM 2830 O O . ILE B 1 106 ? -6.25 6.852 -3.5 1 98 106 ILE B O 1
ATOM 2834 N N . MET B 1 107 ? -5.875 5.289 -5.066 1 98.62 107 MET B N 1
ATOM 2835 C CA . MET B 1 107 ? -4.438 5.223 -4.828 1 98.62 107 MET B CA 1
ATOM 2836 C C . MET B 1 107 ? -3.768 6.551 -5.16 1 98.62 107 MET B C 1
ATOM 2838 O O . MET B 1 107 ? -2.863 6.992 -4.445 1 98.62 107 MET B O 1
ATOM 2842 N N . MET B 1 108 ? -4.215 7.18 -6.215 1 98 108 MET B N 1
ATOM 2843 C CA . MET B 1 108 ? -3.646 8.445 -6.668 1 98 108 MET B CA 1
ATOM 2844 C C . MET B 1 108 ? -3.82 9.531 -5.609 1 98 108 MET B C 1
ATOM 2846 O O . MET B 1 108 ? -2.875 10.258 -5.301 1 98 108 MET B O 1
ATOM 2850 N N . VAL B 1 109 ? -4.934 9.586 -5.051 1 98.06 109 VAL B N 1
ATOM 2851 C CA . VAL B 1 109 ? -5.25 10.648 -4.098 1 98.06 109 VAL B CA 1
ATOM 2852 C C . VAL B 1 109 ? -4.648 10.305 -2.736 1 98.06 109 VAL B C 1
ATOM 2854 O O . VAL B 1 109 ? -3.91 11.109 -2.16 1 98.06 109 VAL B O 1
ATOM 2857 N N . ASN B 1 110 ? -4.918 9.102 -2.232 1 98.56 110 ASN B N 1
ATOM 2858 C CA . ASN B 1 110 ? -4.609 8.75 -0.851 1 98.56 110 ASN B CA 1
ATOM 2859 C C . ASN B 1 110 ? -3.113 8.531 -0.649 1 98.56 110 ASN B C 1
ATOM 2861 O O . ASN B 1 110 ? -2.584 8.789 0.434 1 98.56 110 ASN B O 1
ATOM 2865 N N . TYR B 1 111 ? -2.469 8.023 -1.694 1 98.81 111 TYR B N 1
ATOM 2866 C CA . TYR B 1 111 ? -1.056 7.699 -1.536 1 98.81 111 TYR B CA 1
ATOM 2867 C C . TYR B 1 111 ? -0.183 8.656 -2.342 1 98.81 111 TYR B C 1
ATOM 2869 O O . TYR B 1 111 ? 0.568 9.445 -1.771 1 98.81 111 TYR B O 1
ATOM 2877 N N . PHE B 1 112 ? -0.328 8.695 -3.666 1 98.69 112 PHE B N 1
ATOM 2878 C CA . PHE B 1 112 ? 0.581 9.461 -4.512 1 98.69 112 PHE B CA 1
ATOM 2879 C C . PHE B 1 112 ? 0.47 10.953 -4.215 1 98.69 112 PHE B C 1
ATOM 2881 O O . PHE B 1 112 ? 1.482 11.656 -4.133 1 98.69 112 PHE B O 1
ATOM 2888 N N . GLY B 1 113 ? -0.741 11.43 -4.09 1 98.56 113 GLY B N 1
ATOM 2889 C CA . GLY B 1 113 ? -0.931 12.836 -3.775 1 98.56 113 GLY B CA 1
ATOM 2890 C C . GLY B 1 113 ? -0.228 13.258 -2.5 1 98.56 113 GLY B C 1
ATOM 2891 O O . GLY B 1 113 ? 0.488 14.266 -2.486 1 98.56 113 GLY B O 1
ATOM 2892 N N . ASN B 1 114 ? -0.403 12.477 -1.437 1 98.12 114 ASN B N 1
ATOM 2893 C CA . ASN B 1 114 ? 0.228 12.75 -0.151 1 98.12 114 ASN B CA 1
ATOM 2894 C C . ASN B 1 114 ? 1.748 12.648 -0.238 1 98.12 114 ASN B C 1
ATOM 2896 O O . ASN B 1 114 ? 2.465 13.469 0.336 1 98.12 114 ASN B O 1
ATOM 2900 N N . MET B 1 115 ? 2.213 11.641 -0.939 1 98.44 115 MET B N 1
ATOM 2901 C CA . MET B 1 115 ? 3.646 11.406 -1.085 1 98.44 115 MET B CA 1
ATOM 2902 C C . MET B 1 115 ? 4.316 12.555 -1.823 1 98.44 115 MET B C 1
ATOM 2904 O O . MET B 1 115 ? 5.336 13.086 -1.368 1 98.44 115 MET B O 1
ATOM 2908 N N . VAL B 1 116 ? 3.744 13 -2.932 1 98.5 116 VAL B N 1
ATOM 2909 C CA . VAL B 1 116 ? 4.336 14.047 -3.758 1 98.5 116 VAL B CA 1
ATOM 2910 C C . VAL B 1 116 ? 4.293 15.375 -3.012 1 98.5 116 VAL B C 1
ATOM 2912 O O . VAL B 1 116 ? 5.25 16.156 -3.061 1 98.5 116 VAL B O 1
ATOM 2915 N N . LEU B 1 117 ? 3.199 15.625 -2.334 1 98.5 117 LEU B N 1
ATOM 2916 C CA . LEU B 1 117 ? 3.08 16.844 -1.539 1 98.5 117 LEU B CA 1
ATOM 2917 C C . LEU B 1 117 ? 4.145 16.891 -0.448 1 98.5 117 LEU B C 1
ATOM 2919 O O . LEU B 1 117 ? 4.805 17.906 -0.261 1 98.5 117 LEU B O 1
ATOM 2923 N N . THR B 1 118 ? 4.301 15.797 0.271 1 98.69 118 THR B N 1
ATOM 2924 C CA . THR B 1 118 ? 5.309 15.688 1.317 1 98.69 118 THR B CA 1
ATOM 2925 C C . THR B 1 118 ? 6.707 15.93 0.748 1 98.69 118 THR B C 1
ATOM 2927 O O . THR B 1 118 ? 7.488 16.688 1.312 1 98.69 118 THR B O 1
ATOM 2930 N N . LYS B 1 119 ? 6.973 15.289 -0.372 1 98.12 119 LYS B N 1
ATOM 2931 C CA . LYS B 1 119 ? 8.273 15.438 -1.026 1 98.12 119 LYS B CA 1
ATOM 2932 C C . LYS B 1 119 ? 8.547 16.891 -1.37 1 98.12 119 LYS B C 1
ATOM 2934 O O . LYS B 1 119 ? 9.68 17.359 -1.251 1 98.12 119 LYS B O 1
ATOM 2939 N N . ALA B 1 120 ? 7.543 17.578 -1.781 1 97.88 120 ALA B N 1
ATOM 2940 C CA . ALA B 1 120 ? 7.688 18.969 -2.201 1 97.88 120 ALA B CA 1
ATOM 2941 C C . ALA B 1 120 ? 7.984 19.875 -1.009 1 97.88 120 ALA B C 1
ATOM 2943 O O . ALA B 1 120 ? 8.664 20.906 -1.151 1 97.88 120 ALA B O 1
ATOM 2944 N N . VAL B 1 121 ? 7.539 19.531 0.181 1 98.31 121 VAL B N 1
ATOM 2945 C CA . VAL B 1 121 ? 7.68 20.359 1.37 1 98.31 121 VAL B CA 1
ATOM 2946 C C . VAL B 1 121 ? 9.016 20.078 2.051 1 98.31 121 VAL B C 1
ATOM 2948 O O . VAL B 1 121 ? 9.594 20.953 2.695 1 98.31 121 VAL B O 1
ATOM 2951 N N . LEU B 1 122 ? 9.594 18.891 1.866 1 98.25 122 LEU B N 1
ATOM 2952 C CA . LEU B 1 122 ? 10.719 18.359 2.631 1 98.25 122 LEU B CA 1
ATOM 2953 C C . LEU B 1 122 ? 11.945 19.25 2.486 1 98.25 122 LEU B C 1
ATOM 2955 O O . LEU B 1 122 ? 12.641 19.516 3.469 1 98.25 122 LEU B O 1
ATOM 2959 N N . PRO B 1 123 ? 12.219 19.75 1.236 1 97.62 123 PRO B N 1
ATOM 2960 C CA . PRO B 1 123 ? 13.43 20.547 1.106 1 97.62 123 PRO B CA 1
ATOM 2961 C C . PRO B 1 123 ? 13.445 21.75 2.045 1 97.62 123 PRO B C 1
ATOM 2963 O O . PRO B 1 123 ? 14.477 22.062 2.646 1 97.62 123 PRO B O 1
ATOM 2966 N N . SER B 1 124 ? 12.344 22.438 2.193 1 97.56 124 SER B N 1
ATOM 2967 C CA . SER B 1 124 ? 12.266 23.578 3.088 1 97.56 124 SER B CA 1
ATOM 2968 C C . SER B 1 124 ? 12.43 23.156 4.543 1 97.56 124 SER B C 1
ATOM 2970 O O . SER B 1 124 ? 13.102 23.844 5.32 1 97.56 124 SER B O 1
ATOM 2972 N N . MET B 1 125 ? 11.859 22.047 4.953 1 98.38 125 MET B N 1
ATOM 2973 C CA . MET B 1 125 ? 11.984 21.547 6.316 1 98.38 125 MET B CA 1
ATOM 2974 C C . MET B 1 125 ? 13.43 21.141 6.613 1 98.38 125 MET B C 1
ATOM 2976 O O . MET B 1 125 ? 13.922 21.359 7.719 1 98.38 125 MET B O 1
ATOM 2980 N N . ILE B 1 126 ? 14.039 20.516 5.625 1 98 126 ILE B N 1
ATOM 2981 C CA . ILE B 1 126 ? 15.422 20.078 5.777 1 98 126 ILE B CA 1
ATOM 2982 C C . ILE B 1 126 ? 16.328 21.297 5.969 1 98 126 ILE B C 1
ATOM 2984 O O . ILE B 1 126 ? 17.203 21.297 6.848 1 98 126 ILE B O 1
ATOM 2988 N N . LYS B 1 127 ? 16.094 22.312 5.156 1 97.19 127 LYS B N 1
ATOM 2989 C CA . LYS B 1 127 ? 16.859 23.547 5.273 1 97.19 127 LYS B CA 1
ATOM 2990 C C . LYS B 1 127 ? 16.703 24.172 6.66 1 97.19 127 LYS B C 1
ATOM 2992 O O . LYS B 1 127 ? 17.672 24.656 7.242 1 97.19 127 LYS B O 1
ATOM 2997 N N . GLN B 1 128 ? 15.555 24.125 7.238 1 96.81 128 GLN B N 1
ATOM 2998 C CA . GLN B 1 128 ? 15.234 24.688 8.547 1 96.81 128 GLN B CA 1
ATOM 2999 C C . GLN B 1 128 ? 15.68 23.75 9.672 1 96.81 128 GLN B C 1
ATOM 3001 O O . GLN B 1 128 ? 15.734 24.156 10.836 1 96.81 128 GLN B O 1
ATOM 3006 N N . ARG B 1 129 ? 15.93 22.5 9.336 1 98.12 129 ARG B N 1
ATOM 3007 C CA . ARG B 1 129 ? 16.219 21.453 10.312 1 98.12 129 ARG B CA 1
ATOM 3008 C C . ARG B 1 129 ? 15.102 21.344 11.344 1 98.12 129 ARG B C 1
ATOM 3010 O O . ARG B 1 129 ? 15.367 21.25 12.547 1 98.12 129 ARG B O 1
ATOM 3017 N N . SER B 1 130 ? 13.953 21.578 10.875 1 98.19 130 SER B N 1
ATOM 3018 C CA . SER B 1 130 ? 12.742 21.469 11.68 1 98.19 130 SER B CA 1
ATOM 3019 C C . SER B 1 130 ? 11.516 21.25 10.805 1 98.19 130 SER B C 1
ATOM 3021 O O . SER B 1 130 ? 11.438 21.766 9.688 1 98.19 130 SER B O 1
ATOM 3023 N N . GLY B 1 131 ? 10.594 20.5 11.234 1 98.44 131 GLY B N 1
ATOM 3024 C CA . GLY B 1 131 ? 9.352 20.203 10.531 1 98.44 131 GLY B CA 1
ATOM 3025 C C . GLY B 1 131 ? 8.625 19 11.102 1 98.44 131 GLY B C 1
ATOM 3026 O O . GLY B 1 131 ? 9.227 18.156 11.773 1 98.44 131 GLY B O 1
ATOM 3027 N N . HIS B 1 132 ? 7.344 18.953 10.906 1 98.88 132 HIS B N 1
ATOM 3028 C CA . HIS B 1 132 ? 6.512 17.844 11.367 1 98.88 132 HIS B CA 1
ATOM 3029 C C . HIS B 1 132 ? 5.504 17.438 10.297 1 98.88 132 HIS B C 1
ATOM 3031 O O . HIS B 1 132 ? 4.609 18.219 9.953 1 98.88 132 HIS B O 1
ATOM 3037 N N . VAL B 1 133 ? 5.719 16.297 9.742 1 98.88 133 VAL B N 1
ATOM 3038 C CA . VAL B 1 133 ? 4.758 15.734 8.797 1 98.88 133 VAL B CA 1
ATOM 3039 C C . VAL B 1 133 ? 3.771 14.836 9.539 1 98.88 133 VAL B C 1
ATOM 3041 O O . VAL B 1 133 ? 4.168 13.852 10.164 1 98.88 133 VAL B O 1
ATOM 3044 N N . VAL B 1 134 ? 2.504 15.203 9.5 1 98.94 134 VAL B N 1
ATOM 3045 C CA . VAL B 1 134 ? 1.431 14.422 10.102 1 98.94 134 VAL B CA 1
ATOM 3046 C C . VAL B 1 134 ? 0.587 13.773 9.008 1 98.94 134 VAL B C 1
ATOM 3048 O O . VAL B 1 134 ? 0.048 14.461 8.141 1 98.94 134 VAL B O 1
ATOM 3051 N N . THR B 1 135 ? 0.556 12.461 9.008 1 98.81 135 THR B N 1
ATOM 3052 C CA . THR B 1 135 ? -0.253 11.719 8.047 1 98.81 135 THR B CA 1
ATOM 3053 C C . THR B 1 135 ? -1.477 11.109 8.727 1 98.81 135 THR B C 1
ATOM 3055 O O . THR B 1 135 ? -1.344 10.312 9.656 1 98.81 135 THR B O 1
ATOM 3058 N N . VAL B 1 136 ? -2.656 11.539 8.227 1 98.5 136 VAL B N 1
ATOM 3059 C CA . VAL B 1 136 ? -3.893 10.938 8.711 1 98.5 136 VAL B CA 1
ATOM 3060 C C . VAL B 1 136 ? -4.211 9.688 7.898 1 98.5 136 VAL B C 1
ATOM 3062 O O . VAL B 1 136 ? -4.723 9.781 6.781 1 98.5 136 VAL B O 1
ATOM 3065 N N . SER B 1 137 ? -3.922 8.57 8.438 1 98.12 137 SER B N 1
ATOM 3066 C CA . SER B 1 137 ? -4.207 7.266 7.84 1 98.12 137 SER B CA 1
ATOM 3067 C C . SER B 1 137 ? -5.535 6.711 8.336 1 98.12 137 SER B C 1
ATOM 3069 O O . SER B 1 137 ? -6.539 7.426 8.375 1 98.12 137 SER B O 1
ATOM 3071 N N . SER B 1 138 ? -5.613 5.484 8.672 1 97.12 138 SER B N 1
ATOM 3072 C CA . SER B 1 138 ? -6.766 4.734 9.156 1 97.12 138 SER B CA 1
ATOM 3073 C C . SER B 1 138 ? -6.336 3.428 9.812 1 97.12 138 SER B C 1
ATOM 3075 O O . SER B 1 138 ? -5.234 2.938 9.57 1 97.12 138 SER B O 1
ATOM 3077 N N . VAL B 1 139 ? -7.242 2.947 10.656 1 97.19 139 VAL B N 1
ATOM 3078 C CA . VAL B 1 139 ? -7.047 1.581 11.125 1 97.19 139 VAL B CA 1
ATOM 3079 C C . VAL B 1 139 ? -6.895 0.64 9.938 1 97.19 139 VAL B C 1
ATOM 3081 O O . VAL B 1 139 ? -6.141 -0.334 9.992 1 97.19 139 VAL B O 1
ATOM 3084 N N . GLN B 1 140 ? -7.457 1.007 8.82 1 96.94 140 GLN B N 1
ATOM 3085 C CA . GLN B 1 140 ? -7.414 0.191 7.609 1 96.94 140 GLN B CA 1
ATOM 3086 C C . GLN B 1 140 ? -6.074 0.341 6.895 1 96.94 140 GLN B C 1
ATOM 3088 O O . GLN B 1 140 ? -5.848 -0.286 5.855 1 96.94 140 GLN B O 1
ATOM 3093 N N . GLY B 1 141 ? -5.188 1.129 7.398 1 98.06 141 GLY B N 1
ATOM 3094 C CA . GLY B 1 141 ? -3.799 1.145 6.969 1 98.06 141 GLY B CA 1
ATOM 3095 C C . GLY B 1 141 ? -2.957 0.073 7.633 1 98.06 141 GLY B C 1
ATOM 3096 O O . GLY B 1 141 ? -1.82 -0.175 7.219 1 98.06 141 GLY B O 1
ATOM 3097 N N . LYS B 1 142 ? -3.586 -0.591 8.617 1 97.38 142 LYS B N 1
ATOM 3098 C CA . LYS B 1 142 ? -2.893 -1.612 9.398 1 97.38 142 LYS B CA 1
ATOM 3099 C C . LYS B 1 142 ? -3.543 -2.98 9.219 1 97.38 142 LYS B C 1
ATOM 3101 O O . LYS B 1 142 ? -2.896 -4.012 9.414 1 97.38 142 LYS B O 1
ATOM 3106 N N . ILE B 1 143 ? -4.828 -2.973 8.914 1 97.25 143 ILE B N 1
ATOM 3107 C CA . ILE B 1 143 ? -5.555 -4.199 8.602 1 97.25 143 ILE B CA 1
ATOM 3108 C C . ILE B 1 143 ? -6.496 -3.961 7.426 1 97.25 143 ILE B C 1
ATOM 3110 O O . ILE B 1 143 ? -6.934 -2.832 7.191 1 97.25 143 ILE B O 1
ATOM 3114 N N . ALA B 1 144 ? -6.758 -5 6.711 1 97.25 144 ALA B N 1
ATOM 3115 C CA . ALA B 1 144 ? -7.68 -4.93 5.582 1 97.25 144 ALA B CA 1
ATOM 3116 C C . ALA B 1 144 ? -8.945 -5.742 5.852 1 97.25 144 ALA B C 1
ATOM 3118 O O . ALA B 1 144 ? -8.867 -6.863 6.359 1 97.25 144 ALA B O 1
ATOM 3119 N N . ILE B 1 145 ? -10.102 -5.145 5.566 1 96 145 ILE B N 1
ATOM 3120 C CA . ILE B 1 145 ? -11.383 -5.824 5.73 1 96 145 ILE B CA 1
ATOM 3121 C C . ILE B 1 145 ? -12.07 -5.969 4.375 1 96 145 ILE B C 1
ATOM 3123 O O . ILE B 1 145 ? -11.758 -5.238 3.432 1 96 145 ILE B O 1
ATOM 3127 N N . PRO B 1 146 ? -13.023 -6.926 4.246 1 96.75 146 PRO B N 1
ATOM 3128 C CA . PRO B 1 146 ? -13.719 -7.105 2.971 1 96.75 146 PRO B CA 1
ATOM 3129 C C . PRO B 1 146 ? -14.531 -5.875 2.564 1 96.75 146 PRO B C 1
ATOM 3131 O O . PRO B 1 146 ? -15.016 -5.141 3.426 1 96.75 146 PRO B O 1
ATOM 3134 N N . HIS B 1 147 ? -14.586 -5.613 1.225 1 95.56 147 HIS B N 1
ATOM 3135 C CA . HIS B 1 147 ? -15.391 -4.57 0.594 1 95.56 147 HIS B CA 1
ATOM 3136 C C . HIS B 1 147 ? -14.773 -3.193 0.806 1 95.56 147 HIS B C 1
ATOM 3138 O O . HIS B 1 147 ? -15.461 -2.176 0.685 1 95.56 147 HIS B O 1
ATOM 3144 N N . ARG B 1 148 ? -13.477 -3.199 1.191 1 95.75 148 ARG B N 1
ATOM 3145 C CA . ARG B 1 148 ? -12.727 -1.962 1.367 1 95.75 148 ARG B CA 1
ATOM 3146 C C . ARG B 1 148 ? -11.32 -2.09 0.79 1 95.75 148 ARG B C 1
ATOM 3148 O O . ARG B 1 148 ? -10.398 -1.396 1.224 1 95.75 148 ARG B O 1
ATOM 3155 N N . SER B 1 149 ? -11.156 -3.004 -0.14 1 97.25 149 SER B N 1
ATOM 3156 C CA . SER B 1 149 ? -9.836 -3.416 -0.597 1 97.25 149 SER B CA 1
ATOM 3157 C C . SER B 1 149 ? -9.039 -2.227 -1.122 1 97.25 149 SER B C 1
ATOM 3159 O O . SER B 1 149 ? -7.867 -2.053 -0.773 1 97.25 149 SER B O 1
ATOM 3161 N N . ALA B 1 150 ? -9.648 -1.373 -1.982 1 97.88 150 ALA B N 1
ATOM 3162 C CA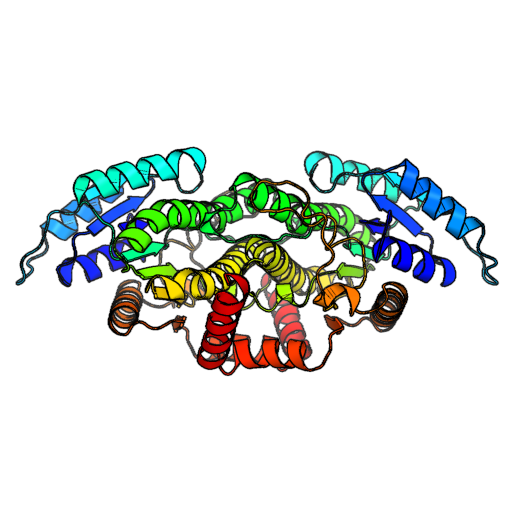 . ALA B 1 150 ? -8.93 -0.263 -2.607 1 97.88 150 ALA B CA 1
ATOM 3163 C C . ALA B 1 150 ? -8.5 0.769 -1.567 1 97.88 150 ALA B C 1
ATOM 3165 O O . ALA B 1 150 ? -7.383 1.287 -1.622 1 97.88 150 ALA B O 1
ATOM 3166 N N . TYR B 1 151 ? -9.375 1.051 -0.609 1 97.5 151 TYR B N 1
ATOM 3167 C CA . TYR B 1 151 ? -9.078 1.991 0.463 1 97.5 151 TYR B CA 1
ATOM 3168 C C . TYR B 1 151 ? -7.957 1.464 1.354 1 97.5 151 TYR B C 1
ATOM 3170 O O . TYR B 1 151 ? -6.98 2.168 1.617 1 97.5 151 TYR B O 1
ATOM 3178 N N . ALA B 1 152 ? -8.078 0.184 1.766 1 98.44 152 ALA B N 1
ATOM 3179 C CA . ALA B 1 152 ? -7.066 -0.433 2.621 1 98.44 152 ALA B CA 1
ATOM 3180 C C . ALA B 1 152 ? -5.711 -0.472 1.928 1 98.44 152 ALA B C 1
ATOM 3182 O O . ALA B 1 152 ? -4.68 -0.192 2.547 1 98.44 152 ALA B O 1
ATOM 3183 N N . ALA B 1 153 ? -5.715 -0.807 0.659 1 98.81 153 ALA B N 1
ATOM 3184 C CA . ALA B 1 153 ? -4.461 -0.85 -0.092 1 98.81 153 ALA B CA 1
ATOM 3185 C C . ALA B 1 153 ? -3.777 0.515 -0.095 1 98.81 153 ALA B C 1
ATOM 3187 O O . ALA B 1 153 ? -2.57 0.61 0.133 1 98.81 153 ALA B O 1
ATOM 3188 N N . SER B 1 154 ? -4.52 1.565 -0.326 1 98.69 154 SER B N 1
ATOM 3189 C CA . SER B 1 154 ? -3.957 2.91 -0.386 1 98.69 154 SER B CA 1
ATOM 3190 C C . SER B 1 154 ? -3.402 3.34 0.967 1 98.69 154 SER B C 1
ATOM 3192 O O . SER B 1 154 ? -2.34 3.961 1.04 1 98.69 154 SER B O 1
ATOM 3194 N N . LYS B 1 155 ? -4.121 3.006 2.037 1 98.75 155 LYS B N 1
ATOM 3195 C CA . LYS B 1 155 ? -3.695 3.412 3.373 1 98.75 155 LYS B CA 1
ATOM 3196 C C . LYS B 1 155 ? -2.531 2.555 3.863 1 98.75 155 LYS B C 1
ATOM 3198 O O . LYS B 1 155 ? -1.664 3.037 4.594 1 98.75 155 LYS B O 1
ATOM 3203 N N . HIS B 1 156 ? -2.482 1.275 3.416 1 98.81 156 HIS B N 1
ATOM 3204 C CA . HIS B 1 156 ? -1.303 0.46 3.68 1 98.81 156 HIS B CA 1
ATOM 3205 C C . HIS B 1 156 ? -0.066 1.048 3.008 1 98.81 156 HIS B C 1
ATOM 3207 O O . HIS B 1 156 ? 1.012 1.083 3.605 1 98.81 156 HIS B O 1
ATOM 3213 N N . ALA B 1 157 ? -0.25 1.431 1.759 1 98.88 157 ALA B N 1
ATOM 3214 C CA . ALA B 1 157 ? 0.856 2.062 1.046 1 98.88 157 ALA B CA 1
ATOM 3215 C C . ALA B 1 157 ? 1.329 3.32 1.77 1 98.88 157 ALA B C 1
ATOM 3217 O O . ALA B 1 157 ? 2.533 3.545 1.914 1 98.88 157 ALA B O 1
ATOM 3218 N N . LEU B 1 158 ? 0.402 4.09 2.225 1 98.69 158 LEU B N 1
ATOM 3219 C CA . LEU B 1 158 ? 0.701 5.324 2.943 1 98.69 158 LEU B CA 1
ATOM 3220 C C . LEU B 1 158 ? 1.445 5.031 4.242 1 98.69 158 LEU B C 1
ATOM 3222 O O . LEU B 1 158 ? 2.355 5.77 4.621 1 98.69 158 LEU B O 1
ATOM 3226 N N . GLN B 1 159 ? 1.065 4 4.934 1 98.56 159 GLN B N 1
ATOM 3227 C CA . GLN B 1 159 ? 1.736 3.584 6.16 1 98.56 159 GLN B CA 1
ATOM 3228 C C . GLN B 1 159 ? 3.199 3.236 5.895 1 98.56 159 GLN B C 1
ATOM 3230 O O . GLN B 1 159 ? 4.09 3.67 6.633 1 98.56 159 GLN B O 1
ATOM 3235 N N . ALA B 1 160 ? 3.416 2.424 4.875 1 98.69 160 ALA B N 1
ATOM 3236 C CA . ALA B 1 160 ? 4.773 2.02 4.52 1 98.69 160 ALA B CA 1
ATOM 3237 C C . ALA B 1 160 ? 5.633 3.229 4.164 1 98.69 160 ALA B C 1
ATOM 3239 O O . ALA B 1 160 ? 6.777 3.34 4.605 1 98.69 160 ALA B O 1
ATOM 3240 N N . PHE B 1 161 ? 5.062 4.141 3.408 1 98.69 161 PHE B N 1
ATOM 3241 C CA . PHE B 1 161 ? 5.734 5.375 3.025 1 98.69 161 PHE B CA 1
ATOM 3242 C C . PHE B 1 161 ? 6.145 6.172 4.258 1 98.69 161 PHE B C 1
ATOM 3244 O O . PHE B 1 161 ? 7.293 6.605 4.367 1 98.69 161 PHE B O 1
ATOM 3251 N N . SER B 1 162 ? 5.246 6.32 5.16 1 98.81 162 SER B N 1
ATOM 3252 C CA . SER B 1 162 ? 5.48 7.141 6.348 1 98.81 162 SER B CA 1
ATOM 3253 C C . SER B 1 162 ? 6.535 6.52 7.25 1 98.81 162 SER B C 1
ATOM 3255 O O . SER B 1 162 ? 7.34 7.23 7.859 1 98.81 162 SER B O 1
ATOM 3257 N N . ASP B 1 163 ? 6.516 5.184 7.371 1 98.56 163 ASP B N 1
ATOM 3258 C CA . ASP B 1 163 ? 7.52 4.496 8.18 1 98.56 163 ASP B CA 1
ATOM 3259 C C . ASP B 1 163 ? 8.922 4.703 7.613 1 98.56 163 ASP B C 1
ATOM 3261 O O . ASP B 1 163 ? 9.867 4.938 8.359 1 98.56 163 ASP B O 1
ATOM 3265 N N . ALA B 1 164 ? 9.055 4.566 6.312 1 98.31 164 ALA B N 1
ATOM 3266 C CA . ALA B 1 164 ? 10.352 4.789 5.672 1 98.31 164 ALA B CA 1
ATOM 3267 C C . ALA B 1 164 ? 10.773 6.25 5.777 1 98.31 164 ALA B C 1
ATOM 3269 O O . ALA B 1 164 ? 11.938 6.547 6.07 1 98.31 164 ALA B O 1
ATOM 3270 N N . LEU B 1 165 ? 9.82 7.137 5.543 1 98.62 165 LEU B N 1
ATOM 3271 C CA . LEU B 1 165 ? 10.086 8.57 5.617 1 98.62 165 LEU B CA 1
ATOM 3272 C C . LEU B 1 165 ? 10.625 8.953 6.992 1 98.62 165 LEU B C 1
ATOM 3274 O O . LEU B 1 165 ? 11.625 9.672 7.09 1 98.62 165 LEU B O 1
ATOM 3278 N N . ARG B 1 166 ? 9.961 8.477 8.07 1 98.62 166 ARG B N 1
ATOM 3279 C CA . ARG B 1 166 ? 10.336 8.797 9.445 1 98.62 166 ARG B CA 1
ATOM 3280 C C . ARG B 1 166 ? 11.812 8.508 9.688 1 98.62 166 ARG B C 1
ATOM 3282 O O . ARG B 1 166 ? 12.531 9.336 10.25 1 98.62 166 ARG B O 1
ATOM 3289 N N . ALA B 1 167 ? 12.219 7.355 9.227 1 98.31 167 ALA B N 1
ATOM 3290 C CA . ALA B 1 167 ? 13.609 6.957 9.43 1 98.31 167 ALA B CA 1
ATOM 3291 C C . ALA B 1 167 ? 14.555 7.836 8.609 1 98.31 167 ALA B C 1
ATOM 3293 O O . ALA B 1 167 ? 15.594 8.273 9.109 1 98.31 167 ALA B O 1
ATOM 3294 N N . GLU B 1 168 ? 14.211 8.125 7.398 1 97.94 168 GLU B N 1
ATOM 3295 C CA . GLU B 1 168 ? 15.109 8.789 6.457 1 97.94 168 GLU B CA 1
ATOM 3296 C C . GLU B 1 168 ? 15.289 10.266 6.805 1 97.94 168 GLU B C 1
ATOM 3298 O O . GLU B 1 168 ? 16.344 10.844 6.539 1 97.94 168 GLU B O 1
ATOM 3303 N N . VAL B 1 169 ? 14.281 10.883 7.434 1 98.19 169 VAL B N 1
ATOM 3304 C CA . VAL B 1 169 ? 14.359 12.328 7.633 1 98.19 169 VAL B CA 1
ATOM 3305 C C . VAL B 1 169 ? 14.758 12.633 9.07 1 98.19 169 VAL B C 1
ATOM 3307 O O . VAL B 1 169 ? 14.906 13.797 9.453 1 98.19 169 VAL B O 1
ATOM 3310 N N . ALA B 1 170 ? 14.875 11.625 9.906 1 97.69 170 ALA B N 1
ATOM 3311 C CA . ALA B 1 170 ? 15.234 11.797 11.305 1 97.69 170 ALA B CA 1
ATOM 3312 C C . ALA B 1 170 ? 16.531 12.586 11.445 1 97.69 170 ALA B C 1
ATOM 3314 O O . ALA B 1 170 ? 16.672 13.414 12.352 1 97.69 170 ALA B O 1
ATOM 3315 N N . ARG B 1 171 ? 17.422 12.398 10.539 1 95.94 171 ARG B N 1
ATOM 3316 C CA . ARG B 1 171 ? 18.734 13.039 10.602 1 95.94 171 ARG B CA 1
ATOM 3317 C C . ARG B 1 171 ? 18.609 14.547 10.398 1 95.94 171 ARG B C 1
ATOM 3319 O O . ARG B 1 171 ? 19.531 15.297 10.719 1 95.94 171 ARG B O 1
ATOM 3326 N N . TYR B 1 172 ? 17.516 14.984 9.875 1 97.5 172 TYR B N 1
ATOM 3327 C CA . TYR B 1 172 ? 17.297 16.406 9.609 1 97.5 172 TYR B CA 1
ATOM 3328 C C . TYR B 1 172 ? 16.422 17.031 10.68 1 97.5 172 TYR B C 1
ATOM 3330 O O . TYR B 1 172 ? 15.93 18.141 10.516 1 97.5 172 TYR B O 1
ATOM 3338 N N . ASN B 1 173 ? 16.094 16.25 11.727 1 98 173 ASN B N 1
ATOM 3339 C CA . ASN B 1 173 ? 15.258 16.719 12.836 1 98 173 ASN B CA 1
ATOM 3340 C C . ASN B 1 173 ? 13.828 17 12.383 1 98 173 ASN B C 1
ATOM 3342 O O . ASN B 1 173 ? 13.203 17.953 12.844 1 98 173 ASN B O 1
ATOM 3346 N N . ILE B 1 174 ? 13.414 16.297 11.398 1 98.56 174 ILE B N 1
ATOM 3347 C CA . ILE B 1 174 ? 12.023 16.344 10.945 1 98.56 174 ILE B CA 1
ATOM 3348 C C . ILE B 1 174 ? 11.234 15.211 11.586 1 98.56 174 ILE B C 1
ATOM 3350 O O . ILE B 1 174 ? 11.688 14.07 11.617 1 98.56 174 ILE B O 1
ATOM 3354 N N . LYS B 1 175 ? 10.07 15.508 12.18 1 98.75 175 LYS B N 1
ATOM 3355 C CA . LYS B 1 175 ? 9.211 14.539 12.844 1 98.75 175 LYS B CA 1
ATOM 3356 C C . LYS B 1 175 ? 8.141 14.016 11.898 1 98.75 175 LYS B C 1
ATOM 3358 O O . LYS B 1 175 ? 7.699 14.727 10.992 1 98.75 175 LYS B O 1
ATOM 3363 N N . VAL B 1 176 ? 7.809 12.773 12.047 1 98.81 176 VAL B N 1
ATOM 3364 C CA . VAL B 1 176 ? 6.746 12.148 11.266 1 98.81 176 VAL B CA 1
ATOM 3365 C C . VAL B 1 176 ? 5.773 11.438 12.203 1 98.81 176 VAL B C 1
ATOM 3367 O O . VAL B 1 176 ? 6.18 10.586 13 1 98.81 176 VAL B O 1
ATOM 3370 N N . SER B 1 177 ? 4.504 11.852 12.164 1 98.81 177 SER B N 1
ATOM 3371 C CA . SER B 1 177 ? 3.438 11.219 12.93 1 98.81 177 SER B CA 1
ATOM 3372 C C . SER B 1 177 ? 2.412 10.57 12 1 98.81 177 SER B C 1
ATOM 3374 O O . SER B 1 177 ? 2.008 11.164 11 1 98.81 177 SER B O 1
ATOM 3376 N N . VAL B 1 178 ? 2.062 9.352 12.281 1 98.81 178 VAL B N 1
ATOM 3377 C CA . VAL B 1 178 ? 0.97 8.688 11.578 1 98.81 178 VAL B CA 1
ATOM 3378 C C . VAL B 1 178 ? -0.199 8.469 12.539 1 98.81 178 VAL B C 1
ATOM 3380 O O . VAL B 1 178 ? -0.043 7.824 13.578 1 98.81 178 VAL B O 1
ATOM 3383 N N . ILE B 1 179 ? -1.34 9.047 12.203 1 98.75 179 ILE B N 1
ATOM 3384 C CA . ILE B 1 179 ? -2.566 8.93 12.984 1 98.75 179 ILE B CA 1
ATOM 3385 C C . ILE B 1 179 ? -3.508 7.93 12.32 1 98.75 179 ILE B C 1
ATOM 3387 O O . ILE B 1 179 ? -3.818 8.055 11.133 1 98.75 179 ILE B O 1
ATOM 3391 N N . SER B 1 180 ? -3.932 6.949 13.031 1 98.19 180 SER B N 1
ATOM 3392 C CA . SER B 1 180 ? -4.824 5.926 12.5 1 98.19 180 SER B CA 1
ATOM 3393 C C . SER B 1 180 ? -6.152 5.902 13.25 1 98.19 180 SER B C 1
ATOM 3395 O O . SER B 1 180 ? -6.328 5.121 14.188 1 98.19 180 SER B O 1
ATOM 3397 N N . PRO B 1 181 ? -7.082 6.703 12.758 1 96.69 181 PRO B N 1
ATOM 3398 C CA . PRO B 1 181 ? -8.406 6.684 13.383 1 96.69 181 PRO B CA 1
ATOM 3399 C C . PRO B 1 181 ? -9.266 5.508 12.914 1 96.69 181 PRO B C 1
ATOM 3401 O O . PRO B 1 181 ? -9.047 4.977 11.828 1 96.69 181 PRO B O 1
ATOM 3404 N N . GLY B 1 182 ? -10.172 5.094 13.836 1 92.62 182 GLY B N 1
ATOM 3405 C CA . GLY B 1 182 ? -11.297 4.281 13.398 1 92.62 182 GLY B CA 1
ATOM 3406 C C . GLY B 1 182 ? -12.352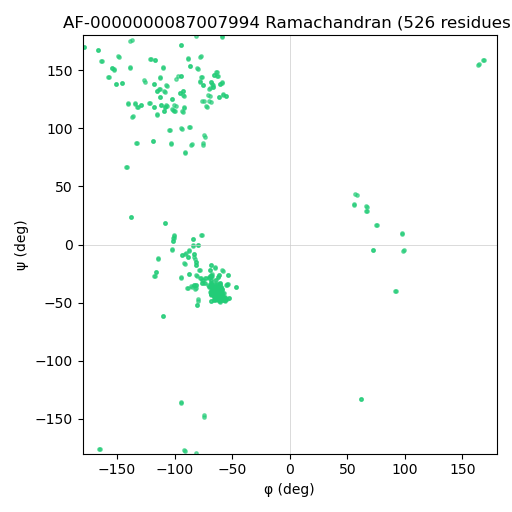 5.082 12.664 1 92.62 182 GLY B C 1
ATOM 3407 O O . GLY B 1 182 ? -12.039 6.027 11.938 1 92.62 182 GLY B O 1
ATOM 3408 N N . TYR B 1 183 ? -13.555 4.719 12.758 1 85.69 183 TYR B N 1
ATOM 3409 C CA . TYR B 1 183 ? -14.641 5.418 12.086 1 85.69 183 TYR B CA 1
ATOM 3410 C C . TYR B 1 183 ? -14.867 6.797 12.695 1 85.69 183 TYR B C 1
ATOM 3412 O O . TYR B 1 183 ? -14.906 6.945 13.914 1 85.69 183 TYR B O 1
ATOM 3420 N N . ILE B 1 184 ? -14.773 7.758 11.844 1 84.31 184 ILE B N 1
ATOM 3421 C CA . ILE B 1 184 ? -15.07 9.141 12.211 1 84.31 184 ILE B CA 1
ATOM 3422 C C . ILE B 1 184 ? -16.406 9.555 11.594 1 84.31 184 ILE B C 1
ATOM 3424 O O . ILE B 1 184 ? -16.672 9.258 10.43 1 84.31 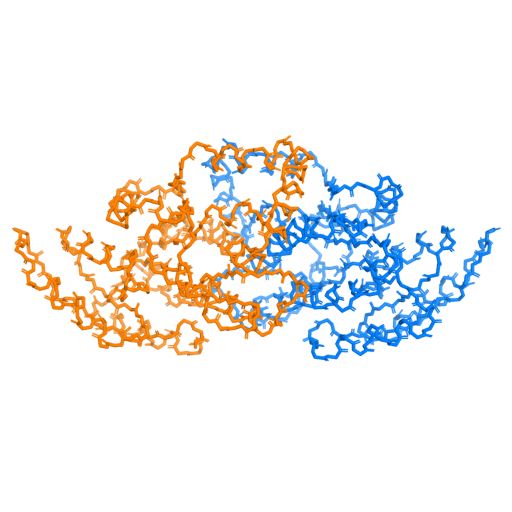184 ILE B O 1
ATOM 3428 N N . ALA B 1 185 ? -17.172 10.211 12.367 1 80.75 185 ALA B N 1
ATOM 3429 C CA . ALA B 1 185 ? -18.469 10.672 11.883 1 80.75 185 ALA B CA 1
ATOM 3430 C C . ALA B 1 185 ? -18.312 11.867 10.945 1 80.75 185 ALA B C 1
ATOM 3432 O O . ALA B 1 185 ? -18.297 13.016 11.391 1 80.75 185 ALA B O 1
ATOM 3433 N N . THR B 1 186 ? -18.109 11.625 9.68 1 80.81 186 THR B N 1
ATOM 3434 C CA . THR B 1 186 ? -17.969 12.641 8.641 1 80.81 186 THR B CA 1
ATOM 3435 C C . THR B 1 186 ? -18.703 12.227 7.375 1 80.81 186 THR B C 1
ATOM 3437 O O . THR B 1 186 ? -19.297 11.141 7.324 1 80.81 186 THR B O 1
ATOM 3440 N N . SER B 1 187 ? -18.672 13.133 6.5 1 72.38 187 SER B N 1
ATOM 3441 C CA . SER B 1 187 ? -19.297 12.82 5.223 1 72.38 187 SER B CA 1
ATOM 3442 C C . SER B 1 187 ? -18.406 11.906 4.379 1 72.38 187 SER B C 1
ATOM 3444 O O . SER B 1 187 ? -18.734 11.617 3.225 1 72.38 187 SER B O 1
ATOM 3446 N N . LEU B 1 188 ? -17.375 11.43 4.918 1 75.31 188 LEU B N 1
ATOM 3447 C CA . LEU B 1 188 ? -16.438 10.617 4.164 1 75.31 188 LEU B CA 1
ATOM 3448 C C . LEU B 1 188 ? -17.094 9.344 3.65 1 75.31 188 LEU B C 1
ATOM 3450 O O . LEU B 1 188 ? -16.906 8.961 2.494 1 75.31 188 LEU B O 1
ATOM 3454 N N . SER B 1 189 ? -17.859 8.789 4.5 1 70.75 189 SER B N 1
ATOM 3455 C CA . SER B 1 189 ? -18.578 7.578 4.098 1 70.75 189 SER B CA 1
ATOM 3456 C C . SER B 1 189 ? -19.641 7.883 3.059 1 70.75 189 SER B C 1
ATOM 3458 O O . SER B 1 189 ? -19.875 7.09 2.143 1 70.75 189 SER B O 1
ATOM 3460 N N . LEU B 1 190 ? -20.234 9.109 3.262 1 75.06 190 LEU B N 1
ATOM 3461 C CA . LEU B 1 190 ? -21.266 9.523 2.32 1 75.06 190 LEU B CA 1
ATOM 3462 C C . LEU B 1 190 ? -20.688 9.719 0.924 1 75.06 190 LEU B C 1
ATOM 3464 O O . LEU B 1 190 ? -21.328 9.398 -0.075 1 75.06 190 LEU B O 1
ATOM 3468 N N . ASN B 1 191 ? -19.438 10.109 0.929 1 80.81 191 ASN B N 1
ATOM 3469 C CA . ASN B 1 191 ? -18.797 10.43 -0.337 1 80.81 191 ASN B CA 1
ATOM 3470 C C . ASN B 1 191 ? -17.906 9.281 -0.822 1 80.81 191 ASN B C 1
ATOM 3472 O O . ASN B 1 191 ? -17.188 9.43 -1.81 1 80.81 191 ASN B O 1
ATOM 3476 N N . ALA B 1 192 ? -18 8.156 -0.131 1 83.25 192 ALA B N 1
ATOM 3477 C CA . ALA B 1 192 ? -17.172 7.016 -0.523 1 83.25 192 ALA B CA 1
ATOM 3478 C C . ALA B 1 192 ? -17.453 6.598 -1.962 1 83.25 192 ALA B C 1
ATOM 3480 O O . ALA B 1 192 ? -18.609 6.574 -2.387 1 83.25 192 ALA B O 1
ATOM 3481 N N . LEU B 1 193 ? -16.406 6.258 -2.711 1 84.69 193 LEU B N 1
ATOM 3482 C CA . LEU B 1 193 ? -16.594 5.75 -4.062 1 84.69 193 LEU B CA 1
ATOM 3483 C C . LEU B 1 193 ? -17.031 4.289 -4.039 1 84.69 193 LEU B C 1
ATOM 3485 O O . LEU B 1 193 ? -16.531 3.504 -3.229 1 84.69 193 LEU B O 1
ATOM 3489 N N . THR B 1 194 ? -17.938 4.004 -4.926 1 84.75 194 THR B N 1
ATOM 3490 C CA . THR B 1 194 ? -18.328 2.613 -5.129 1 84.75 194 THR B CA 1
ATOM 3491 C C . THR B 1 194 ? -17.469 1.971 -6.223 1 84.75 194 THR B C 1
ATOM 3493 O O . THR B 1 194 ? -16.609 2.623 -6.809 1 84.75 194 THR B O 1
ATOM 3496 N N . GLY B 1 195 ? -17.781 0.769 -6.492 1 85.06 195 GLY B N 1
ATOM 3497 C CA . GLY B 1 195 ? -17.031 0.033 -7.504 1 85.06 195 GLY B CA 1
ATOM 3498 C C . GLY B 1 195 ? -17.125 0.66 -8.883 1 85.06 195 GLY B C 1
ATOM 3499 O O . GLY B 1 195 ? -16.234 0.483 -9.711 1 85.06 195 GLY B O 1
ATOM 3500 N N . SER B 1 196 ? -18.188 1.38 -9.125 1 83.5 196 SER B N 1
ATOM 3501 C CA . SER B 1 196 ? -18.391 2.014 -10.422 1 83.5 196 SER B CA 1
ATOM 3502 C C . SER B 1 196 ? -17.859 3.445 -10.422 1 83.5 196 SER B C 1
ATOM 3504 O O . SER B 1 196 ? -17.844 4.102 -11.469 1 83.5 196 SER B O 1
ATOM 3506 N N . GLY B 1 197 ? -17.5 3.879 -9.25 1 82.69 197 GLY B N 1
ATOM 3507 C CA . GLY B 1 197 ? -16.953 5.227 -9.148 1 82.69 197 GLY B CA 1
ATOM 3508 C C . GLY B 1 197 ? -17.984 6.25 -8.695 1 82.69 197 GLY B C 1
ATOM 3509 O O . GLY B 1 197 ? -17.656 7.414 -8.477 1 82.69 197 GLY B O 1
ATOM 3510 N N . GLU B 1 198 ? -19.172 5.805 -8.578 1 82.88 198 GLU B N 1
ATOM 3511 C CA . GLU B 1 198 ? -20.203 6.691 -8.062 1 82.88 198 GLU B CA 1
ATOM 3512 C C . GLU B 1 198 ? -20.109 6.844 -6.547 1 82.88 198 GLU B C 1
ATOM 3514 O O . GLU B 1 198 ? -19.453 6.043 -5.879 1 82.88 198 GLU B O 1
ATOM 3519 N N . VAL B 1 199 ? -20.766 7.887 -6.121 1 83.12 199 VAL B N 1
ATOM 3520 C CA . VAL B 1 199 ? -20.766 8.117 -4.68 1 83.12 199 VAL B CA 1
ATOM 3521 C C . VAL B 1 199 ? -21.703 7.133 -3.998 1 83.12 199 VAL B C 1
ATOM 3523 O O . VAL B 1 199 ? -22.812 6.887 -4.488 1 83.12 199 VAL B O 1
ATOM 3526 N N . HIS B 1 200 ? -21.344 6.574 -2.939 1 79.06 200 HIS B N 1
ATOM 3527 C CA . HIS B 1 200 ? -22.125 5.59 -2.201 1 79.06 200 HIS B CA 1
ATOM 3528 C C . HIS B 1 200 ? -23.438 6.191 -1.688 1 79.06 200 HIS B C 1
ATOM 3530 O O . HIS B 1 200 ? -24.484 5.57 -1.788 1 79.06 200 HIS B O 1
ATOM 3536 N N . GLY B 1 201 ? -23.391 7.504 -1.205 1 73.12 201 GLY B N 1
ATOM 3537 C CA . GLY B 1 201 ? -24.562 8.289 -0.872 1 73.12 201 GLY B CA 1
ATOM 3538 C C . GLY B 1 201 ? -25.25 7.82 0.396 1 73.12 201 GLY B C 1
ATOM 3539 O O . GLY B 1 201 ? -26.359 8.273 0.711 1 73.12 201 GLY B O 1
ATOM 3540 N N . LYS B 1 202 ? -24.812 6.664 1.076 1 69.44 202 LYS B N 1
ATOM 3541 C CA . LYS B 1 202 ? -25.438 6.188 2.311 1 69.44 202 LYS B CA 1
ATOM 3542 C C . LYS B 1 202 ? -24.438 6.199 3.465 1 69.44 202 LYS B C 1
ATOM 3544 O O . LYS B 1 202 ? -23.266 5.875 3.279 1 69.44 202 LYS B O 1
ATOM 3549 N N . MET B 1 203 ? -25.031 6.688 4.648 1 65.62 203 MET B N 1
ATOM 3550 C CA . MET B 1 203 ? -24.188 6.66 5.836 1 65.62 203 MET B CA 1
ATOM 3551 C C . MET B 1 203 ? -24.047 5.238 6.375 1 65.62 203 MET B C 1
ATOM 3553 O O . MET B 1 203 ? -25.047 4.539 6.547 1 65.62 203 MET B O 1
ATOM 3557 N N . ASP B 1 204 ? -22.875 4.73 6.512 1 64.38 204 ASP B N 1
ATOM 3558 C CA . ASP B 1 204 ? -22.625 3.43 7.117 1 64.38 204 ASP B CA 1
ATOM 3559 C C . ASP B 1 204 ? -22.875 3.463 8.617 1 64.38 204 ASP B C 1
ATOM 3561 O O . ASP B 1 204 ? -22.547 4.441 9.289 1 64.38 204 ASP B O 1
ATOM 3565 N N . GLY B 1 205 ? -23.672 2.535 9.109 1 63.59 205 GLY B N 1
ATOM 3566 C CA . GLY B 1 205 ? -24 2.475 10.523 1 63.59 205 GLY B CA 1
ATOM 3567 C C . GLY B 1 205 ? -22.797 2.613 11.422 1 63.59 205 GLY B C 1
ATOM 3568 O O . GLY B 1 205 ? -22.844 3.295 12.453 1 63.59 205 GLY B O 1
ATOM 3569 N N . ASP B 1 206 ? -21.734 2.084 11.039 1 61.81 206 ASP B N 1
ATOM 3570 C CA . ASP B 1 206 ? -20.516 2.139 11.836 1 61.81 206 ASP B CA 1
ATOM 3571 C C . ASP B 1 206 ? -19.969 3.564 11.914 1 61.81 206 ASP B C 1
ATOM 3573 O O . ASP B 1 206 ? -19.438 3.977 12.945 1 61.81 206 ASP B O 1
ATOM 3577 N N . ILE B 1 207 ? -20.219 4.352 10.984 1 59.69 207 ILE B N 1
ATOM 3578 C CA . ILE B 1 207 ? -19.672 5.699 10.906 1 59.69 207 ILE B CA 1
ATOM 3579 C C . ILE B 1 207 ? -20.547 6.664 11.695 1 59.69 207 ILE B C 1
ATOM 3581 O O . ILE B 1 207 ? -20.047 7.57 12.367 1 59.69 207 ILE B O 1
ATOM 3585 N N . ALA B 1 208 ? -21.859 6.387 11.633 1 63.16 208 ALA B N 1
ATOM 3586 C CA . ALA B 1 208 ? -22.781 7.242 12.375 1 63.16 208 ALA B CA 1
ATOM 3587 C C . ALA B 1 208 ? -22.453 7.23 13.867 1 63.16 208 ALA B C 1
ATOM 3589 O O . ALA B 1 208 ? -22.688 8.219 14.57 1 63.16 208 ALA B O 1
ATOM 3590 N N . HIS B 1 209 ? -21.766 6.145 14.211 1 70.31 209 HIS B N 1
ATOM 3591 C CA . HIS B 1 209 ? -21.406 6.004 15.617 1 70.31 209 HIS B CA 1
ATOM 3592 C C . HIS B 1 209 ? -19.906 6.227 15.828 1 70.31 209 HIS B C 1
ATOM 3594 O O . HIS B 1 209 ? -19.375 5.922 16.906 1 70.31 209 HIS B O 1
ATOM 3600 N N . GLY B 1 210 ? -19.375 6.832 14.883 1 81.69 210 GLY B N 1
ATOM 3601 C CA . GLY B 1 210 ? -17.938 7.062 14.984 1 81.69 210 GLY B CA 1
ATOM 3602 C C . GLY B 1 210 ? -17.578 8.258 15.852 1 81.69 210 GLY B C 1
ATOM 3603 O O . GLY B 1 210 ? -18.453 8.875 16.453 1 81.69 210 GLY B O 1
ATOM 3604 N N . TYR B 1 211 ? -16.266 8.531 16 1 89.75 211 TYR B N 1
ATOM 3605 C CA . TYR B 1 211 ? -15.75 9.656 16.781 1 89.75 211 TYR B CA 1
ATOM 3606 C C . TYR B 1 211 ? -16.156 10.984 16.141 1 89.75 211 TYR B C 1
ATOM 3608 O O . TYR B 1 211 ? -16.234 11.086 14.914 1 89.75 211 TYR B O 1
ATOM 3616 N N . LYS B 1 212 ? -16.406 11.969 16.938 1 92.94 212 LYS B N 1
ATOM 3617 C CA . LYS B 1 212 ? -16.594 13.32 16.438 1 92.94 212 LYS B CA 1
ATOM 3618 C C . LYS B 1 212 ? -15.289 13.867 15.836 1 92.94 212 LYS B C 1
ATOM 3620 O O . LYS B 1 212 ? -14.219 13.688 16.422 1 92.94 212 LYS B O 1
ATOM 3625 N N . PRO B 1 213 ? -15.398 14.5 14.68 1 95.56 213 PRO B N 1
ATOM 3626 C CA . PRO B 1 213 ? -14.188 15.062 14.062 1 95.56 213 PRO B CA 1
ATOM 3627 C C . PRO B 1 213 ? -13.43 15.992 15 1 95.56 213 PRO B C 1
ATOM 3629 O O . PRO B 1 213 ? -12.195 16.016 14.984 1 95.56 213 PRO B O 1
ATOM 3632 N N . GLU B 1 214 ? -14.141 16.75 15.875 1 96.12 214 GLU B N 1
ATOM 3633 C CA . GLU B 1 214 ? -13.516 17.672 16.812 1 96.12 214 GLU B CA 1
ATOM 3634 C C . GLU B 1 214 ? -12.641 16.938 17.812 1 96.12 214 GLU B C 1
ATOM 3636 O O . GLU B 1 214 ? -11.539 17.375 18.141 1 96.12 214 GLU B O 1
ATOM 3641 N N . TYR B 1 215 ? -13.109 15.805 18.25 1 96.69 215 TYR B N 1
ATOM 3642 C CA . TYR B 1 215 ? -12.359 14.977 19.188 1 96.69 215 TYR B CA 1
ATOM 3643 C C . TYR B 1 215 ? -11.07 14.469 18.562 1 96.69 215 TYR B C 1
ATOM 3645 O O . TYR B 1 215 ? -10 14.555 19.172 1 96.69 215 TYR B O 1
ATOM 3653 N N . VAL B 1 216 ? -11.195 13.977 17.375 1 97.62 216 VAL B N 1
ATOM 3654 C CA . VAL B 1 216 ? -10.039 13.438 16.656 1 97.62 216 VAL B CA 1
ATOM 3655 C C . VAL B 1 216 ? -9.031 14.562 16.391 1 97.62 216 VAL B C 1
ATOM 3657 O O . VAL B 1 216 ? -7.824 14.367 16.547 1 97.62 216 VAL B O 1
ATOM 3660 N N . ALA B 1 217 ? -9.523 15.727 16.047 1 98.38 217 ALA B N 1
ATOM 3661 C CA . ALA B 1 217 ? -8.664 16.875 15.773 1 98.38 217 ALA B CA 1
ATOM 3662 C C . ALA B 1 217 ? -7.855 17.266 17.016 1 98.38 217 ALA B C 1
ATOM 3664 O O . ALA B 1 217 ? -6.66 17.547 16.922 1 98.38 217 ALA B O 1
ATOM 3665 N N . GLU B 1 218 ? -8.484 17.25 18.156 1 98.19 218 GLU B N 1
ATOM 3666 C CA . GLU B 1 218 ? -7.809 17.578 19.406 1 98.19 218 GLU B CA 1
ATOM 3667 C C . GLU B 1 218 ? -6.727 16.547 19.734 1 98.19 218 GLU B C 1
ATOM 3669 O O . GLU B 1 218 ? -5.652 16.906 20.219 1 98.19 218 GLU B O 1
ATOM 3674 N N . LYS B 1 219 ? -7.066 15.297 19.484 1 98.38 219 LYS B N 1
ATOM 3675 C CA . LYS B 1 219 ? -6.082 14.242 19.703 1 98.38 219 LYS B CA 1
ATOM 3676 C C . LYS B 1 219 ? -4.879 14.391 18.781 1 98.38 219 LYS B C 1
ATOM 3678 O O . LYS B 1 219 ? -3.744 14.133 19.188 1 98.38 219 LYS B O 1
ATOM 3683 N N . ILE B 1 220 ? -5.133 14.812 17.578 1 98.62 220 ILE B N 1
ATOM 3684 C CA . ILE B 1 220 ? -4.055 15.008 16.609 1 98.62 220 ILE B CA 1
ATOM 3685 C C . ILE B 1 220 ? -3.182 16.188 17.047 1 98.62 220 ILE B C 1
ATOM 3687 O O . ILE B 1 220 ? -1.952 16.094 17 1 98.62 220 ILE B O 1
ATOM 3691 N N . LEU B 1 221 ? -3.775 17.297 17.516 1 98.62 221 LEU B N 1
ATOM 3692 C CA . LEU B 1 221 ? -3.006 18.438 18.016 1 98.62 221 LEU B CA 1
ATOM 3693 C C . LEU B 1 221 ? -2.113 18 19.172 1 98.62 221 LEU B C 1
ATOM 3695 O O . LEU B 1 221 ? -0.931 18.344 19.219 1 98.62 221 LEU B O 1
ATOM 3699 N N . SER B 1 222 ? -2.709 17.234 20.094 1 98.62 222 SER B N 1
ATOM 3700 C CA . SER B 1 222 ? -1.937 16.734 21.234 1 98.62 222 SER B CA 1
ATOM 3701 C C . SER B 1 222 ? -0.777 15.852 20.766 1 98.62 222 SER B C 1
ATOM 3703 O O . SER B 1 222 ? 0.321 15.922 21.328 1 98.62 222 SER B O 1
ATOM 3705 N N . ALA B 1 223 ? -1.039 15.031 19.766 1 98.44 223 ALA B N 1
ATOM 3706 C CA . ALA B 1 223 ? -0.003 14.156 19.234 1 98.44 223 ALA B CA 1
ATOM 3707 C C . ALA B 1 223 ? 1.138 14.961 18.625 1 98.44 223 ALA B C 1
ATOM 3709 O O . ALA B 1 223 ? 2.307 14.578 18.734 1 98.44 223 ALA B O 1
ATOM 3710 N N . VAL B 1 224 ? 0.785 16.016 17.953 1 98.44 224 VAL B N 1
ATOM 3711 C CA . VAL B 1 224 ? 1.786 16.891 17.344 1 98.44 224 VAL B CA 1
ATOM 3712 C C . VAL B 1 224 ? 2.635 17.547 18.438 1 98.44 224 VAL B C 1
ATOM 3714 O O . VAL B 1 224 ? 3.867 17.531 18.359 1 98.44 224 VAL B O 1
ATOM 3717 N N . VAL B 1 225 ? 2 18.094 19.484 1 98.06 225 VAL B N 1
ATOM 3718 C CA . VAL B 1 225 ? 2.686 18.766 20.578 1 98.06 225 VAL B CA 1
ATOM 3719 C C . VAL B 1 225 ? 3.609 17.797 21.297 1 98.06 225 VAL B C 1
ATOM 3721 O O . VAL B 1 225 ? 4.734 18.141 21.672 1 98.06 225 VAL B O 1
ATOM 3724 N N . GLU B 1 226 ? 3.139 16.562 21.422 1 98.19 226 GLU B N 1
ATOM 3725 C CA . GLU B 1 226 ? 3.893 15.531 22.141 1 98.19 226 GLU B CA 1
ATOM 3726 C C . GLU B 1 226 ? 4.867 14.812 21.219 1 98.19 226 GLU B C 1
ATOM 3728 O O . GLU B 1 226 ? 5.629 13.953 21.672 1 98.19 226 GLU B O 1
ATOM 3733 N N . CYS B 1 227 ? 4.848 15.086 19.938 1 97.62 227 CYS B N 1
ATOM 3734 C CA . CYS B 1 227 ? 5.703 14.492 18.922 1 97.62 227 CYS B CA 1
ATOM 3735 C C . CYS B 1 227 ? 5.547 12.977 18.891 1 97.62 227 CYS B C 1
ATOM 3737 O O . CYS B 1 227 ? 6.539 12.25 18.859 1 97.62 227 CYS B O 1
ATOM 3739 N N . LYS B 1 228 ? 4.266 12.57 19 1 98 228 LYS B N 1
ATOM 3740 C CA . LYS B 1 228 ? 4.012 11.133 18.891 1 98 228 LYS B CA 1
ATOM 3741 C C . LYS B 1 228 ? 4.32 10.625 17.484 1 98 228 LYS B C 1
ATOM 3743 O O . LYS B 1 228 ? 4.016 11.297 16.5 1 98 228 LYS B O 1
ATOM 3748 N N . LYS B 1 229 ? 4.957 9.477 17.438 1 98.25 229 LYS B N 1
ATOM 3749 C CA . LYS B 1 229 ? 5.305 8.898 16.141 1 98.25 229 LYS B CA 1
ATOM 3750 C C . LYS B 1 229 ? 4.113 8.172 15.531 1 98.25 229 LYS B C 1
ATOM 3752 O O . LYS B 1 229 ? 3.979 8.117 14.305 1 98.25 229 LYS B O 1
ATOM 3757 N N . GLU B 1 230 ? 3.32 7.562 16.312 1 97.81 230 GLU B N 1
ATOM 3758 C CA . GLU B 1 230 ? 2.119 6.852 15.883 1 97.81 230 GLU B CA 1
ATOM 3759 C C . GLU B 1 230 ? 1.01 6.969 16.922 1 97.81 230 GLU B C 1
ATOM 3761 O O . GLU B 1 230 ? 1.273 6.918 18.125 1 97.81 230 GLU B O 1
ATOM 3766 N N . LEU B 1 231 ? -0.226 7.164 16.469 1 97.81 231 LEU B N 1
ATOM 3767 C CA . LEU B 1 231 ? -1.389 7.242 17.344 1 97.81 231 LEU B CA 1
ATOM 3768 C C . LEU B 1 231 ? -2.586 6.531 16.734 1 97.81 231 LEU B C 1
ATOM 3770 O O . LEU B 1 231 ? -2.957 6.816 15.586 1 97.81 231 LEU B O 1
ATOM 3774 N N . ILE B 1 232 ? -3.145 5.527 17.391 1 97.38 232 ILE B N 1
ATOM 3775 C CA . ILE B 1 232 ? -4.371 4.859 16.969 1 97.38 232 ILE B CA 1
ATOM 3776 C C . ILE B 1 232 ? -5.555 5.398 17.766 1 97.38 232 ILE B C 1
ATOM 3778 O O . ILE B 1 232 ? -5.57 5.309 19 1 97.38 232 ILE B O 1
ATOM 3782 N N . ILE B 1 233 ? -6.473 6.055 17.094 1 97 233 ILE B N 1
ATOM 3783 C CA . ILE B 1 233 ? -7.695 6.551 17.719 1 97 233 ILE B CA 1
ATOM 3784 C C . ILE B 1 233 ? -8.867 5.641 17.344 1 97 233 ILE B C 1
ATOM 3786 O O . ILE B 1 233 ? -9.594 5.914 16.391 1 97 233 ILE B O 1
ATOM 3790 N N . ALA B 1 234 ? -9.055 4.633 18.109 1 94.94 234 ALA B N 1
ATOM 3791 C CA . ALA B 1 234 ? -10.078 3.629 17.812 1 94.94 234 ALA B CA 1
ATOM 3792 C C . ALA B 1 234 ? -10.539 2.928 19.078 1 94.94 234 ALA B C 1
ATOM 3794 O O . ALA B 1 234 ? -9.812 2.889 20.078 1 94.94 234 ALA B O 1
ATOM 3795 N N . PRO B 1 235 ? -11.82 2.457 19.062 1 92.75 235 PRO B N 1
ATOM 3796 C CA . PRO B 1 235 ? -12.242 1.619 20.188 1 92.75 235 PRO B CA 1
ATOM 3797 C C . PRO B 1 235 ? -11.383 0.366 20.359 1 92.75 235 PRO B C 1
ATOM 3799 O O . PRO B 1 235 ? -10.461 0.141 19.562 1 92.75 235 PRO B O 1
ATOM 3802 N N . VAL B 1 236 ? -11.625 -0.454 21.297 1 93.62 236 VAL B N 1
ATOM 3803 C CA . VAL B 1 236 ? -10.781 -1.565 21.703 1 93.62 236 VAL B CA 1
ATOM 3804 C C . VAL B 1 236 ? -10.766 -2.641 20.625 1 93.62 236 VAL B C 1
ATOM 3806 O O . VAL B 1 236 ? -9.727 -3.248 20.359 1 93.62 236 VAL B O 1
ATOM 3809 N N . ILE B 1 237 ? -11.859 -2.834 19.953 1 92.88 237 ILE B N 1
ATOM 3810 C CA . ILE B 1 237 ? -12.008 -3.969 19.047 1 92.88 237 ILE B CA 1
ATOM 3811 C C . ILE B 1 237 ? -11.086 -3.795 17.844 1 92.88 237 ILE B C 1
ATOM 3813 O O . ILE B 1 237 ? -10.312 -4.695 17.516 1 92.88 237 ILE B O 1
ATOM 3817 N N . PRO B 1 238 ? -11.094 -2.596 17.188 1 93.25 238 PRO B N 1
ATOM 3818 C CA . PRO B 1 238 ? -10.148 -2.42 16.094 1 93.25 238 PRO B CA 1
ATOM 3819 C C . PRO B 1 238 ? -8.695 -2.504 16.531 1 93.25 238 PRO B C 1
ATOM 3821 O O . PRO B 1 238 ? -7.84 -2.994 15.789 1 93.25 238 PRO B O 1
ATOM 3824 N N . ARG B 1 239 ? -8.367 -2.07 17.688 1 94 239 ARG B N 1
ATOM 3825 C CA . ARG B 1 239 ? -7.008 -2.15 18.203 1 94 239 ARG B CA 1
ATOM 3826 C C . ARG B 1 239 ? -6.578 -3.6 18.406 1 94 239 ARG B C 1
ATOM 3828 O O . ARG B 1 239 ? -5.449 -3.969 18.062 1 94 239 ARG B O 1
ATOM 3835 N N . LEU B 1 240 ? -7.52 -4.418 18.922 1 94.81 240 LEU B N 1
ATOM 3836 C CA . LEU B 1 240 ? -7.238 -5.836 19.109 1 94.81 240 LEU B CA 1
ATOM 3837 C C . LEU B 1 240 ? -7.098 -6.547 17.766 1 94.81 240 LEU B C 1
ATOM 3839 O O . LEU B 1 240 ? -6.297 -7.469 17.625 1 94.81 240 LEU B O 1
ATOM 3843 N N . ALA B 1 241 ? -7.906 -6.086 16.797 1 95.38 241 ALA B N 1
ATOM 3844 C CA . ALA B 1 241 ? -7.855 -6.688 15.477 1 95.38 241 ALA B CA 1
ATOM 3845 C C . ALA B 1 241 ? -6.473 -6.512 14.852 1 95.38 241 ALA B C 1
ATOM 3847 O O . ALA B 1 241 ? -5.973 -7.414 14.172 1 95.38 241 ALA B O 1
ATOM 3848 N N . ILE B 1 242 ? -5.887 -5.371 15.062 1 95.94 242 ILE B N 1
ATOM 3849 C CA . ILE B 1 242 ? -4.547 -5.102 14.547 1 95.94 242 ILE B CA 1
ATOM 3850 C C . ILE B 1 242 ? -3.553 -6.086 15.156 1 95.94 242 ILE B C 1
ATOM 3852 O O . ILE B 1 242 ? -2.723 -6.66 14.453 1 95.94 242 ILE B O 1
ATOM 3856 N N . MET B 1 243 ? -3.664 -6.355 16.469 1 94.88 243 MET B N 1
ATOM 3857 C CA . MET B 1 243 ? -2.775 -7.281 17.156 1 94.88 243 MET B CA 1
ATOM 3858 C C . MET B 1 243 ? -3.02 -8.719 16.703 1 94.88 243 MET B C 1
ATOM 3860 O O . MET B 1 243 ? -2.07 -9.461 16.453 1 94.88 243 MET B O 1
ATOM 3864 N N . ILE B 1 244 ? -4.277 -9.062 16.547 1 95.94 244 ILE B N 1
ATOM 3865 C CA . ILE B 1 244 ? -4.656 -10.422 16.172 1 95.94 244 ILE B CA 1
ATOM 3866 C C . ILE B 1 244 ? -4.168 -10.711 14.75 1 95.94 244 ILE B C 1
ATOM 3868 O O . ILE B 1 244 ? -3.717 -11.828 14.461 1 95.94 244 ILE B O 1
ATOM 3872 N N . ARG B 1 245 ? -4.203 -9.688 13.883 1 96.94 245 ARG B N 1
ATOM 3873 C CA . ARG B 1 245 ? -3.77 -9.875 12.508 1 96.94 245 ARG B CA 1
ATOM 3874 C C . ARG B 1 245 ? -2.305 -10.297 12.445 1 96.94 245 ARG B C 1
ATOM 3876 O O . ARG B 1 245 ? -1.912 -11.078 11.578 1 96.94 245 ARG B O 1
ATOM 3883 N N . THR B 1 246 ? -1.509 -9.789 13.359 1 94.12 246 THR B N 1
ATOM 3884 C CA . THR B 1 246 ? -0.079 -10.078 13.352 1 94.12 246 THR B CA 1
ATOM 3885 C C . THR B 1 246 ? 0.221 -11.352 14.141 1 94.12 246 THR B C 1
ATOM 3887 O O . THR B 1 246 ? 1.011 -12.188 13.703 1 94.12 246 THR B O 1
ATOM 3890 N N . LEU B 1 247 ? -0.49 -11.609 15.273 1 93.56 247 LEU B N 1
ATOM 3891 C CA . LEU B 1 247 ? -0.119 -12.664 16.203 1 93.56 247 LEU B CA 1
ATOM 3892 C C . LEU B 1 247 ? -0.872 -13.953 15.906 1 93.56 247 LEU B C 1
ATOM 3894 O O . LEU B 1 247 ? -0.386 -15.047 16.203 1 93.56 247 LEU B O 1
ATOM 3898 N N . ALA B 1 248 ? -2.053 -13.805 15.336 1 95.62 248 ALA B N 1
ATOM 3899 C CA . ALA B 1 248 ? -2.904 -14.953 15.023 1 95.62 248 ALA B CA 1
ATOM 3900 C C . ALA B 1 248 ? -3.623 -14.75 13.695 1 95.62 248 ALA B C 1
ATOM 3902 O O . ALA B 1 248 ? -4.855 -14.727 13.648 1 95.62 248 ALA B O 1
ATOM 3903 N N . PRO B 1 249 ? -2.789 -14.742 12.617 1 95.5 249 PRO B N 1
ATOM 3904 C CA . PRO B 1 249 ? -3.377 -14.406 11.32 1 95.5 249 PRO B CA 1
ATOM 3905 C C . PRO B 1 249 ? -4.484 -15.367 10.906 1 95.5 249 PRO B C 1
ATOM 3907 O O . PRO B 1 249 ? -5.477 -14.953 10.305 1 95.5 249 PRO B O 1
ATOM 3910 N N . SER B 1 250 ? -4.371 -16.672 11.211 1 96 250 SER B N 1
ATOM 3911 C CA . SER B 1 250 ? -5.402 -17.625 10.836 1 96 250 SER B CA 1
ATOM 3912 C C . SER B 1 250 ? -6.746 -17.266 11.469 1 96 250 SER B C 1
ATOM 3914 O O . SER B 1 250 ? -7.793 -17.406 10.828 1 96 250 SER B O 1
ATOM 3916 N N . PHE B 1 251 ? -6.68 -16.875 12.75 1 96.31 251 PHE B N 1
ATOM 3917 C CA . PHE B 1 251 ? -7.898 -16.469 13.43 1 96.31 251 PHE B CA 1
ATOM 3918 C C . PHE B 1 251 ? -8.461 -15.188 12.812 1 96.31 251 PHE B C 1
ATOM 3920 O O . PHE B 1 251 ? -9.672 -15.062 12.641 1 96.31 251 PHE B O 1
ATOM 3927 N N . TYR B 1 252 ? -7.629 -14.25 12.523 1 97.19 252 TYR B N 1
ATOM 3928 C CA . TYR B 1 252 ? -8.039 -13.023 11.852 1 97.19 252 TYR B CA 1
ATOM 3929 C C . TYR B 1 252 ? -8.727 -13.328 10.523 1 97.19 252 TYR B C 1
ATOM 3931 O O . TYR B 1 252 ? -9.781 -12.766 10.219 1 97.19 252 TYR B O 1
ATOM 3939 N N . PHE B 1 253 ? -8.125 -14.234 9.711 1 97.12 253 PHE B N 1
ATOM 3940 C CA . PHE B 1 253 ? -8.688 -14.586 8.406 1 97.12 253 PHE B CA 1
ATOM 3941 C C . PHE B 1 253 ? -10.055 -15.234 8.57 1 97.12 253 PHE B C 1
ATOM 3943 O O . PHE B 1 253 ? -10.961 -15 7.762 1 97.12 253 PHE B O 1
ATOM 3950 N N . TRP B 1 254 ? -10.18 -16.016 9.586 1 96.19 254 TRP B N 1
ATOM 3951 C CA . TRP B 1 254 ? -11.461 -16.656 9.875 1 96.19 254 TRP B CA 1
ATOM 3952 C C . TRP B 1 254 ? -12.531 -15.602 10.164 1 96.19 254 TRP B C 1
ATOM 3954 O O . TRP B 1 254 ? -13.641 -15.68 9.633 1 96.19 254 TRP B O 1
ATOM 3964 N N . ILE B 1 255 ? -12.25 -14.602 10.961 1 95.88 255 ILE B N 1
ATOM 3965 C CA . ILE B 1 255 ? -13.172 -13.523 11.305 1 95.88 255 ILE B CA 1
ATOM 3966 C C . ILE B 1 255 ? -13.562 -12.758 10.047 1 95.88 255 ILE B C 1
ATOM 3968 O O . ILE B 1 255 ? -14.734 -12.438 9.844 1 95.88 255 ILE B O 1
ATOM 3972 N N . MET B 1 256 ? -12.602 -12.469 9.195 1 96.5 256 MET B N 1
ATOM 3973 C CA . MET B 1 256 ? -12.859 -11.664 8 1 96.5 256 MET B CA 1
ATOM 3974 C C . MET B 1 256 ? -13.719 -12.43 7.004 1 96.5 256 MET B C 1
ATOM 3976 O O . MET B 1 256 ? -14.523 -11.828 6.289 1 96.5 256 MET B O 1
ATOM 3980 N N . GLU B 1 257 ? -13.484 -13.742 6.914 1 96.19 257 GLU B N 1
ATOM 3981 C CA . GLU B 1 257 ? -14.328 -14.57 6.059 1 96.19 257 GLU B CA 1
ATOM 3982 C C . GLU B 1 257 ? -15.789 -14.5 6.492 1 96.19 257 GLU B C 1
ATOM 3984 O O . GLU B 1 257 ? -16.688 -14.398 5.652 1 96.19 257 GLU B O 1
ATOM 3989 N N . ARG B 1 258 ? -16 -14.531 7.777 1 94.5 258 ARG B N 1
ATOM 3990 C CA . ARG B 1 258 ? -17.359 -14.438 8.32 1 94.5 258 ARG B CA 1
ATOM 3991 C C . ARG B 1 258 ? -17.953 -13.062 8.055 1 94.5 258 ARG B C 1
ATOM 3993 O O . ARG B 1 258 ? -19.141 -12.953 7.715 1 94.5 258 ARG B O 1
ATOM 4000 N N . LYS B 1 259 ? -17.172 -12.07 8.211 1 92.62 259 LYS B N 1
ATOM 4001 C CA . LYS B 1 259 ? -17.609 -10.703 7.941 1 92.62 259 LYS B CA 1
ATOM 4002 C C . LYS B 1 259 ? -18.031 -10.539 6.48 1 92.62 259 LYS B C 1
ATOM 4004 O O . LYS B 1 259 ? -19.016 -9.859 6.184 1 92.62 259 LYS B O 1
ATOM 4009 N N . ALA B 1 260 ? -17.281 -11.125 5.598 1 93.31 260 ALA B N 1
ATOM 4010 C CA . ALA B 1 260 ? -17.562 -11.023 4.168 1 93.31 260 ALA B CA 1
ATOM 4011 C C . ALA B 1 260 ? -18.891 -11.695 3.822 1 93.31 260 ALA B C 1
ATOM 4013 O O . ALA B 1 260 ? -19.641 -11.203 2.977 1 93.31 260 ALA B O 1
ATOM 4014 N N . ARG B 1 261 ? -19.203 -12.773 4.441 1 89.19 261 ARG B N 1
ATOM 4015 C CA . ARG B 1 261 ? -20.438 -13.516 4.203 1 89.19 261 ARG B CA 1
ATOM 4016 C C . ARG B 1 261 ? -21.656 -12.734 4.676 1 89.19 261 ARG B C 1
ATOM 4018 O O . ARG B 1 261 ? -22.703 -12.758 4.031 1 89.19 261 ARG B O 1
ATOM 4025 N N . ASN B 1 262 ? -21.484 -11.992 5.711 1 82.81 262 ASN B N 1
ATOM 4026 C CA . ASN B 1 262 ? -22.594 -11.234 6.293 1 82.81 262 ASN B CA 1
ATOM 4027 C C . ASN B 1 262 ? -22.906 -9.984 5.48 1 82.81 262 ASN B C 1
ATOM 4029 O O . ASN B 1 262 ? -24.047 -9.508 5.48 1 82.81 262 ASN B O 1
ATOM 4033 N N . SER B 1 263 ? -21.969 -9.414 4.82 1 71.69 263 SER B N 1
ATOM 4034 C CA . SER B 1 263 ? -22.172 -8.195 4.035 1 71.69 263 SER B CA 1
ATOM 4035 C C . SER B 1 263 ? -22.797 -8.516 2.684 1 71.69 263 SER B C 1
ATOM 4037 O O . SER B 1 263 ? -23.375 -7.633 2.043 1 71.69 263 SER B O 1
ATOM 4039 N N . SER B 1 264 ? -22.609 -9.672 2.129 1 61.91 264 SER B N 1
ATOM 4040 C CA . SER B 1 264 ? -23.172 -10.086 0.843 1 61.91 264 SER B CA 1
ATOM 4041 C C . SER B 1 264 ? -24.641 -10.469 0.974 1 61.91 264 SER B C 1
ATOM 4043 O O . SER B 1 264 ? -25.391 -10.406 -0.002 1 61.91 264 SER B O 1
ATOM 4045 N N . ASP B 1 265 ? -25.109 -10.82 2.191 1 49.34 265 ASP B N 1
ATOM 4046 C CA . ASP B 1 265 ? -26.516 -11.148 2.41 1 49.34 265 ASP B CA 1
ATOM 4047 C C . ASP B 1 265 ? -27.344 -9.891 2.684 1 49.34 265 ASP B C 1
ATOM 4049 O O . ASP B 1 265 ? -26.891 -8.984 3.383 1 49.34 265 ASP B O 1
#

Solvent-accessible surface area (backbone atoms only — not comparable to full-atom values): 25887 Å² total; per-residue (Å²): 60,33,28,32,22,50,44,51,49,27,32,29,34,51,51,50,44,39,72,72,43,38,73,41,37,38,21,23,68,51,53,71,42,31,52,51,49,44,52,53,57,70,66,49,88,63,94,58,76,66,51,83,60,40,78,44,69,43,54,50,68,44,63,87,53,38,50,57,53,45,51,53,53,30,69,73,66,68,62,65,61,43,41,36,43,49,42,65,63,49,45,41,34,48,74,82,71,32,41,67,66,42,42,49,50,37,30,32,27,39,24,51,19,46,51,52,44,49,51,50,48,43,62,62,20,49,75,65,45,35,28,34,42,34,38,53,58,28,48,39,28,71,41,46,48,50,42,26,28,51,38,13,14,17,26,16,20,38,45,19,36,49,49,9,47,36,18,61,35,43,87,36,51,33,46,44,25,42,36,21,36,45,52,51,45,44,61,52,51,31,58,8,25,26,23,86,53,45,61,58,69,47,79,47,73,68,26,76,68,27,46,53,30,58,59,54,23,52,51,49,53,51,32,59,78,67,62,40,54,67,46,75,53,54,62,69,65,65,57,48,48,47,52,33,45,72,78,34,43,71,60,40,51,51,53,36,32,54,52,29,57,58,70,76,100,61,33,29,33,22,50,44,51,48,26,31,29,33,51,50,50,43,38,71,71,42,38,73,42,36,40,21,23,69,51,52,70,43,32,52,50,48,44,51,53,56,69,66,51,90,64,94,58,76,67,52,83,60,41,78,44,70,44,54,50,69,44,62,86,53,39,51,58,53,46,52,53,52,31,69,72,67,68,60,64,60,43,41,35,43,49,42,65,61,46,44,42,36,48,76,82,69,33,41,68,66,41,40,49,50,37,29,34,27,40,24,50,18,46,52,53,45,49,51,52,48,42,63,60,20,49,74,66,47,36,30,35,42,34,36,54,58,28,47,38,28,73,41,45,50,50,41,26,30,53,38,12,13,18,26,15,20,37,46,21,36,48,49,11,46,36,19,60,36,42,86,36,50,32,44,44,26,41,36,21,36,48,53,50,47,44,60,52,51,30,57,7,26,26,24,86,53,45,63,57,70,48,77,47,73,67,26,77,69,27,45,52,31,58,58,54,25,52,53,49,52,50,32,59,77,67,61,41,55,65,47,77,53,54,62,67,64,64,55,49,48,49,50,34,47,72,77,35,42,70,61,40,50,54,53,36,31,53,52,31,57,60,69,76,100

Secondary structure (DSSP, 8-state):
-EETTTSHHHHHHHHHHHHTT---EEEES-HHHHHHHHHHHHHS--SS-----EEEE--TT-GGGHHHHHHHHHHHHS--SEEEE-----B-B-TTTS-HHHHHHHHIIIIIIHHHHHHHHHHHHHHHT-EEEEEE--GGGT---TTBHHHHHHHHHHHHHHHHHHHHHGGGTEEEEEEEE--B-STTTTT-B-TTS-B--S--HHHHTSB-HHHHHHHHHHHHHTT-SEEEE--HHHHHHHHHHHH-HHHHHHHHHHHHHHHH-/-EETTTSHHHHHHHHHHHHTT---EEEES-HHHHHHHHHHHHHS--SS-----EEEE--TT-GGGHHHHHHHHHHHHS--SEEEE-----B-B-TTTS-HHHHHHHHIIIIIIHHHHHHHHHHHHHHHT-EEEEEE--GGGT---TTBHHHHHHHHHHHHHHHHHHHHHGGGTEEEEEEEE--B-STTTTT-B-TTS-B--S--HHHHTSB-HHHHHHHHHHHHHTT-SEEEE--HHHHHHHHHHHH-HHHHHHHHHHHHHHHH-

InterPro domains:
  IPR002347 Short-chain dehydrogenase/reductase SDR [PF00106] (1-189)
  IPR002347 Short-chain dehydrogenase/reductase SDR [PR00080] (78-89)
  IPR002347 Short-chain dehydrogenase/reductase SDR [PR00080] (131-139)
  IPR002347 Short-chain dehydrogenase/reductase SDR [PR00080] (151-170)
  IPR002347 Short-chain dehydrogenase/reductase SDR [PR00081] (78-89)
  IPR002347 Short-chain dehydrogenase/reductase SDR [PR00081] (125-141)
  IPR002347 Short-chain dehydrogenase/reductase SDR [PR00081] (151-170)
  IPR002347 Short-chain dehydrogenase/reductase SDR [PR00081] (172-189)
  IPR020904 Short-chain dehydrogenase/reductase, conserved site [PS00061] (138-166)
  IPR036291 NAD(P)-binding domain superfamily [SSF51735] (1-258)

Sequence (530 aa):
MITGASSGLGESLAHCFYKAGCRVILAARRQNELERVRSDLLAMHVTIPTHPPVVLPLDLSDLNALPDHVRQALAIFGHIDILINNGGISYRGDILSTDAEVVKRIMMVNYFGNMVLTKAVLPSMIKQRSGHVVTVSSVQGKIAIPHRSAYAASKHALQAFSDALRAEVARYNIKVSVISPGYIATSLSLNALTGSGEVHGKMDGDIAHGYKPEYVAEKILSAVVECKKELIIAPVIPRLAIMIRTLAPSFYFWIMERKARNSSDMITGASSGLGESLAHCFYKAGCRVILAARRQNELERVRSDLLAMHVTIPTHPPVVLPLDLSDLNALPDHVRQALAIFGHIDILINNGGISYRGDILSTDAEVVKRIMMVNYFGNMVLTKAVLPSMIKQRSGHVVTVSSVQGKIAIPHRSAYAASKHALQAFSDALRAEVARYNIKVSVISPGYIATSLSLNALTGSGEVHGKMDGDIAHGYKPEYVAEKILSAVVECKKELIIAPVIPRLAIMIRTLAPSFYFWIMERKARNSSD

pLDDT: mean 94.02, std 8.17, range [49.03, 98.94]

Foldseek 3Di:
DFEPCLWFLNLLLQLVVQLVADAAEYEEADQVSSVVSQVVSVPDPHPDDGDRHHYQYDDLLPLVCLLVSLVVVCVVVVAAAEAEADDAAFAFEAPVLADPVLLVSRLSRLAVSLLSNCVSRLVRCLVVLHHEYEYEAALLLLPPFGRRVSNSVNSVNNVVSQVVVQVVCVVSNYAYEYEHEYAAQICRQCQHQYRHGHGPNDDDPRNVPGHYSNVSSNVSVVCVVVSPRYYYHYPPVSVVLSVCCVPPVVVSVVVRVVVNVVVVD/DFEPCLWFLNLLLQLVVQLVADAAEYEEADQVSSVVSQVVSVPDDHPDDGDRHHYQYDDLLPLVCLLVSLVVVCVVVVAAAEAEADDAAFAFEAPVLADPVLLVSRLSRLAVSLLSNCVSRLVRCLVVLHHEYEYEAALLLLPPFGRRVSNSVNSVNNVVSQVVVQVVCVVSNYAYEYEHEYAAQICRQCQHQYRHGHGPNDDDPRNVPGHYSNVSSNVSVVCVVVSPRYYYHYPPVSVVLSVCCVPPVVVSVVVRVVVNVVVVD

Organism: Coptotermes formosanus (NCBI:txid36987)

Radius of gyration: 23.35 Å; Cα contacts (8 Å, |Δi|>4): 1138; chains: 2; bounding box: 54×76×49 Å